Protein 5U3A (pdb70)

Radius of gyration: 22.85 Å; Cα contacts (8 Å, |Δi|>4): 1198; chains: 1; bounding box: 54×66×54 Å

Structure (mmCIF, N/CA/C/O backbone):
data_5U3A
#
_entry.id   5U3A
#
_cell.length_a   52.100
_cell.length_b   67.840
_cell.length_c   130.410
_cell.angle_alpha   90.00
_cell.angle_beta   90.00
_cell.angle_gamma   90.00
#
_symmetry.space_group_name_H-M   'P 21 21 21'
#
loop_
_entity.id
_entity.type
_entity.pdbx_description
1 polymer 'Pancreatic alpha-amylase'
2 non-polymer 2-acetamido-2-deoxy-beta-D-glucopyranose
3 non-polymer 'CHLORIDE ION'
4 non-polymer 'CALCIUM ION'
5 water water
#
loop_
_atom_site.group_PDB
_atom_site.id
_atom_site.type_symbol
_atom_site.label_atom_id
_atom_site.label_alt_id
_atom_site.label_comp_id
_atom_site.label_asym_id
_atom_site.label_entity_id
_atom_site.label_seq_id
_atom_site.pdbx_PDB_ins_code
_atom_site.Cartn_x
_atom_site.Cartn_y
_atom_site.Cartn_z
_atom_site.occupancy
_atom_site.B_iso_or_equiv
_atom_site.auth_seq_id
_atom_site.auth_comp_id
_atom_site.auth_asym_id
_atom_site.auth_atom_id
_atom_site.pdbx_PDB_model_num
ATOM 29 N N . TYR A 1 2 ? 4.500 80.509 131.500 1.00 9.04 2 TYR A N 1
ATOM 30 C CA . TYR A 1 2 ? 3.556 79.657 132.207 1.00 9.28 2 TYR A CA 1
ATOM 31 C C . TYR A 1 2 ? 3.865 78.175 132.079 1.00 9.57 2 TYR A C 1
ATOM 32 O O . TYR A 1 2 ? 3.420 77.364 132.898 1.00 10.81 2 TYR A O 1
ATOM 50 N N . SER A 1 3 ? 4.584 77.817 131.024 1.00 9.96 3 SER A N 1
ATOM 51 C CA A SER A 1 3 ? 4.939 76.435 130.730 0.49 10.52 3 SER A CA 1
ATOM 52 C CA B SER A 1 3 ? 4.931 76.432 130.750 0.51 10.55 3 SER A CA 1
ATOM 53 C C . SER A 1 3 ? 6.206 76.052 131.488 1.00 9.74 3 SER A C 1
ATOM 54 O O . SER A 1 3 ? 7.168 76.804 131.474 1.00 9.06 3 SER A O 1
ATOM 67 N N A PRO A 1 4 ? 6.277 74.853 132.085 0.69 11.20 4 PRO A N 1
ATOM 68 N N B PRO A 1 4 ? 6.302 74.887 132.133 0.31 11.03 4 PRO A N 1
ATOM 69 C CA A PRO A 1 4 ? 7.473 74.510 132.881 0.69 11.68 4 PRO A CA 1
ATOM 70 C CA B PRO A 1 4 ? 7.531 74.582 132.897 0.31 11.44 4 PRO A CA 1
ATOM 71 C C A PRO A 1 4 ? 8.731 74.228 132.073 0.69 11.13 4 PRO A C 1
ATOM 72 C C B PRO A 1 4 ? 8.762 74.255 132.065 0.31 11.08 4 PRO A C 1
ATOM 73 O O A PRO A 1 4 ? 9.828 74.260 132.638 0.69 12.60 4 PRO A O 1
ATOM 74 O O B PRO A 1 4 ? 9.877 74.316 132.596 0.31 11.82 4 PRO A O 1
ATOM 95 N N . ASN A 1 5 ? 8.620 73.897 130.798 1.00 10.44 5 ASN A N 1
ATOM 96 C CA . ASN A 1 5 ? 9.760 73.526 129.964 1.00 10.41 5 ASN A CA 1
ATOM 97 C C . ASN A 1 5 ? 10.364 72.204 130.391 1.00 10.51 5 ASN A C 1
ATOM 98 O O . ASN A 1 5 ? 11.526 71.927 130.078 1.00 11.60 5 ASN A O 1
ATOM 109 N N . THR A 1 6 ? 9.591 71.373 131.089 1.00 11.21 6 THR A N 1
ATOM 110 C CA . THR A 1 6 ? 10.017 70.006 131.308 1.00 11.28 6 THR A CA 1
ATOM 111 C C . THR A 1 6 ? 9.817 69.212 130.030 1.00 12.34 6 THR A C 1
ATOM 112 O O . THR A 1 6 ? 9.110 69.631 129.112 1.00 14.33 6 THR A O 1
ATOM 123 N N . GLN A 1 7 ? 10.419 68.035 129.978 1.00 12.50 7 GLN A N 1
ATOM 124 C CA . GLN A 1 7 ? 10.081 67.129 128.893 1.00 13.42 7 GLN A CA 1
ATOM 125 C C . GLN A 1 7 ? 8.603 66.763 128.950 1.00 13.77 7 GLN A C 1
ATOM 126 O O . GLN A 1 7 ? 8.003 66.622 130.024 1.00 13.64 7 GLN A O 1
ATOM 140 N N . GLN A 1 8 ? 8.032 66.555 127.773 1.00 15.29 8 GLN A N 1
ATOM 141 C CA . GLN A 1 8 ? 6.675 66.056 127.689 1.00 17.46 8 GLN A CA 1
ATOM 142 C C . GLN A 1 8 ? 6.568 64.815 128.558 1.00 16.15 8 GLN A C 1
ATOM 143 O O . GLN A 1 8 ? 7.418 63.924 128.489 1.00 16.75 8 GLN A O 1
ATOM 157 N N . GLY A 1 9 ? 5.509 64.741 129.358 1.00 15.86 9 GLY A N 1
ATOM 158 C CA . GLY A 1 9 ? 5.292 63.569 130.151 1.00 16.31 9 GLY A CA 1
ATOM 159 C C . GLY A 1 9 ? 6.019 63.592 131.464 1.00 15.61 9 GLY A C 1
ATOM 160 O O . GLY A 1 9 ? 5.912 62.610 132.217 1.00 18.29 9 GLY A O 1
ATOM 164 N N . ARG A 1 10 ? 6.765 64.664 131.766 1.00 11.58 10 ARG A N 1
ATOM 165 C CA . ARG A 1 10 ? 7.280 64.870 133.102 1.00 9.53 10 ARG A CA 1
ATOM 166 C C . ARG A 1 10 ? 6.567 66.059 133.735 1.00 9.04 10 ARG A C 1
ATOM 167 O O . ARG A 1 10 ? 6.576 67.169 133.200 1.00 11.23 10 ARG A O 1
ATOM 188 N N . THR A 1 11 ? 5.925 65.816 134.863 1.00 8.20 11 THR A N 1
ATOM 189 C CA . THR A 1 11 ? 4.897 66.718 135.362 1.00 8.36 11 THR A CA 1
ATOM 190 C C . THR A 1 11 ? 5.138 67.297 136.747 1.00 8.08 11 THR A C 1
ATOM 191 O O . THR A 1 11 ? 4.249 67.979 137.264 1.00 8.87 11 THR A O 1
ATOM 202 N N . SER A 1 12 ? 6.292 67.065 137.368 1.00 7.40 12 SER A N 1
ATOM 203 C CA . SER A 1 12 ? 6.563 67.655 138.668 1.00 7.14 12 SER A CA 1
ATOM 204 C C . SER A 1 12 ? 7.984 68.193 138.740 1.00 7.21 12 SER A C 1
ATOM 205 O O . SER A 1 12 ? 8.893 67.751 138.028 1.00 8.04 12 SER A O 1
ATOM 213 N N . ILE A 1 13 ? 8.170 69.117 139.676 1.00 6.99 13 ILE A N 1
ATOM 214 C CA A ILE A 1 13 ? 9.497 69.505 140.104 0.48 7.45 13 ILE A CA 1
ATOM 215 C CA B ILE A 1 13 ? 9.473 69.593 140.130 0.52 7.72 13 ILE A CA 1
ATOM 216 C C . ILE A 1 13 ? 9.662 69.136 141.571 1.00 7.24 13 ILE A C 1
ATOM 217 O O . ILE A 1 13 ? 8.692 68.976 142.313 1.00 8.36 13 ILE A O 1
ATOM 246 N N . VAL A 1 14 ? 10.911 68.940 141.974 1.00 6.68 14 VAL A N 1
ATOM 247 C CA . VAL A 1 14 ? 11.251 68.655 143.361 1.00 6.47 14 VAL A CA 1
ATOM 248 C C . VAL A 1 14 ? 12.139 69.773 143.882 1.00 6.44 14 VAL A C 1
ATOM 249 O O . VAL A 1 14 ? 13.096 70.188 143.213 1.00 7.04 14 VAL A O 1
ATOM 262 N N . HIS A 1 15 ? 11.855 70.248 145.096 1.00 6.54 15 HIS A N 1
ATOM 263 C CA . HIS A 1 15 ? 12.724 71.217 145.754 1.00 6.59 15 HIS A CA 1
ATOM 264 C C . HIS A 1 15 ? 13.799 70.460 146.526 1.00 6.61 15 HIS A C 1
ATOM 265 O O . HIS A 1 15 ? 13.511 69.865 147.567 1.00 7.27 15 HIS A O 1
ATOM 279 N N . LEU A 1 16 ? 15.032 70.463 146.008 1.00 6.79 16 LEU A N 1
ATOM 280 C CA . LEU A 1 16 ? 16.148 69.820 146.709 1.00 7.11 16 LEU A CA 1
ATOM 281 C C . LEU A 1 16 ? 16.771 70.884 147.607 1.00 7.32 16 LEU A C 1
ATOM 282 O O . LEU A 1 16 ? 17.809 71.480 147.328 1.00 7.28 16 LEU A O 1
ATOM 298 N N . PHE A 1 17 ? 16.075 71.118 148.719 1.00 7.28 17 PHE A N 1
ATOM 299 C CA . PHE A 1 17 ? 16.317 72.266 149.589 1.00 7.36 17 PHE A CA 1
ATOM 300 C C . PHE A 1 17 ? 17.683 72.147 150.250 1.00 7.27 17 PHE A C 1
ATOM 301 O O . PHE A 1 17 ? 17.958 71.168 150.951 1.00 7.65 17 PHE A O 1
ATOM 318 N N . GLU A 1 18 ? 18.539 73.131 150.007 1.00 7.16 18 GLU A N 1
ATOM 319 C CA . GLU A 1 18 ? 19.886 73.217 150.577 1.00 7.73 18 GLU A CA 1
ATOM 320 C C . GLU A 1 18 ? 20.849 72.149 150.056 1.00 8.18 18 GLU A C 1
ATOM 321 O O . GLU A 1 18 ? 21.960 72.024 150.581 1.00 9.33 18 GLU A O 1
ATOM 333 N N . TRP A 1 19 ? 20.480 71.388 149.028 1.00 8.02 19 TRP A N 1
ATOM 334 C CA . TRP A 1 19 ? 21.426 70.445 148.461 1.00 8.38 19 TRP A CA 1
ATOM 335 C C . TRP A 1 19 ? 22.563 71.180 147.762 1.00 8.12 19 TRP A C 1
ATOM 336 O O . TRP A 1 19 ? 22.384 72.251 147.160 1.00 8.39 19 TRP A O 1
ATOM 357 N N . ARG A 1 20 ? 23.729 70.547 147.796 1.00 8.84 20 ARG A N 1
ATOM 358 C CA . ARG A 1 20 ? 24.891 70.975 147.040 1.00 9.19 20 ARG A CA 1
ATOM 359 C C . ARG A 1 20 ? 24.735 70.621 145.562 1.00 8.58 20 ARG A C 1
ATOM 360 O O . ARG A 1 20 ? 24.125 69.612 145.192 1.00 8.91 20 ARG A O 1
ATOM 381 N N . TRP A 1 21 ? 25.360 71.448 144.722 1.00 8.54 21 TRP A N 1
ATOM 382 C CA . TRP A 1 21 ? 25.240 71.266 143.280 1.00 8.60 21 TRP A CA 1
ATOM 383 C C . TRP A 1 21 ? 25.717 69.898 142.827 1.00 9.21 21 TRP A C 1
ATOM 384 O O . TRP A 1 21 ? 25.075 69.268 141.978 1.00 9.36 21 TRP A O 1
ATOM 405 N N . VAL A 1 22 ? 26.843 69.419 143.367 1.00 10.01 22 VAL A N 1
ATOM 406 C CA A VAL A 1 22 ? 27.352 68.126 142.916 0.63 11.11 22 VAL A CA 1
ATOM 407 C CA B VAL A 1 22 ? 27.355 68.125 142.920 0.37 11.12 22 VAL A CA 1
ATOM 408 C C . VAL A 1 22 ? 26.374 67.008 143.260 1.00 10.80 22 VAL A C 1
ATOM 409 O O . VAL A 1 22 ? 26.241 66.036 142.512 1.00 11.70 22 VAL A O 1
ATOM 432 N N . ASP A 1 23 ? 25.682 67.115 144.401 1.00 9.89 23 ASP A N 1
ATOM 433 C CA . ASP A 1 23 ? 24.712 66.094 144.780 1.00 10.09 23 ASP A CA 1
ATOM 434 C C . ASP A 1 23 ? 23.482 66.151 143.892 1.00 9.54 23 ASP A C 1
ATOM 435 O O . ASP A 1 23 ? 22.916 65.106 143.553 1.00 10.20 23 ASP A O 1
ATOM 444 N N . ILE A 1 24 ? 23.043 67.357 143.521 1.00 8.69 24 ILE A N 1
ATOM 445 C CA . ILE A 1 24 ? 21.928 67.468 142.585 1.00 8.30 24 ILE A CA 1
ATOM 446 C C . ILE A 1 24 ? 22.303 66.870 141.244 1.00 8.46 24 ILE A C 1
ATOM 447 O O . ILE A 1 24 ? 21.505 66.156 140.637 1.00 8.70 24 ILE A O 1
ATOM 463 N N . ALA A 1 25 ? 23.512 67.164 140.749 1.00 8.65 25 ALA A N 1
ATOM 464 C CA . ALA A 1 25 ? 23.941 66.603 139.470 1.00 9.00 25 ALA A CA 1
ATOM 465 C C . ALA A 1 25 ? 23.852 65.087 139.487 1.00 9.08 25 ALA A C 1
ATOM 466 O O . ALA A 1 25 ? 23.322 64.470 138.560 1.00 9.90 25 ALA A O 1
ATOM 473 N N . LEU A 1 26 ? 24.407 64.469 140.533 1.00 9.46 26 LEU A N 1
ATOM 474 C CA . LEU A 1 26 ? 24.335 63.017 140.678 1.00 10.18 26 LEU A CA 1
ATOM 475 C C . LEU A 1 26 ? 22.898 62.542 140.768 1.00 9.85 26 LEU A C 1
ATOM 476 O O . LEU A 1 26 ? 22.532 61.528 140.168 1.00 10.31 26 LEU A O 1
ATOM 492 N N . GLU A 1 27 ? 22.074 63.259 141.540 1.00 9.37 27 GLU A N 1
ATOM 493 C CA . GLU A 1 27 ? 20.680 62.876 141.710 1.00 9.09 27 GLU A CA 1
ATOM 494 C C . GLU A 1 27 ? 19.925 62.926 140.387 1.00 8.70 27 GLU A C 1
ATOM 495 O O . GLU A 1 27 ? 19.100 62.046 140.106 1.00 9.23 27 GLU A O 1
ATOM 507 N N . CYS A 1 28 ? 20.207 63.936 139.552 1.00 8.56 28 CYS A N 1
ATOM 508 C CA . CYS A 1 28 ? 19.609 63.965 138.228 1.00 8.84 28 CYS A CA 1
ATOM 509 C C . CYS A 1 28 ? 19.870 62.670 137.489 1.00 9.28 28 CYS A C 1
ATOM 510 O O . CYS A 1 28 ? 18.966 62.079 136.886 1.00 9.63 28 CYS A O 1
ATOM 517 N N . GLU A 1 29 ? 21.134 62.251 137.480 1.00 9.38 29 GLU A N 1
ATOM 518 C CA . GLU A 1 29 ? 21.568 61.107 136.683 1.00 10.00 29 GLU A CA 1
ATOM 519 C C . GLU A 1 29 ? 21.062 59.784 137.241 1.00 10.41 29 GLU A C 1
ATOM 520 O O . GLU A 1 29 ? 20.615 58.915 136.478 1.00 11.80 29 GLU A O 1
ATOM 532 N N . ARG A 1 30 ? 21.151 59.604 138.559 1.00 10.24 30 ARG A N 1
ATOM 533 C CA . ARG A 1 30 ? 20.918 58.297 139.155 1.00 10.78 30 ARG A CA 1
ATOM 534 C C . ARG A 1 30 ? 19.470 58.066 139.539 1.00 10.51 30 ARG A C 1
ATOM 535 O O . ARG A 1 30 ? 19.090 56.911 139.764 1.00 11.77 30 ARG A O 1
ATOM 556 N N . TYR A 1 31 ? 18.659 59.126 139.632 1.00 9.57 31 TYR A N 1
ATOM 557 C CA A TYR A 1 31 ? 17.310 58.968 140.182 0.59 9.32 31 TYR A CA 1
ATOM 558 C CA B TYR A 1 31 ? 17.328 58.966 140.172 0.41 9.67 31 TYR A CA 1
ATOM 559 C C . TYR A 1 31 ? 16.278 59.807 139.442 1.00 9.09 31 TYR A C 1
ATOM 560 O O . TYR A 1 31 ? 15.260 59.282 138.995 1.00 9.40 31 TYR A O 1
ATOM 593 N N . LEU A 1 32 ? 16.496 61.117 139.337 1.00 8.75 32 LEU A N 1
ATOM 594 C CA . LEU A 1 32 ? 15.429 61.965 138.815 1.00 8.26 32 LEU A CA 1
ATOM 595 C C . LEU A 1 32 ? 15.116 61.634 137.368 1.00 8.16 32 LEU A C 1
ATOM 596 O O . LEU A 1 32 ? 13.951 61.635 136.958 1.00 8.55 32 LEU A O 1
ATOM 612 N N . ALA A 1 33 ? 16.155 61.374 136.563 1.00 8.72 33 ALA A N 1
ATOM 613 C CA . ALA A 1 33 ? 15.933 61.006 135.169 1.00 9.46 33 ALA A CA 1
ATOM 614 C C . ALA A 1 33 ? 15.184 59.685 135.083 1.00 9.56 33 ALA A C 1
ATOM 615 O O . ALA A 1 33 ? 14.074 59.657 134.529 1.00 10.06 33 ALA A O 1
ATOM 622 N N . PRO A 1 34 ? 15.687 58.575 135.625 1.00 10.17 34 PRO A N 1
ATOM 623 C CA . PRO A 1 34 ? 14.950 57.310 135.452 1.00 11.08 34 PRO A CA 1
ATOM 624 C C . PRO A 1 34 ? 13.578 57.281 136.100 1.00 11.14 34 PRO A C 1
ATOM 625 O O . PRO A 1 34 ? 12.698 56.551 135.627 1.00 12.91 34 PRO A O 1
ATOM 636 N N . LYS A 1 35 ? 13.365 58.040 137.172 1.00 10.19 35 LYS A N 1
ATOM 637 C CA . LYS A 1 35 ? 12.092 58.013 137.885 1.00 10.83 35 LYS A CA 1
ATOM 638 C C . LYS A 1 35 ? 11.119 59.087 137.429 1.00 11.55 35 LYS A C 1
ATOM 639 O O . LYS A 1 35 ? 10.096 59.304 138.104 1.00 12.80 35 LYS A O 1
ATOM 658 N N . GLY A 1 36 ? 11.427 59.793 136.337 1.00 10.31 36 GLY A N 1
ATOM 659 C CA . GLY A 1 36 ? 10.425 60.615 135.690 1.00 10.54 36 GLY A CA 1
ATOM 660 C C . GLY A 1 36 ? 10.197 61.996 136.249 1.00 8.99 36 GLY A C 1
ATOM 661 O O . GLY A 1 36 ? 9.182 62.613 135.916 1.00 8.92 36 GLY A O 1
ATOM 665 N N . PHE A 1 37 ? 11.112 62.512 137.067 1.00 8.49 37 PHE A N 1
ATOM 666 C CA . PHE A 1 37 ? 10.943 63.853 137.609 1.00 8.00 37 PHE A CA 1
ATOM 667 C C . PHE A 1 37 ? 11.233 64.907 136.540 1.00 7.52 37 PHE A C 1
ATOM 668 O O . PHE A 1 37 ? 12.167 64.776 135.746 1.00 8.35 37 PHE A O 1
ATOM 685 N N . GLY A 1 38 ? 10.445 65.980 136.538 1.00 7.19 38 GLY A N 1
ATOM 686 C CA . GLY A 1 38 ? 10.625 67.018 135.546 1.00 7.22 38 GLY A CA 1
ATOM 687 C C . GLY A 1 38 ? 11.797 67.939 135.798 1.00 7.20 38 GLY A C 1
ATOM 688 O O . GLY A 1 38 ? 12.429 68.402 134.850 1.00 7.82 38 GLY A O 1
ATOM 692 N N . GLY A 1 39 ? 12.097 68.232 137.050 1.00 6.90 39 GLY A N 1
ATOM 693 C CA . GLY A 1 39 ? 13.135 69.197 137.329 1.00 6.90 39 GLY A CA 1
ATOM 694 C C . GLY A 1 39 ? 13.273 69.424 138.806 1.00 6.65 39 GLY A C 1
ATOM 695 O O . GLY A 1 39 ? 12.588 68.809 139.619 1.00 7.04 39 GLY A O 1
ATOM 699 N N . VAL A 1 40 ? 14.181 70.346 139.118 1.00 6.67 40 VAL A N 1
ATOM 700 C CA . VAL A 1 40 ? 14.651 70.623 140.467 1.00 6.42 40 VAL A CA 1
ATOM 701 C C . VAL A 1 40 ? 14.589 72.116 140.720 1.00 6.23 40 VAL A C 1
ATOM 702 O O . VAL A 1 40 ? 15.162 72.883 139.947 1.00 6.89 40 VAL A O 1
ATOM 715 N N . GLN A 1 41 ? 13.953 72.518 141.821 1.00 6.38 41 GLN A N 1
ATOM 716 C CA . GLN A 1 41 ? 14.140 73.857 142.353 1.00 6.27 41 GLN A CA 1
ATOM 717 C C . GLN A 1 41 ? 15.361 73.840 143.257 1.00 6.36 41 GLN A C 1
ATOM 718 O O . GLN A 1 41 ? 15.413 73.053 144.214 1.00 6.73 41 GLN A O 1
ATOM 732 N N . VAL A 1 42 ? 16.340 74.676 142.941 1.00 6.40 42 VAL A N 1
ATOM 733 C CA . VAL A 1 42 ? 17.552 74.795 143.743 1.00 6.65 42 VAL A CA 1
ATOM 734 C C . VAL A 1 42 ? 17.421 75.953 144.719 1.00 6.66 42 VAL A C 1
ATOM 735 O O . VAL A 1 42 ? 16.670 76.906 144.494 1.00 7.04 42 VAL A O 1
ATOM 748 N N . SER A 1 43 ? 18.161 75.859 145.810 1.00 6.77 43 SER A N 1
ATOM 749 C CA . SER A 1 43 ? 18.295 76.974 146.727 1.00 7.09 43 SER A CA 1
ATOM 750 C C . SER A 1 43 ? 18.990 78.145 146.021 1.00 6.86 43 SER A C 1
ATOM 751 O O . SER A 1 43 ? 19.650 77.967 144.986 1.00 7.09 43 SER A O 1
ATOM 759 N N . PRO A 1 44 ? 18.841 79.363 146.543 1.00 6.88 44 PRO A N 1
ATOM 760 C CA . PRO A 1 44 ? 19.426 80.527 145.870 1.00 6.80 44 PRO A CA 1
ATOM 761 C C . PRO A 1 44 ? 20.889 80.282 145.541 1.00 7.03 44 PRO A C 1
ATOM 762 O O . PRO A 1 44 ? 21.690 79.969 146.438 1.00 7.55 44 PRO A O 1
ATOM 773 N N . PRO A 1 45 ? 21.297 80.476 144.287 1.00 6.93 45 PRO A N 1
ATOM 774 C CA . PRO A 1 45 ? 22.684 80.151 143.917 1.00 7.26 45 PRO A CA 1
ATOM 775 C C . PRO A 1 45 ? 23.622 81.339 143.992 1.00 7.59 45 PRO A C 1
ATOM 776 O O . PRO A 1 45 ? 24.814 81.190 143.685 1.00 8.15 45 PRO A O 1
ATOM 787 N N . ASN A 1 46 ? 23.121 82.496 144.391 1.00 7.24 46 ASN A N 1
ATOM 788 C CA . ASN A 1 46 ? 23.921 83.698 144.514 1.00 7.83 46 ASN A CA 1
ATOM 789 C C . ASN A 1 46 ? 24.439 83.875 145.942 1.00 7.76 46 ASN A C 1
ATOM 790 O O . ASN A 1 46 ? 23.818 83.461 146.922 1.00 7.95 46 ASN A O 1
ATOM 801 N N . GLU A 1 47 ? 25.573 84.566 146.032 1.00 7.55 47 GLU A N 1
ATOM 802 C CA . GLU A 1 47 ? 26.262 84.803 147.282 1.00 8.03 47 GLU A CA 1
ATOM 803 C C . GLU A 1 47 ? 25.361 85.489 148.298 1.00 7.65 47 GLU A C 1
ATOM 804 O O . GLU A 1 47 ? 24.687 86.483 148.007 1.00 7.72 47 GLU A O 1
ATOM 816 N N . ASN A 1 48 ? 25.433 84.990 149.528 1.00 8.11 48 ASN A N 1
ATOM 817 C CA . ASN A 1 48 ? 24.598 85.462 150.624 1.00 7.99 48 ASN A CA 1
ATOM 818 C C . ASN A 1 48 ? 25.454 85.757 151.849 1.00 8.48 48 ASN A C 1
ATOM 819 O O . ASN A 1 48 ? 26.658 85.442 151.906 1.00 8.71 48 ASN A O 1
ATOM 830 N N . VAL A 1 49 ? 24.821 86.390 152.843 1.00 8.33 49 VAL A N 1
ATOM 831 C CA . VAL A 1 49 ? 25.491 86.649 154.113 1.00 8.81 49 VAL A CA 1
ATOM 832 C C . VAL A 1 49 ? 25.755 85.332 154.821 1.00 8.57 49 VAL A C 1
ATOM 833 O O . VAL A 1 49 ? 24.867 84.483 154.925 1.00 8.98 49 VAL A O 1
ATOM 846 N N . ALA A 1 50 ? 26.970 85.170 155.354 1.00 8.94 50 ALA A N 1
ATOM 847 C CA . ALA A 1 50 ? 27.269 84.063 156.255 1.00 9.83 50 ALA A CA 1
ATOM 848 C C . ALA A 1 50 ? 26.925 84.553 157.659 1.00 10.01 50 ALA A C 1
ATOM 849 O O . ALA A 1 50 ? 27.557 85.479 158.178 1.00 10.87 50 ALA A O 1
ATOM 856 N N . ILE A 1 51 ? 25.883 83.964 158.234 1.00 10.50 51 ILE A N 1
ATOM 857 C CA A ILE A 1 51 ? 25.354 84.346 159.529 0.77 10.67 51 ILE A CA 1
ATOM 858 C CA B ILE A 1 51 ? 25.360 84.345 159.546 0.23 11.18 51 ILE A CA 1
ATOM 859 C C . ILE A 1 51 ? 25.805 83.295 160.534 1.00 11.12 51 ILE A C 1
ATOM 860 O O . ILE A 1 51 ? 25.520 82.105 160.357 1.00 11.03 51 ILE A O 1
ATOM 889 N N . TYR A 1 52 ? 26.479 83.740 161.590 1.00 12.83 52 TYR A N 1
ATOM 890 C CA . TYR A 1 52 ? 27.013 82.848 162.599 1.00 14.16 52 TYR A CA 1
ATOM 891 C C . TYR A 1 52 ? 26.252 82.886 163.911 1.00 14.94 52 TYR A C 1
ATOM 892 O O . TYR A 1 52 ? 26.452 81.993 164.742 1.00 15.98 52 TYR A O 1
ATOM 910 N N . ASN A 1 53 ? 25.409 83.889 164.127 1.00 15.49 53 ASN A N 1
ATOM 911 C CA . ASN A 1 53 ? 24.477 83.890 165.248 1.00 16.39 53 ASN A CA 1
ATOM 912 C C . ASN A 1 53 ? 23.058 84.073 164.699 1.00 15.02 53 ASN A C 1
ATOM 913 O O . ASN A 1 53 ? 22.699 85.175 164.286 1.00 16.39 53 ASN A O 1
ATOM 924 N N . PRO A 1 54 ? 22.255 82.995 164.653 1.00 13.07 54 PRO A N 1
ATOM 925 C CA . PRO A 1 54 ? 22.602 81.617 165.007 1.00 12.19 54 PRO A CA 1
ATOM 926 C C . PRO A 1 54 ? 23.481 80.997 163.919 1.00 11.43 54 PRO A C 1
ATOM 927 O O . PRO A 1 54 ? 23.778 81.651 162.919 1.00 11.58 54 PRO A O 1
ATOM 938 N N . PHE A 1 55 ? 23.889 79.746 164.103 1.00 11.53 55 PHE A N 1
ATOM 939 C CA . PHE A 1 55 ? 24.926 79.166 163.260 1.00 11.36 55 PHE A CA 1
ATOM 940 C C . PHE A 1 55 ? 24.380 78.702 161.910 1.00 10.27 55 PHE A C 1
ATOM 941 O O . PHE A 1 55 ? 23.780 77.624 161.808 1.00 11.16 55 PHE A O 1
ATOM 958 N N . ARG A 1 56 ? 24.689 79.475 160.865 1.00 9.99 56 ARG A N 1
ATOM 959 C CA . ARG A 1 56 ? 24.433 79.120 159.472 1.00 9.71 56 ARG A CA 1
ATOM 960 C C . ARG A 1 56 ? 22.984 78.681 159.238 1.00 9.56 56 ARG A C 1
ATOM 961 O O . ARG A 1 56 ? 22.717 77.577 158.751 1.00 9.78 56 ARG A O 1
ATOM 982 N N . PRO A 1 57 ? 22.029 79.533 159.583 1.00 9.13 57 PRO A N 1
ATOM 983 C CA . PRO A 1 57 ? 20.619 79.170 159.422 1.00 9.10 57 PRO A CA 1
ATOM 984 C C . PRO A 1 57 ? 20.259 79.036 157.952 1.00 8.51 57 PRO A C 1
ATOM 985 O O . PRO A 1 57 ? 20.876 79.637 157.069 1.00 8.73 57 PRO A O 1
ATOM 996 N N . TRP A 1 58 ? 19.197 78.275 157.683 1.00 8.56 58 TRP A N 1
ATOM 997 C CA . TRP A 1 58 ? 18.754 78.157 156.299 1.00 8.49 58 TRP A CA 1
ATOM 998 C C . TRP A 1 58 ? 18.447 79.525 155.720 1.00 7.90 58 TRP A C 1
ATOM 999 O O . TRP A 1 58 ? 18.700 79.777 154.537 1.00 8.36 58 TRP A O 1
ATOM 1020 N N . TRP A 1 59 ? 17.906 80.423 156.538 1.00 7.90 59 TRP A N 1
ATOM 1021 C CA . TRP A 1 59 ? 17.407 81.685 156.028 1.00 7.74 59 TRP A CA 1
ATOM 1022 C C . TRP A 1 59 ? 18.506 82.677 155.691 1.00 8.05 59 TRP A C 1
ATOM 1023 O O . TRP A 1 59 ? 18.203 83.710 155.085 1.00 8.25 59 TRP A O 1
ATOM 1044 N N . GLU A 1 60 ? 19.781 82.362 155.968 1.00 7.84 60 GLU A N 1
ATOM 1045 C CA . GLU A 1 60 ? 20.825 83.267 155.491 1.00 7.95 60 GLU A CA 1
ATOM 1046 C C . GLU A 1 60 ? 20.833 83.343 153.973 1.00 7.76 60 GLU A C 1
ATOM 1047 O O . GLU A 1 60 ? 21.290 84.350 153.421 1.00 7.71 60 GLU A O 1
ATOM 1059 N N . ARG A 1 61 ? 20.337 82.308 153.276 1.00 7.26 61 ARG A N 1
ATOM 1060 C CA . ARG A 1 61 ? 20.379 82.288 151.818 1.00 7.28 61 ARG A CA 1
ATOM 1061 C C . ARG A 1 61 ? 19.366 83.228 151.192 1.00 7.26 61 ARG A C 1
ATOM 1062 O O . ARG A 1 61 ? 19.390 83.417 149.974 1.00 8.01 61 ARG A O 1
ATOM 1083 N N . TYR A 1 62 ? 18.492 83.824 151.999 1.00 6.97 62 TYR A N 1
ATOM 1084 C CA . TYR A 1 62 ? 17.541 84.814 151.520 1.00 6.93 62 TYR A CA 1
ATOM 1085 C C . TYR A 1 62 ? 18.017 86.232 151.811 1.00 7.28 62 TYR A C 1
ATOM 1086 O O . TYR A 1 62 ? 17.243 87.191 151.708 1.00 7.66 62 TYR A O 1
ATOM 1104 N N . GLN A 1 63 ? 19.319 86.380 152.098 1.00 7.40 63 GLN A N 1
ATOM 1105 C CA . GLN A 1 63 ? 19.970 87.666 152.338 1.00 7.68 63 GLN A CA 1
ATOM 1106 C C . GLN A 1 63 ? 21.152 87.811 151.387 1.00 7.40 63 GLN A C 1
ATOM 1107 O O . GLN A 1 63 ? 22.308 87.538 151.751 1.00 7.99 63 GLN A O 1
ATOM 1121 N N . PRO A 1 64 ? 20.902 88.282 150.168 1.00 7.54 64 PRO A N 1
ATOM 1122 C CA . PRO A 1 64 ? 21.974 88.413 149.188 1.00 7.67 64 PRO A CA 1
ATOM 1123 C C . PRO A 1 64 ? 23.042 89.420 149.576 1.00 7.57 64 PRO A C 1
ATOM 1124 O O . PRO A 1 64 ? 22.772 90.474 150.154 1.00 8.36 64 PRO A O 1
ATOM 1135 N N . VAL A 1 65 ? 24.251 89.113 149.104 1.00 7.74 65 VAL A N 1
ATOM 1136 C CA . VAL A 1 65 ? 25.416 89.984 149.133 1.00 8.45 65 VAL A CA 1
ATOM 1137 C C . VAL A 1 65 ? 25.862 90.360 147.727 1.00 8.22 65 VAL A C 1
ATOM 1138 O O . VAL A 1 65 ? 26.386 91.461 147.512 1.00 8.77 65 VAL A O 1
ATOM 1151 N N . SER A 1 66 ? 25.708 89.444 146.773 1.00 8.31 66 SER A N 1
ATOM 1152 C CA . SER A 1 66 ? 26.061 89.724 145.389 1.00 8.00 66 SER A CA 1
ATOM 1153 C C . SER A 1 66 ? 25.325 88.726 144.509 1.00 8.06 66 SER A C 1
ATOM 1154 O O . SER A 1 66 ? 24.552 87.896 144.998 1.00 8.35 66 SER A O 1
ATOM 1162 N N . TYR A 1 67 ? 25.603 88.797 143.213 1.00 8.04 67 TYR A N 1
ATOM 1163 C CA . TYR A 1 67 ? 25.083 87.847 142.245 1.00 8.03 67 TYR A CA 1
ATOM 1164 C C . TYR A 1 67 ? 26.145 86.861 141.777 1.00 8.53 67 TYR A C 1
ATOM 1165 O O . TYR A 1 67 ? 25.924 86.135 140.815 1.00 9.52 67 TYR A O 1
ATOM 1183 N N . LYS A 1 68 ? 27.289 86.799 142.454 1.00 8.44 68 LYS A N 1
ATOM 1184 C CA . LYS A 1 68 ? 28.245 85.731 142.198 1.00 8.86 68 LYS A CA 1
ATOM 1185 C C . LYS A 1 68 ? 27.615 84.390 142.537 1.00 8.31 68 LYS A C 1
ATOM 1186 O O . LYS A 1 68 ? 26.938 84.255 143.555 1.00 8.60 68 LYS A O 1
ATOM 1205 N N . LEU A 1 69 ? 27.888 83.378 141.723 1.00 8.85 69 LEU A N 1
ATOM 1206 C CA . LEU A 1 69 ? 27.290 82.058 141.915 1.00 8.94 69 LEU A CA 1
ATOM 1207 C C . LEU A 1 69 ? 28.168 81.235 142.850 1.00 9.83 69 LEU A C 1
ATOM 1208 O O . LEU A 1 69 ? 28.812 80.273 142.467 1.00 13.02 69 LEU A O 1
ATOM 1224 N N . CYS A 1 70 ? 28.129 81.601 144.127 1.00 9.44 70 CYS A N 1
ATOM 1225 C CA . CYS A 1 70 ? 29.159 81.183 145.073 1.00 10.01 70 CYS A CA 1
ATOM 1226 C C . CYS A 1 70 ? 28.519 81.096 146.458 1.00 9.18 70 CYS A C 1
ATOM 1227 O O . CYS A 1 70 ? 28.321 82.119 147.110 1.00 9.47 70 CYS A O 1
ATOM 1234 N N . THR A 1 71 ? 28.155 79.879 146.851 1.00 8.85 71 THR A N 1
ATOM 1235 C CA . THR A 1 71 ? 27.320 79.611 148.014 1.00 8.65 71 THR A CA 1
ATOM 1236 C C . THR A 1 71 ? 27.821 78.344 148.689 1.00 8.79 71 THR A C 1
ATOM 1237 O O . THR A 1 71 ? 28.720 77.653 148.194 1.00 9.12 71 THR A O 1
ATOM 1248 N N . ARG A 1 72 ? 27.176 77.996 149.804 1.00 8.61 72 ARG A N 1
ATOM 1249 C CA . ARG A 1 72 ? 27.461 76.715 150.435 1.00 8.95 72 ARG A CA 1
ATOM 1250 C C . ARG A 1 72 ? 27.091 75.530 149.561 1.00 9.03 72 ARG A C 1
ATOM 1251 O O . ARG A 1 72 ? 27.575 74.426 149.816 1.00 9.98 72 ARG A O 1
ATOM 1272 N N . SER A 1 73 ? 26.261 75.711 148.540 1.00 8.84 73 SER A N 1
ATOM 1273 C CA . SER A 1 73 ? 25.980 74.624 147.620 1.00 9.03 73 SER A CA 1
ATOM 1274 C C . SER A 1 73 ? 27.089 74.419 146.596 1.00 9.58 73 SER A C 1
ATOM 1275 O O . SER A 1 73 ? 27.140 73.349 145.988 1.00 10.05 73 SER A O 1
ATOM 1283 N N . GLY A 1 74 ? 27.927 75.419 146.368 1.00 9.72 74 GLY A N 1
ATOM 1284 C CA . GLY A 1 74 ? 29.020 75.293 145.425 1.00 10.21 74 GLY A CA 1
ATOM 1285 C C . GLY A 1 74 ? 29.297 76.595 144.698 1.00 10.12 74 GLY A C 1
ATOM 1286 O O . GLY A 1 74 ? 28.641 77.624 144.900 1.00 10.37 74 GLY A O 1
ATOM 1290 N N . ASN A 1 75 ? 30.306 76.519 143.829 1.00 10.29 75 ASN A N 1
ATOM 1291 C CA . ASN A 1 75 ? 30.778 77.659 143.059 1.00 10.82 75 ASN A CA 1
ATOM 1292 C C . ASN A 1 75 ? 30.187 77.634 141.646 1.00 10.55 75 ASN A C 1
ATOM 1293 O O . ASN A 1 75 ? 29.352 76.786 141.306 1.00 10.41 75 ASN A O 1
ATOM 1304 N N . GLU A 1 76 ? 30.614 78.599 140.812 1.00 10.99 76 GLU A N 1
ATOM 1305 C CA . GLU A 1 76 ? 29.989 78.735 139.498 1.00 11.45 76 GLU A CA 1
ATOM 1306 C C . GLU A 1 76 ? 30.267 77.527 138.634 1.00 11.17 76 GLU A C 1
ATOM 1307 O O . GLU A 1 76 ? 29.390 77.058 137.899 1.00 11.26 76 GLU A O 1
ATOM 1319 N N . ASP A 1 77 ? 31.500 77.025 138.665 1.00 11.27 77 ASP A N 1
ATOM 1320 C CA . ASP A 1 77 ? 31.798 75.869 137.836 1.00 12.06 77 ASP A CA 1
ATOM 1321 C C . ASP A 1 77 ? 30.939 74.676 138.260 1.00 11.18 77 ASP A C 1
ATOM 1322 O O . ASP A 1 77 ? 30.445 73.914 137.421 1.00 11.18 77 ASP A O 1
ATOM 1331 N N . GLU A 1 78 ? 30.753 74.500 139.566 1.00 10.98 78 GLU A N 1
ATOM 1332 C CA . GLU A 1 78 ? 29.929 73.402 140.070 1.00 10.84 78 GLU A CA 1
ATOM 1333 C C . GLU A 1 78 ? 28.459 73.586 139.695 1.00 9.89 78 GLU A C 1
ATOM 1334 O O . GLU A 1 78 ? 27.761 72.619 139.375 1.00 10.09 78 GLU A O 1
ATOM 1346 N N . PHE A 1 79 ? 27.989 74.828 139.736 1.00 9.43 79 PHE A N 1
ATOM 1347 C CA . PHE A 1 79 ? 26.618 75.123 139.342 1.00 9.34 79 PHE A CA 1
ATOM 1348 C C . PHE A 1 79 ? 26.406 74.799 137.873 1.00 9.30 79 PHE A C 1
ATOM 1349 O O . PHE A 1 79 ? 25.436 74.128 137.497 1.00 8.98 79 PHE A O 1
ATOM 1366 N N . ARG A 1 80 ? 27.321 75.265 137.019 1.00 9.61 80 ARG A N 1
ATOM 1367 C CA . ARG A 1 80 ? 27.225 74.972 135.589 1.00 10.31 80 ARG A CA 1
ATOM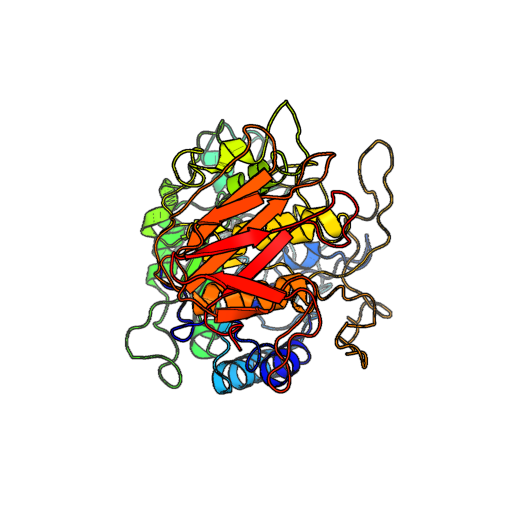 1368 C C . ARG A 1 80 ? 27.290 73.481 135.322 1.00 9.93 80 ARG A C 1
ATOM 1369 O O . ARG A 1 80 ? 26.559 72.958 134.487 1.00 10.58 80 ARG A O 1
ATOM 1389 N N . ASN A 1 81 ? 28.184 72.783 136.009 1.00 10.11 81 ASN A N 1
ATOM 1390 C CA . ASN A 1 81 ? 28.309 71.344 135.839 1.00 10.63 81 ASN A CA 1
ATOM 1391 C C . ASN A 1 81 ? 26.989 70.649 136.150 1.00 9.95 81 ASN A C 1
ATOM 1392 O O . ASN A 1 81 ? 26.566 69.745 135.425 1.00 10.02 81 ASN A O 1
ATOM 1403 N N . MET A 1 82 ? 26.317 71.086 137.215 1.00 8.86 82 MET A N 1
ATOM 1404 C CA . MET A 1 82 ? 25.018 70.526 137.573 1.00 8.68 82 MET A CA 1
ATOM 1405 C C . MET A 1 82 ? 23.971 70.821 136.504 1.00 8.17 82 MET A C 1
ATOM 1406 O O . MET A 1 82 ? 23.210 69.931 136.110 1.00 8.41 82 MET A O 1
ATOM 1420 N N . VAL A 1 83 ? 23.880 72.073 136.056 1.00 7.97 83 VAL A N 1
ATOM 1421 C CA . VAL A 1 83 ? 22.874 72.397 135.052 1.00 7.58 83 VAL A CA 1
ATOM 1422 C C . VAL A 1 83 ? 23.099 71.589 133.779 1.00 8.00 83 VAL A C 1
ATOM 1423 O O . VAL A 1 83 ? 22.154 71.047 133.191 1.00 8.15 83 VAL A O 1
ATOM 1436 N N . THR A 1 84 ? 24.351 71.510 133.328 1.00 8.25 84 THR A N 1
ATOM 1437 C CA . THR A 1 84 ? 24.666 70.729 132.138 1.00 9.10 84 THR A CA 1
ATOM 1438 C C . THR A 1 84 ? 24.279 69.273 132.312 1.00 8.85 84 THR A C 1
ATOM 1439 O O . THR A 1 84 ? 23.650 68.684 131.433 1.00 9.23 84 THR A O 1
ATOM 1450 N N . ARG A 1 85 ? 24.701 68.665 133.421 1.00 8.84 85 ARG A N 1
ATOM 1451 C CA . ARG A 1 85 ? 24.464 67.240 133.619 1.00 9.09 85 ARG A CA 1
ATOM 1452 C C . ARG A 1 85 ? 22.984 66.937 133.740 1.00 8.65 85 ARG A C 1
ATOM 1453 O O . ARG A 1 85 ? 22.513 65.912 133.224 1.00 8.98 85 ARG A O 1
ATOM 1474 N N . CYS A 1 86 ? 22.245 67.806 134.435 1.00 8.17 86 CYS A N 1
ATOM 1475 C CA . CYS A 1 86 ? 20.807 67.606 134.571 1.00 8.00 86 CYS A CA 1
ATOM 1476 C C . CYS A 1 86 ? 20.117 67.777 133.221 1.00 7.80 86 CYS A C 1
ATOM 1477 O O . CYS A 1 86 ? 19.330 66.919 132.804 1.00 7.95 86 CYS A O 1
ATOM 1484 N N . ASN A 1 87 ? 20.422 68.861 132.503 1.00 7.85 87 ASN A N 1
ATOM 1485 C CA . ASN A 1 87 ? 19.814 69.034 131.188 1.00 7.85 87 ASN A CA 1
ATOM 1486 C C . ASN A 1 87 ? 20.152 67.875 130.259 1.00 8.69 87 ASN A C 1
ATOM 1487 O O . ASN A 1 87 ? 19.319 67.476 129.438 1.00 9.15 87 ASN A O 1
ATOM 1498 N N . ASN A 1 88 ? 21.368 67.329 130.357 1.00 8.40 88 ASN A N 1
ATOM 1499 C CA . ASN A 1 88 ? 21.755 66.243 129.466 1.00 9.51 88 ASN A CA 1
ATOM 1500 C C . ASN A 1 88 ? 20.993 64.958 129.718 1.00 10.06 88 ASN A C 1
ATOM 1501 O O . ASN A 1 88 ? 20.980 64.087 128.840 1.00 11.45 88 ASN A O 1
ATOM 1512 N N . VAL A 1 89 ? 20.359 64.813 130.875 1.00 9.34 89 VAL A N 1
ATOM 1513 C CA . VAL A 1 89 ? 19.461 63.698 131.140 1.00 9.17 89 VAL A CA 1
ATOM 1514 C C . VAL A 1 89 ? 18.004 64.162 131.179 1.00 9.31 89 VAL A C 1
ATOM 1515 O O . VAL A 1 89 ? 17.126 63.404 131.605 1.00 9.63 89 VAL A O 1
ATOM 1528 N N . GLY A 1 90 ? 17.726 65.365 130.679 1.00 9.17 90 GLY A N 1
ATOM 1529 C CA . GLY A 1 90 ? 16.351 65.806 130.526 1.00 9.55 90 GLY A CA 1
ATOM 1530 C C . GLY A 1 90 ? 15.648 66.174 131.812 1.00 9.07 90 GLY A C 1
ATOM 1531 O O . GLY A 1 90 ? 14.425 66.054 131.879 1.00 9.84 90 GLY A O 1
ATOM 1535 N N . VAL A 1 91 ? 16.389 66.634 132.819 1.00 7.93 91 VAL A N 1
ATOM 1536 C CA . VAL A 1 91 ? 15.864 67.085 134.106 1.00 8.02 91 VAL A CA 1
ATOM 1537 C C . VAL A 1 91 ? 16.245 68.556 134.251 1.00 7.81 91 VAL A C 1
ATOM 1538 O O . VAL A 1 91 ? 17.424 68.913 134.180 1.00 8.76 91 VAL A O 1
ATOM 1551 N N . ARG A 1 92 ? 15.250 69.424 134.420 1.00 7.41 92 ARG A N 1
ATOM 1552 C CA . ARG A 1 92 ? 15.486 70.857 134.379 1.00 7.52 92 ARG A CA 1
ATOM 1553 C C . ARG A 1 92 ? 15.867 71.422 135.738 1.00 7.10 92 ARG A C 1
ATOM 1554 O O . ARG A 1 92 ? 15.611 70.830 136.784 1.00 7.96 92 ARG A O 1
ATOM 1575 N N . ILE A 1 93 ? 16.447 72.624 135.699 1.00 7.11 93 ILE A N 1
ATOM 1576 C CA . ILE A 1 93 ? 16.834 73.372 136.885 1.00 6.70 93 ILE A CA 1
ATOM 1577 C C . ILE A 1 93 ? 16.064 74.684 136.927 1.00 6.48 93 ILE A C 1
ATOM 1578 O O . ILE A 1 93 ? 16.046 75.435 135.948 1.00 7.05 93 ILE A O 1
ATOM 1594 N N . TYR A 1 94 ? 15.466 74.966 138.088 1.00 6.14 94 TYR A N 1
ATOM 1595 C CA . TYR A 1 94 ? 14.738 76.195 138.347 1.00 6.37 94 TYR A CA 1
ATOM 1596 C C . TYR A 1 94 ? 15.396 76.902 139.518 1.00 6.19 94 TYR A C 1
ATOM 1597 O O . TYR A 1 94 ? 15.591 76.297 140.576 1.00 7.08 94 TYR A O 1
ATOM 1615 N N . VAL A 1 95 ? 15.753 78.153 139.329 1.00 5.92 95 VAL A N 1
ATOM 1616 C CA . VAL A 1 95 ? 16.481 78.913 140.337 1.00 6.33 95 VAL A CA 1
ATOM 1617 C C . VAL A 1 95 ? 15.538 79.712 141.223 1.00 5.95 95 VAL A C 1
ATOM 1618 O O . VAL A 1 95 ? 14.656 80.423 140.744 1.00 6.23 95 VAL A O 1
ATOM 1631 N N . ASP A 1 96 ? 15.807 79.657 142.525 1.00 6.20 96 ASP A N 1
ATOM 1632 C CA . ASP A 1 96 ? 15.183 80.529 143.517 1.00 6.13 96 ASP A CA 1
ATOM 1633 C C . ASP A 1 96 ? 15.878 81.882 143.449 1.00 6.02 96 ASP A C 1
ATOM 1634 O O . ASP A 1 96 ? 17.017 82.027 143.918 1.00 6.57 96 ASP A O 1
ATOM 1643 N N . ALA A 1 97 ? 15.208 82.836 142.797 1.00 6.13 97 ALA A N 1
ATOM 1644 C CA . ALA A 1 97 ? 15.733 84.159 142.506 1.00 6.20 97 ALA A CA 1
ATOM 1645 C C . ALA A 1 97 ? 15.316 85.132 143.604 1.00 6.13 97 ALA A C 1
ATOM 1646 O O . ALA A 1 97 ? 14.136 85.484 143.736 1.00 6.53 97 ALA A O 1
ATOM 1653 N N . VAL A 1 98 ? 16.306 85.564 144.375 1.00 6.01 98 VAL A N 1
ATOM 1654 C CA . VAL A 1 98 ? 16.109 86.463 145.511 1.00 6.35 98 VAL A CA 1
ATOM 1655 C C . VAL A 1 98 ? 16.480 87.854 145.020 1.00 6.49 98 VAL A C 1
ATOM 1656 O O . VAL A 1 98 ? 17.655 88.236 144.996 1.00 7.46 98 VAL A O 1
ATOM 1669 N N . ILE A 1 99 ? 15.465 88.571 144.540 1.00 6.55 99 ILE A N 1
ATOM 1670 C CA . ILE A 1 99 ? 15.613 89.799 143.774 1.00 6.73 99 ILE A CA 1
ATOM 1671 C C . ILE A 1 99 ? 14.855 90.984 144.350 1.00 6.73 99 ILE A C 1
ATOM 1672 O O . ILE A 1 99 ? 15.001 92.095 143.848 1.00 7.54 99 ILE A O 1
ATOM 1688 N N . ASN A 1 100 ? 14.057 90.790 145.409 1.00 6.32 100 ASN A N 1
ATOM 1689 C CA . ASN A 1 100 ? 13.374 91.918 146.018 1.00 6.37 100 ASN A CA 1
ATOM 1690 C C . ASN A 1 100 ? 14.308 92.751 146.883 1.00 6.63 100 ASN A C 1
ATOM 1691 O O . ASN A 1 100 ? 14.062 93.945 147.108 1.00 6.93 100 ASN A O 1
ATOM 1702 N N . HIS A 1 101 ? 15.340 92.120 147.433 1.00 6.80 101 HIS A N 1
ATOM 1703 C CA . HIS A 1 101 ? 16.087 92.697 148.532 1.00 7.07 101 HIS A CA 1
ATOM 1704 C C . HIS A 1 101 ? 17.520 92.194 148.520 1.00 7.19 101 HIS A C 1
ATOM 1705 O O . HIS A 1 101 ? 17.864 91.205 147.873 1.00 7.45 101 HIS A O 1
ATOM 1719 N N . MET A 1 102 ? 18.345 92.923 149.267 1.00 7.63 102 MET A N 1
ATOM 1720 C CA . MET A 1 102 ? 19.652 92.436 149.696 1.00 7.82 102 MET A CA 1
ATOM 1721 C C . MET A 1 102 ? 19.513 91.970 151.135 1.00 8.73 102 MET A C 1
ATOM 1722 O O . MET A 1 102 ? 18.445 91.529 151.516 1.00 12.47 102 MET A O 1
ATOM 1736 N N . CYS A 1 103 ? 20.529 92.096 151.961 1.00 8.86 103 CYS A N 1
ATOM 1737 C CA . CYS A 1 103 ? 20.475 91.525 153.293 1.00 8.58 103 CYS A CA 1
ATOM 1738 C C . CYS A 1 103 ? 19.821 92.464 154.307 1.00 8.66 103 CYS A C 1
ATOM 1739 O O . CYS A 1 103 ? 19.418 93.586 154.004 1.00 9.01 103 CYS A O 1
ATOM 1747 N N . GLY A 1 104 ? 19.741 91.981 155.543 1.00 9.15 104 GLY A N 1
ATOM 1748 C CA . GLY A 1 104 ? 19.171 92.790 156.609 1.00 9.71 104 GLY A CA 1
ATOM 1749 C C . GLY A 1 104 ? 19.954 94.076 156.813 1.00 10.09 104 GLY A C 1
ATOM 1750 O O . GLY A 1 104 ? 21.187 94.099 156.755 1.00 10.58 104 GLY A O 1
ATOM 1754 N N . ASN A 1 105 ? 19.223 95.155 157.088 1.00 10.84 105 ASN A N 1
ATOM 1755 C CA . ASN A 1 105 ? 19.835 96.471 157.184 1.00 12.58 105 ASN A CA 1
ATOM 1756 C C . ASN A 1 105 ? 20.770 96.594 158.378 1.00 13.02 105 ASN A C 1
ATOM 1757 O O . ASN A 1 105 ? 21.627 97.482 158.375 1.00 14.22 105 ASN A O 1
ATOM 1768 N N . ALA A 1 106 ? 20.626 95.733 159.389 1.00 12.92 106 ALA A N 1
ATOM 1769 C CA . ALA A 1 106 ? 21.440 95.777 160.598 1.00 14.40 106 ALA A CA 1
ATOM 1770 C C . ALA A 1 106 ? 22.549 94.735 160.609 1.00 14.22 106 ALA A C 1
ATOM 1771 O O . ALA A 1 106 ? 23.283 94.645 161.584 1.00 15.40 106 ALA A O 1
ATOM 1778 N N . VAL A 1 107 ? 22.720 93.966 159.538 1.00 12.90 107 VAL A N 1
ATOM 1779 C CA . VAL A 1 107 ? 23.842 93.041 159.454 1.00 12.33 107 VAL A CA 1
ATOM 1780 C C . VAL A 1 107 ? 25.135 93.838 159.449 1.00 12.45 107 VAL A C 1
ATOM 1781 O O . VAL A 1 107 ? 25.248 94.867 158.775 1.00 12.64 107 VAL A O 1
ATOM 1794 N N . SER A 1 108 ? 26.126 93.361 160.196 1.00 12.93 108 SER A N 1
ATOM 1795 C CA . SER A 1 108 ? 27.400 94.063 160.276 1.00 13.71 108 SER A CA 1
ATOM 1796 C C . SER A 1 108 ? 28.154 94.032 158.951 1.00 13.16 108 SER A C 1
ATOM 1797 O O . SER A 1 108 ? 28.198 93.013 158.257 1.00 13.76 108 SER A O 1
ATOM 1805 N N . ALA A 1 109 ? 28.778 95.159 158.628 1.00 12.93 109 ALA A N 1
ATOM 1806 C CA . ALA A 1 109 ? 29.599 95.279 157.436 1.00 13.18 109 ALA A CA 1
ATOM 1807 C C . ALA A 1 109 ? 30.852 94.420 157.554 1.00 13.27 109 ALA A C 1
ATOM 1808 O O . ALA A 1 109 ? 31.365 94.177 158.650 1.00 14.70 109 ALA A O 1
ATOM 1815 N N . GLY A 1 110 ? 31.358 93.984 156.414 1.00 12.56 110 GLY A N 1
ATOM 1816 C CA . GLY A 1 110 ? 32.567 93.185 156.365 1.00 12.36 110 GLY A CA 1
ATOM 1817 C C . GLY A 1 110 ? 32.500 92.193 155.215 1.00 12.00 110 GLY A C 1
ATOM 1818 O O . GLY A 1 110 ? 31.871 92.456 154.191 1.00 12.02 110 GLY A O 1
ATOM 1822 N N . THR A 1 111 ? 33.179 91.061 155.409 1.00 12.01 111 THR A N 1
ATOM 1823 C CA . THR A 1 111 ? 33.286 90.012 154.402 1.00 12.19 111 THR A CA 1
ATOM 1824 C C . THR A 1 111 ? 32.708 88.694 154.900 1.00 11.75 111 THR A C 1
ATOM 1825 O O . THR A 1 111 ? 33.114 87.621 154.448 1.00 12.24 111 THR A O 1
ATOM 1836 N N . SER A 1 112 ? 31.704 88.759 155.777 1.00 11.46 112 SER A N 1
ATOM 1837 C CA . SER A 1 112 ? 31.044 87.550 156.274 1.00 11.38 112 SER A CA 1
ATOM 1838 C C . SER A 1 112 ? 29.974 87.159 155.269 1.00 10.74 112 SER A C 1
ATOM 1839 O O . SER A 1 112 ? 28.774 87.352 155.473 1.00 10.35 112 SER A O 1
ATOM 1847 N N . SER A 1 113 ? 30.451 86.600 154.163 1.00 10.56 113 SER A N 1
ATOM 1848 C CA . SER A 1 113 ? 29.649 86.299 152.990 1.00 10.37 113 SER A CA 1
ATOM 1849 C C . SER A 1 113 ? 30.184 85.020 152.367 1.00 10.29 113 SER A C 1
ATOM 1850 O O . SER A 1 113 ? 31.347 84.660 152.555 1.00 10.98 113 SER A O 1
ATOM 1858 N N . THR A 1 114 ? 29.349 84.341 151.580 1.00 9.89 114 THR A N 1
ATOM 1859 C CA . THR A 1 114 ? 29.725 82.999 151.144 1.00 9.90 114 THR A CA 1
ATOM 1860 C C . THR A 1 114 ? 30.811 82.978 150.084 1.00 10.81 114 THR A C 1
ATOM 1861 O O . THR A 1 114 ? 31.392 81.911 149.857 1.00 12.35 114 THR A O 1
ATOM 1872 N N . CYS A 1 115 ? 31.116 84.114 149.453 1.00 10.56 115 CYS A N 1
ATOM 1873 C CA . CYS A 1 115 ? 32.254 84.215 148.548 1.00 11.50 115 CYS A CA 1
ATOM 1874 C C . CYS A 1 115 ? 33.280 85.220 149.045 1.00 11.86 115 CYS A C 1
ATOM 1875 O O . CYS A 1 115 ? 34.213 85.546 148.315 1.00 12.85 115 CYS A O 1
ATOM 1882 N N . GLY A 1 116 ? 33.118 85.728 150.258 1.00 11.87 116 GLY A N 1
ATOM 1883 C CA . GLY A 1 116 ? 34.043 86.692 150.803 1.00 12.02 116 GLY A CA 1
ATOM 1884 C C . GLY A 1 116 ? 33.917 88.087 150.242 1.00 11.76 116 GLY A C 1
ATOM 1885 O O . GLY A 1 116 ? 34.783 88.919 150.516 1.00 12.40 116 GLY A O 1
ATOM 1889 N N . SER A 1 117 ? 32.879 88.392 149.469 1.00 11.13 117 SER A N 1
ATOM 1890 C CA . SER A 1 117 ? 32.706 89.771 149.023 1.00 11.03 117 SER A CA 1
ATOM 1891 C C . SER A 1 117 ? 32.453 90.703 150.194 1.00 10.96 117 SER A C 1
ATOM 1892 O O . SER A 1 117 ? 31.757 90.359 151.148 1.00 11.23 117 SER A O 1
ATOM 1900 N N . TYR A 1 118 ? 32.960 91.919 150.073 1.00 11.40 118 TYR A N 1
ATOM 1901 C CA . TYR A 1 118 ? 32.664 92.970 151.033 1.00 11.79 118 TYR A CA 1
ATOM 1902 C C . TYR A 1 118 ? 31.260 93.521 150.809 1.00 11.37 118 TYR A C 1
ATOM 1903 O O . TYR A 1 118 ? 30.776 93.627 149.680 1.00 11.71 118 TYR A O 1
ATOM 1921 N N . PHE A 1 119 ? 30.622 93.906 151.904 1.00 10.66 119 PHE A N 1
ATOM 1922 C CA . PHE A 1 119 ? 29.345 94.588 151.839 1.00 10.75 119 PHE A CA 1
ATOM 1923 C C . PHE A 1 119 ? 29.162 95.375 153.130 1.00 10.98 119 PHE A C 1
ATOM 1924 O O . PHE A 1 119 ? 29.715 95.028 154.178 1.00 11.29 119 PHE A O 1
ATOM 1941 N N . ASN A 1 120 ? 28.376 96.440 153.042 1.00 11.36 120 ASN A N 1
ATOM 1942 C CA . ASN A 1 120 ? 28.160 97.335 154.174 1.00 11.34 120 ASN A CA 1
ATOM 1943 C C . ASN A 1 120 ? 26.691 97.730 154.179 1.00 10.95 120 ASN A C 1
ATOM 1944 O O . ASN A 1 120 ? 26.287 98.696 153.521 1.00 11.60 120 ASN A O 1
ATOM 1955 N N . PRO A 1 121 ? 25.857 96.973 154.891 1.00 10.56 121 PRO A N 1
ATOM 1956 C CA . PRO A 1 121 ? 24.417 97.248 154.848 1.00 10.84 121 PRO A CA 1
ATOM 1957 C C . PRO A 1 121 ? 24.074 98.650 155.318 1.00 11.57 121 PRO A C 1
ATOM 1958 O O . PRO A 1 121 ? 23.210 99.317 154.730 1.00 12.01 121 PRO A O 1
ATOM 1969 N N . GLY A 1 122 ? 24.746 99.115 156.369 1.00 12.03 122 GLY A N 1
ATOM 1970 C CA . GLY A 1 122 ? 24.431 100.418 156.927 1.00 13.21 122 GLY A CA 1
ATOM 1971 C C . GLY A 1 122 ? 24.674 101.554 155.958 1.00 13.72 122 GLY A C 1
ATOM 1972 O O . GLY A 1 122 ? 23.959 102.560 155.982 1.00 15.88 122 GLY A O 1
ATOM 1976 N N A SER A 1 123 ? 25.673 101.416 155.090 0.64 13.28 123 SER A N 1
ATOM 1977 N N B SER A 1 123 ? 25.676 101.413 155.089 0.36 13.45 123 SER A N 1
ATOM 1978 C CA A SER A 1 123 ? 25.934 102.426 154.078 0.64 14.01 123 SER A CA 1
ATOM 1979 C CA B SER A 1 123 ? 25.965 102.402 154.061 0.36 13.83 123 SER A CA 1
ATOM 1980 C C A SER A 1 123 ? 25.313 102.079 152.736 0.64 13.47 123 SER A C 1
ATOM 1981 C C B SER A 1 123 ? 25.347 102.052 152.719 0.36 13.31 123 SER A C 1
ATOM 1982 O O A SER A 1 123 ? 25.494 102.833 151.777 0.64 14.79 123 SER A O 1
ATOM 1983 O O B SER A 1 123 ? 25.592 102.757 151.736 0.36 14.10 123 SER A O 1
ATOM 1998 N N . ARG A 1 124 ? 24.582 100.965 152.655 1.00 12.33 124 ARG A N 1
ATOM 1999 C CA . ARG A 1 124 ? 23.895 100.548 151.440 1.00 12.16 124 ARG A CA 1
ATOM 2000 C C . ARG A 1 124 ? 24.872 100.180 150.333 1.00 11.74 124 ARG A C 1
ATOM 2001 O O . ARG A 1 124 ? 24.553 100.304 149.156 1.00 12.20 124 ARG A O 1
ATOM 2022 N N A ASP A 1 125 ? 26.051 99.683 150.703 0.54 11.66 125 ASP A N 1
ATOM 2023 N N B ASP A 1 125 ? 26.078 99.745 150.694 0.46 11.81 125 ASP A N 1
ATOM 2024 C CA A ASP A 1 125 ? 27.173 99.495 149.786 0.54 11.81 125 ASP A CA 1
ATOM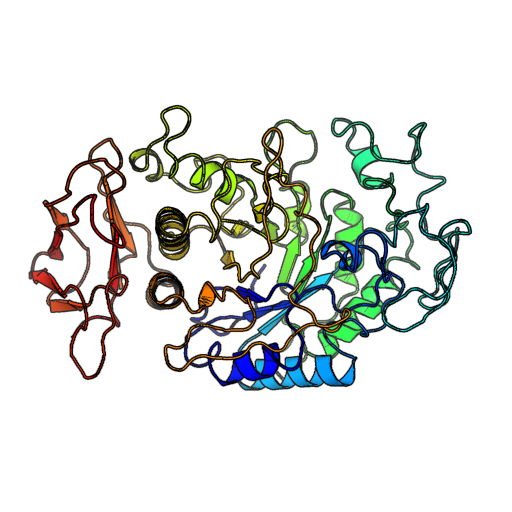 2025 C CA B ASP A 1 125 ? 27.129 99.489 149.716 0.46 12.12 125 ASP A CA 1
ATOM 2026 C C A ASP A 1 125 ? 27.370 98.003 149.526 0.54 10.88 125 ASP A C 1
ATOM 2027 C C B ASP A 1 125 ? 27.314 97.997 149.517 0.46 11.17 125 ASP A C 1
ATOM 2028 O O A ASP A 1 125 ? 27.802 97.265 150.421 0.54 11.48 125 ASP A O 1
ATOM 2029 O O B ASP A 1 125 ? 27.693 97.273 150.446 0.46 11.71 125 ASP A O 1
ATOM 2046 N N . PHE A 1 126 ? 27.050 97.555 148.298 1.00 10.24 126 PHE A N 1
ATOM 2047 C CA . PHE A 1 126 ? 27.246 96.169 147.880 1.00 9.81 126 PHE A CA 1
ATOM 2048 C C . PHE A 1 126 ? 28.123 96.218 146.646 1.00 9.86 126 PHE A C 1
ATOM 2049 O O . PHE A 1 126 ? 27.633 96.095 145.517 1.00 9.96 126 PHE A O 1
ATOM 2066 N N . PRO A 1 127 ? 29.429 96.427 146.822 1.00 10.82 127 PRO A N 1
ATOM 2067 C CA . PRO A 1 127 ? 30.283 96.726 145.665 1.00 11.39 127 PRO A CA 1
ATOM 2068 C C . PRO A 1 127 ? 30.465 95.567 144.721 1.00 10.79 127 PRO A C 1
ATOM 2069 O O . PRO A 1 127 ? 30.898 95.794 143.589 1.00 11.66 127 PRO A O 1
ATOM 2080 N N . ALA A 1 128 ? 30.152 94.341 145.125 1.00 10.60 128 ALA A N 1
ATOM 2081 C CA . ALA A 1 128 ? 30.307 93.221 144.213 1.00 10.87 128 ALA A CA 1
ATOM 2082 C C . ALA A 1 128 ? 29.183 93.135 143.196 1.00 10.97 128 ALA A C 1
ATOM 2083 O O . ALA A 1 128 ? 29.283 92.308 142.288 1.00 12.04 128 ALA A O 1
ATOM 2090 N N . VAL A 1 129 ? 28.136 93.949 143.315 1.00 10.03 129 VAL A N 1
ATOM 2091 C CA . VAL A 1 129 ? 27.070 93.983 142.317 1.00 9.83 129 VAL A CA 1
ATOM 2092 C C . VAL A 1 129 ? 27.415 94.880 141.110 1.00 9.93 129 VAL A C 1
ATOM 2093 O O . VAL A 1 129 ? 27.533 94.371 140.014 1.00 10.47 129 VAL A O 1
ATOM 2106 N N . PRO A 1 130 ? 27.601 96.203 141.277 1.00 10.15 130 PRO A N 1
ATOM 2107 C CA . PRO A 1 130 ? 27.507 96.998 142.503 1.00 10.08 130 PRO A CA 1
ATOM 2108 C C . PRO A 1 130 ? 26.132 97.641 142.701 1.00 9.72 130 PRO A C 1
ATOM 2109 O O . PRO A 1 130 ? 25.449 98.024 141.749 1.00 10.27 130 PRO A O 1
ATOM 2120 N N . TYR A 1 131 ? 25.749 97.768 143.968 1.00 9.52 131 TYR A N 1
ATOM 2121 C CA . TYR A 1 131 ? 24.639 98.612 144.386 1.00 9.47 131 TYR A CA 1
ATOM 2122 C C . TYR A 1 131 ? 25.156 99.619 145.403 1.00 9.80 131 TYR A C 1
ATOM 2123 O O . TYR A 1 131 ? 26.099 99.347 146.150 1.00 10.52 131 TYR A O 1
ATOM 2141 N N . SER A 1 132 ? 24.515 100.777 145.420 1.00 9.83 132 SER A N 1
ATOM 2142 C CA . SER A 1 132 ? 24.770 101.822 146.404 1.00 10.71 132 SER A CA 1
ATOM 2143 C C . SER A 1 132 ? 23.443 102.300 146.979 1.00 10.83 132 SER A C 1
ATOM 2144 O O . SER A 1 132 ? 22.378 101.789 146.643 1.00 10.56 132 SER A O 1
ATOM 2152 N N . GLY A 1 133 ? 23.505 103.326 147.838 1.00 11.26 133 GLY A N 1
ATOM 2153 C CA . GLY A 1 133 ? 22.294 103.851 148.436 1.00 12.02 133 GLY A CA 1
ATOM 2154 C C . GLY A 1 133 ? 21.248 104.289 147.435 1.00 12.19 133 GLY A C 1
ATOM 2155 O O . GLY A 1 133 ? 20.051 104.268 147.741 1.00 13.27 133 GLY A O 1
ATOM 2159 N N . TRP A 1 134 ? 21.673 104.695 146.233 1.00 12.92 134 TRP A N 1
ATOM 2160 C CA . TRP A 1 134 ? 20.745 105.110 145.189 1.00 14.03 134 TRP A CA 1
ATOM 2161 C C . TRP A 1 134 ? 19.841 103.980 144.727 1.00 11.69 134 TRP A C 1
ATOM 2162 O O . TRP A 1 134 ? 18.851 104.237 144.026 1.00 12.32 134 TRP A O 1
ATOM 2183 N N . ASP A 1 135 ? 20.183 102.742 145.058 1.00 9.92 135 ASP A N 1
ATOM 2184 C CA . ASP A 1 135 ? 19.527 101.570 144.511 1.00 9.14 135 ASP A CA 1
ATOM 2185 C C . ASP A 1 135 ? 18.529 100.939 145.468 1.00 8.73 135 ASP A C 1
ATOM 2186 O O . ASP A 1 135 ? 18.015 99.864 145.162 1.00 9.25 135 ASP A O 1
ATOM 2195 N N . PHE A 1 136 ? 18.255 101.589 146.600 1.00 8.73 136 PHE A N 1
ATOM 2196 C CA . PHE A 1 136 ? 17.325 101.076 147.591 1.00 8.78 136 PHE A CA 1
ATOM 2197 C C . PHE A 1 136 ? 16.160 102.035 147.779 1.00 9.14 136 PHE A C 1
ATOM 2198 O O . PHE A 1 136 ? 16.213 103.201 147.400 1.00 10.45 136 PHE A O 1
ATOM 2215 N N . ASN A 1 137 ? 15.104 101.532 148.419 1.00 9.61 137 ASN A N 1
ATOM 2216 C CA . ASN A 1 137 ? 13.840 102.236 148.555 1.00 9.68 137 ASN A CA 1
ATOM 2217 C C . ASN A 1 137 ? 13.740 103.083 149.838 1.00 10.34 137 ASN A C 1
ATOM 2218 O O . ASN A 1 137 ? 12.638 103.470 150.225 1.00 10.89 137 ASN A O 1
ATOM 2229 N N . ASP A 1 138 ? 14.863 103.413 150.479 1.00 10.59 138 ASP A N 1
ATOM 2230 C CA . ASP A 1 138 ? 14.837 104.215 151.705 1.00 12.26 138 ASP A CA 1
ATOM 2231 C C . ASP A 1 138 ? 13.970 105.454 151.572 1.00 12.49 138 ASP A C 1
ATOM 2232 O O . ASP A 1 138 ? 13.206 105.800 152.483 1.00 13.50 138 ASP A O 1
ATOM 2241 N N . GLY A 1 139 ? 14.153 106.193 150.486 1.00 12.51 139 GLY A N 1
ATOM 2242 C CA . GLY A 1 139 ? 13.430 107.436 150.313 1.00 13.82 139 GLY A CA 1
ATOM 2243 C C . GLY A 1 139 ? 11.983 107.244 149.927 1.00 13.98 139 GLY A C 1
ATOM 2244 O O . GLY A 1 139 ? 11.151 108.108 150.224 1.00 17.15 139 GLY A O 1
ATOM 2248 N N A LYS A 1 140 ? 11.657 106.113 149.309 0.52 12.54 140 LYS A N 1
ATOM 2249 N N B LYS A 1 140 ? 11.659 106.112 149.313 0.48 12.69 140 LYS A N 1
ATOM 2250 C CA A LYS A 1 140 ? 10.325 105.860 148.780 0.52 12.25 140 LYS A CA 1
ATOM 2251 C CA B LYS A 1 140 ? 10.328 105.856 148.783 0.48 12.40 140 LYS A CA 1
ATOM 2252 C C A LYS A 1 140 ? 9.382 105.333 149.859 0.52 10.89 140 LYS A C 1
ATOM 2253 C C B LYS A 1 140 ? 9.384 105.332 149.860 0.48 11.02 140 LYS A C 1
ATOM 2254 O O A LYS A 1 140 ? 8.192 105.663 149.872 0.52 11.05 140 LYS A O 1
ATOM 2255 O O B LYS A 1 140 ? 8.195 105.667 149.871 0.48 11.17 140 LYS A O 1
ATOM 2292 N N . CYS A 1 141 ? 9.893 104.496 150.761 1.00 10.32 141 CYS A N 1
ATOM 2293 C CA . CYS A 1 141 ? 9.084 103.939 151.839 1.00 9.87 141 CYS A CA 1
ATOM 2294 C C . CYS A 1 141 ? 8.593 105.040 152.763 1.00 10.30 141 CYS A C 1
ATOM 2295 O O . CYS A 1 141 ? 9.363 105.904 153.183 1.00 11.75 141 CYS A O 1
ATOM 2302 N N . LYS A 1 142 ? 7.315 104.983 153.126 1.00 10.18 142 LYS A N 1
ATOM 2303 C CA . LYS A 1 142 ? 6.702 106.023 153.946 1.00 11.79 142 LYS A CA 1
ATOM 2304 C C . LYS A 1 142 ? 6.462 105.609 155.393 1.00 11.39 142 LYS A C 1
ATOM 2305 O O . LYS A 1 142 ? 5.901 106.397 156.149 1.00 13.55 142 LYS A O 1
ATOM 2324 N N . THR A 1 143 ? 6.869 104.416 155.814 1.00 9.83 143 THR A N 1
ATOM 2325 C CA . THR A 1 143 ? 6.582 104.018 157.183 1.00 9.84 143 THR A CA 1
ATOM 2326 C C . THR A 1 143 ? 7.580 104.641 158.154 1.00 10.19 143 THR A C 1
ATOM 2327 O O . THR A 1 143 ? 8.721 104.965 157.826 1.00 10.82 143 THR A O 1
ATOM 2338 N N . GLY A 1 144 ? 7.143 104.766 159.405 1.00 10.06 144 GLY A N 1
ATOM 2339 C CA . GLY A 1 144 ? 8.000 105.353 160.417 1.00 10.49 144 GLY A CA 1
ATOM 2340 C C . GLY A 1 144 ? 9.216 104.518 160.756 1.00 10.57 144 GLY A C 1
ATOM 2341 O O . GLY A 1 144 ? 10.247 105.061 161.160 1.00 12.04 144 GLY A O 1
ATOM 2345 N N . SER A 1 145 ? 9.117 103.195 160.618 1.00 10.02 145 SER A N 1
ATOM 2346 C CA . SER A 1 145 ? 10.247 102.313 160.900 1.00 10.31 145 SER A CA 1
ATOM 2347 C C . SER A 1 145 ? 11.124 102.047 159.692 1.00 10.86 145 SER A C 1
ATOM 2348 O O . SER A 1 145 ? 12.250 101.572 159.852 1.00 12.90 145 SER A O 1
ATOM 2356 N N . GLY A 1 146 ? 10.615 102.284 158.492 1.00 9.54 146 GLY A N 1
ATOM 2357 C CA . GLY A 1 146 ? 11.276 101.844 157.275 1.00 9.24 146 GLY A CA 1
ATOM 2358 C C . GLY A 1 146 ? 10.988 100.411 156.887 1.00 8.61 146 GLY A C 1
ATOM 2359 O O . GLY A 1 146 ? 11.418 99.976 155.807 1.00 8.64 146 GLY A O 1
ATOM 2363 N N . ASP A 1 147 ? 10.307 99.666 157.743 1.00 8.73 147 ASP A N 1
ATOM 2364 C CA . ASP A 1 147 ? 9.944 98.289 157.511 1.00 8.49 147 ASP A CA 1
ATOM 2365 C C . ASP A 1 147 ? 8.469 98.208 157.159 1.00 8.95 147 ASP A C 1
ATOM 2366 O O . ASP A 1 147 ? 7.700 99.142 157.370 1.00 9.40 147 ASP A O 1
ATOM 2375 N N . ILE A 1 148 ? 8.066 97.047 156.650 1.00 8.83 148 ILE A N 1
ATOM 2376 C CA . ILE A 1 148 ? 6.652 96.777 156.445 1.00 9.37 148 ILE A CA 1
ATOM 2377 C C . ILE A 1 148 ? 6.003 96.628 157.812 1.00 10.27 148 ILE A C 1
ATOM 2378 O O . ILE A 1 148 ? 6.451 95.830 158.646 1.00 11.26 148 ILE A O 1
ATOM 2394 N N . GLU A 1 149 ? 4.943 97.400 158.042 1.00 10.61 149 GLU A N 1
ATOM 2395 C CA . GLU A 1 149 ? 4.213 97.415 159.306 1.00 11.46 149 GLU A CA 1
ATOM 2396 C C . GLU A 1 149 ? 2.786 96.925 159.176 1.00 12.75 149 GLU A C 1
ATOM 2397 O O . GLU A 1 149 ? 2.242 96.388 160.140 1.00 14.33 149 GLU A O 1
ATOM 2409 N N . ASN A 1 150 ? 2.173 97.089 158.013 1.00 12.91 150 ASN A N 1
ATOM 2410 C CA . ASN A 1 150 ? 0.738 96.909 157.874 1.00 13.50 150 ASN A CA 1
ATOM 2411 C C . ASN A 1 150 ? 0.445 96.402 156.475 1.00 12.54 150 ASN A C 1
ATOM 2412 O O . ASN A 1 150 ? 0.578 97.147 155.494 1.00 12.57 150 ASN A O 1
ATOM 2423 N N . TYR A 1 151 ? 0.018 95.153 156.401 1.00 12.52 151 TYR A N 1
ATOM 2424 C CA . TYR A 1 151 ? -0.265 94.525 155.123 1.00 12.22 151 TYR A CA 1
ATOM 2425 C C . TYR A 1 151 ? -1.569 95.005 154.513 1.00 12.33 151 TYR A C 1
ATOM 2426 O O . TYR A 1 151 ? -1.871 94.645 153.372 1.00 13.25 151 TYR A O 1
ATOM 2444 N N . ASN A 1 152 ? -2.323 95.843 155.215 1.00 12.57 152 ASN A N 1
ATOM 2445 C CA . ASN A 1 152 ? -3.480 96.475 154.601 1.00 13.24 152 ASN A CA 1
ATOM 2446 C C . ASN A 1 152 ? -3.111 97.642 153.703 1.00 12.75 152 ASN A C 1
ATOM 2447 O O . ASN A 1 152 ? -3.992 98.178 153.029 1.00 13.99 152 ASN A O 1
ATOM 2458 N N . ASP A 1 153 ? -1.848 98.041 153.673 1.00 11.55 153 ASP A N 1
ATOM 2459 C CA . ASP A 1 153 ? -1.362 99.115 152.807 1.00 11.53 153 ASP A CA 1
ATOM 2460 C C . ASP A 1 153 ? -0.478 98.461 151.750 1.00 10.70 153 ASP A C 1
ATOM 2461 O O . ASP A 1 153 ? 0.692 98.159 151.998 1.00 10.59 153 ASP A O 1
ATOM 2470 N N . ALA A 1 154 ? -1.046 98.240 150.568 1.00 10.56 154 ALA A N 1
ATOM 2471 C CA . ALA A 1 154 ? -0.330 97.528 149.523 1.00 10.36 154 ALA A CA 1
ATOM 2472 C C . ALA A 1 154 ? 0.915 98.269 149.064 1.00 10.06 154 ALA A C 1
ATOM 2473 O O . ALA A 1 154 ? 1.826 97.636 148.539 1.00 11.16 154 ALA A O 1
ATOM 2480 N N . THR A 1 155 ? 0.978 99.589 149.235 1.00 9.58 155 THR A N 1
ATOM 2481 C CA . THR A 1 155 ? 2.159 100.330 148.816 1.00 9.92 155 THR A CA 1
ATOM 2482 C C . THR A 1 155 ? 3.350 100.028 149.717 1.00 9.25 155 THR A C 1
ATOM 2483 O O . THR A 1 155 ? 4.435 99.714 149.220 1.00 8.89 155 THR A O 1
ATOM 2494 N N . GLN A 1 156 ? 3.177 100.087 151.045 1.00 9.21 156 GLN A N 1
ATOM 2495 C CA . GLN A 1 156 ? 4.317 99.818 151.912 1.00 8.95 156 GLN A CA 1
ATOM 2496 C C . GLN A 1 156 ? 4.774 98.370 151.804 1.00 8.16 156 GLN A C 1
ATOM 2497 O O . GLN A 1 156 ? 5.962 98.094 152.009 1.00 8.28 156 GLN A O 1
ATOM 2511 N N . VAL A 1 157 ? 3.875 97.439 151.477 1.00 7.82 157 VAL A N 1
ATOM 2512 C CA . VAL A 1 157 ? 4.297 96.051 151.331 1.00 7.75 157 VAL A CA 1
ATOM 2513 C C . VAL A 1 157 ? 5.342 95.925 150.237 1.00 7.05 157 VAL A C 1
ATOM 2514 O O . VAL A 1 157 ? 6.220 95.054 150.301 1.00 7.21 157 VAL A O 1
ATOM 2527 N N . ARG A 1 158 ? 5.256 96.770 149.210 1.00 7.16 158 ARG A N 1
ATOM 2528 C CA . ARG A 1 158 ? 6.186 96.758 148.090 1.00 7.29 158 ARG A CA 1
ATOM 2529 C C . ARG A 1 158 ? 7.388 97.667 148.282 1.00 7.03 158 ARG A C 1
ATOM 2530 O O . ARG A 1 158 ? 8.457 97.365 147.747 1.00 7.42 158 ARG A O 1
ATOM 2551 N N . ASP A 1 159 ? 7.238 98.793 148.976 1.00 7.39 159 ASP A N 1
ATOM 2552 C CA . ASP A 1 159 ? 8.279 99.811 148.981 1.00 7.64 159 ASP A CA 1
ATOM 2553 C C . ASP A 1 159 ? 9.126 99.823 150.242 1.00 7.52 159 ASP A C 1
ATOM 2554 O O . ASP A 1 159 ? 10.139 100.534 150.279 1.00 8.16 159 ASP A O 1
ATOM 2563 N N . CYS A 1 160 ? 8.733 99.068 151.259 1.00 7.64 160 CYS A N 1
ATOM 2564 C CA . CYS A 1 160 ? 9.392 99.068 152.547 1.00 7.44 160 CYS A CA 1
ATOM 2565 C C . CYS A 1 160 ? 10.071 97.730 152.800 1.00 7.54 160 CYS A C 1
ATOM 2566 O O . CYS A 1 160 ? 9.903 96.765 152.061 1.00 8.24 160 CYS A O 1
ATOM 2573 N N . ARG A 1 161 ? 10.867 97.681 153.864 1.00 7.54 161 ARG A N 1
ATOM 2574 C CA . ARG A 1 161 ? 11.724 96.530 154.091 1.00 7.64 161 ARG A CA 1
ATOM 2575 C C . ARG A 1 161 ? 10.947 95.390 154.731 1.00 8.09 161 ARG A C 1
ATOM 2576 O O . ARG A 1 161 ? 10.409 95.537 155.829 1.00 9.22 161 ARG A O 1
ATOM 2597 N N . LEU A 1 162 ? 10.957 94.235 154.083 1.00 7.83 162 LEU A N 1
ATOM 2598 C CA . LEU A 1 162 ? 10.394 93.028 154.669 1.00 8.53 162 LEU A CA 1
ATOM 2599 C C . LEU A 1 162 ? 11.279 92.604 155.833 1.00 8.71 162 LEU A C 1
ATOM 2600 O O . LEU A 1 162 ? 12.415 92.164 155.633 1.00 8.84 162 LEU A O 1
ATOM 2616 N N A THR A 1 163 ? 10.758 92.746 157.051 0.62 9.31 163 THR A N 1
ATOM 2617 N N B THR A 1 163 ? 10.801 92.746 157.057 0.38 9.54 163 THR A N 1
ATOM 2618 C CA A THR A 1 163 ? 11.496 92.465 158.286 0.62 10.15 163 THR A CA 1
ATOM 2619 C CA B THR A 1 163 ? 11.573 92.250 158.187 0.38 10.63 163 THR A CA 1
ATOM 2620 C C A THR A 1 163 ? 12.940 92.930 158.197 0.62 9.91 163 THR A C 1
ATOM 2621 C C B THR A 1 163 ? 12.955 92.920 158.255 0.38 10.12 163 THR A C 1
ATOM 2622 O O A THR A 1 163 ? 13.887 92.210 158.522 0.62 10.28 163 THR A O 1
ATOM 2623 O O B THR A 1 163 ? 13.906 92.330 158.774 0.38 10.22 163 THR A O 1
ATOM 2644 N N . GLY A 1 164 ? 13.093 94.155 157.740 1.00 9.66 164 GLY A N 1
ATOM 2645 C CA . GLY A 1 164 ? 14.366 94.832 157.742 1.00 9.85 164 GLY A CA 1
ATOM 2646 C C . GLY A 1 164 ? 15.293 94.522 156.579 1.00 9.04 164 GLY A C 1
ATOM 2647 O O . GLY A 1 164 ? 16.379 95.108 156.519 1.00 9.55 164 GLY A O 1
ATOM 2651 N N . LEU A 1 165 ? 14.891 93.664 155.644 1.00 8.29 165 LEU A N 1
ATOM 2652 C CA . LEU A 1 165 ? 15.705 93.359 154.473 1.00 7.89 165 LEU A CA 1
ATOM 2653 C C . LEU A 1 165 ? 15.757 94.569 153.550 1.00 7.98 165 LEU A C 1
ATOM 2654 O O . LEU A 1 165 ? 14.718 95.102 153.155 1.00 8.08 165 LEU A O 1
ATOM 2670 N N . LEU A 1 166 ? 16.963 95.001 153.192 1.00 7.93 166 LEU A N 1
ATOM 2671 C CA . LEU A 1 166 ? 17.132 96.190 152.365 1.00 7.77 166 LEU A CA 1
ATOM 2672 C C . LEU A 1 166 ? 16.406 96.014 151.042 1.00 7.36 166 LEU A C 1
ATOM 2673 O O . LEU A 1 166 ? 16.633 95.040 150.326 1.00 8.03 166 LEU A O 1
ATOM 2689 N N . ASP A 1 167 ? 15.528 96.958 150.722 1.00 7.28 167 ASP A N 1
ATOM 2690 C CA . ASP A 1 167 ? 14.543 96.775 149.666 1.00 7.07 167 ASP A CA 1
ATOM 2691 C C . ASP A 1 167 ? 15.016 97.465 148.392 1.00 7.26 167 ASP A C 1
ATOM 2692 O O . ASP A 1 167 ? 15.197 98.682 148.358 1.00 7.65 167 ASP A O 1
ATOM 2701 N N . LEU A 1 168 ? 15.256 96.682 147.348 1.00 7.12 168 LEU A N 1
ATOM 2702 C CA . LEU A 1 168 ? 15.817 97.236 146.122 1.00 7.38 168 LEU A CA 1
ATOM 2703 C C . LEU A 1 168 ? 14.809 98.119 145.400 1.00 7.50 168 LEU A C 1
ATOM 2704 O O . LEU A 1 168 ? 13.600 97.855 145.375 1.00 7.55 168 LEU A O 1
ATOM 2720 N N . ALA A 1 169 ? 15.336 99.167 144.754 1.00 7.89 169 ALA A N 1
ATOM 2721 C CA . ALA A 1 169 ? 14.517 100.133 144.012 1.00 8.18 169 ALA A CA 1
ATOM 2722 C C . ALA A 1 169 ? 14.235 99.596 142.613 1.00 7.71 169 ALA A C 1
ATOM 2723 O O . ALA A 1 169 ? 14.853 99.983 141.618 1.00 8.08 169 ALA A O 1
ATOM 2730 N N . LEU A 1 170 ? 13.274 98.667 142.549 1.00 7.67 170 LEU A N 1
ATOM 2731 C CA . LEU A 1 170 ? 12.995 97.909 141.335 1.00 7.61 170 LEU A CA 1
ATOM 2732 C C . LEU A 1 170 ? 12.349 98.728 140.247 1.00 8.07 170 LEU A C 1
ATOM 2733 O O . LEU A 1 170 ? 12.192 98.210 139.139 1.00 8.73 170 LEU A O 1
ATOM 2749 N N . GLU A 1 171 ? 11.997 99.990 140.493 1.00 8.27 171 GLU A N 1
ATOM 2750 C CA A GLU A 1 171 ? 11.553 100.848 139.402 0.54 9.04 171 GLU A CA 1
ATOM 2751 C CA B GLU A 1 171 ? 11.551 100.839 139.397 0.46 9.42 171 GLU A CA 1
ATOM 2752 C C . GLU A 1 171 ? 12.714 101.326 138.542 1.00 9.03 171 GLU A C 1
ATOM 2753 O O . GLU A 1 171 ? 12.484 101.808 137.430 1.00 10.26 171 GLU A O 1
ATOM 2774 N N . LYS A 1 172 ? 13.937 101.255 139.054 1.00 8.49 172 LYS A N 1
ATOM 2775 C CA . LYS A 1 172 ? 15.074 101.851 138.367 1.00 9.04 172 LYS A CA 1
ATOM 2776 C C . LYS A 1 172 ? 15.599 100.917 137.290 1.00 8.84 172 LYS A C 1
ATOM 2777 O O . LYS A 1 172 ? 15.846 99.738 137.543 1.00 8.58 172 LYS A O 1
ATOM 2796 N N . ASP A 1 173 ? 15.830 101.461 136.099 1.00 9.17 173 ASP A N 1
ATOM 2797 C CA . ASP A 1 173 ? 16.387 100.634 135.046 1.00 9.63 173 ASP A CA 1
ATOM 2798 C C . ASP A 1 173 ? 17.726 100.033 135.445 1.00 9.00 173 ASP A C 1
ATOM 2799 O O . ASP A 1 173 ? 18.009 98.893 135.081 1.00 9.15 173 ASP A O 1
ATOM 2808 N N . TYR A 1 174 ? 18.561 100.766 136.186 1.00 9.24 174 TYR A N 1
ATOM 2809 C CA . TYR A 1 174 ? 19.848 100.198 136.565 1.00 9.28 174 TYR A CA 1
ATOM 2810 C C . TYR A 1 174 ? 19.654 98.934 137.390 1.00 8.59 174 TYR A C 1
ATOM 2811 O O . TYR A 1 174 ? 20.306 97.913 137.157 1.00 8.87 174 TYR A O 1
ATOM 2829 N N . VAL A 1 175 ? 18.767 99.003 138.381 1.00 8.19 175 VAL A N 1
ATOM 2830 C CA . VAL A 1 175 ? 18.538 97.863 139.262 1.00 7.73 175 VAL A CA 1
ATOM 2831 C C . VAL A 1 175 ? 17.912 96.707 138.493 1.00 7.33 175 VAL A C 1
ATOM 2832 O O . VAL A 1 175 ? 18.349 95.557 138.602 1.00 7.88 175 VAL A O 1
ATOM 2845 N N . ARG A 1 176 ? 16.883 97.002 137.694 1.00 7.80 176 ARG A N 1
ATOM 2846 C CA . ARG A 1 176 ? 16.282 95.971 136.852 1.00 7.87 176 ARG A CA 1
ATOM 2847 C C . ARG A 1 176 ? 17.336 95.310 135.981 1.00 8.14 176 ARG A C 1
ATOM 2848 O O . ARG A 1 176 ? 17.292 94.096 135.756 1.00 8.19 176 ARG A O 1
ATOM 2869 N N A SER A 1 177 ? 18.271 96.103 135.454 0.77 8.20 177 SER A N 1
ATOM 2870 N N B SER A 1 177 ? 18.291 96.109 135.486 0.23 8.71 177 SER A N 1
ATOM 2871 C CA A SER A 1 177 ? 19.303 95.584 134.573 0.77 8.45 177 SER A CA 1
ATOM 2872 C CA B SER A 1 177 ? 19.327 95.622 134.582 0.23 9.27 177 SER A CA 1
ATOM 2873 C C A SER A 1 177 ? 20.312 94.715 135.311 0.77 8.09 177 SER A C 1
ATOM 2874 C C B SER A 1 177 ? 20.331 94.735 135.304 0.23 8.62 177 SER A C 1
ATOM 2875 O O A SER A 1 177 ? 20.783 93.719 134.753 0.77 8.41 177 SER A O 1
ATOM 2876 O O B SER A 1 177 ? 20.833 93.765 134.726 0.23 8.82 177 SER A O 1
ATOM 2891 N N . LYS A 1 178 ? 20.665 95.065 136.553 1.00 7.94 178 LYS A N 1
ATOM 2892 C CA . LYS A 1 178 ? 21.561 94.200 137.317 1.00 7.96 178 LYS A CA 1
ATOM 2893 C C . LYS A 1 178 ? 20.898 92.872 137.644 1.00 7.40 178 LYS A C 1
ATOM 2894 O O . LYS A 1 178 ? 21.543 91.816 137.601 1.00 7.83 178 LYS A O 1
ATOM 2913 N N . ILE A 1 179 ? 19.609 92.905 137.974 1.00 7.58 179 ILE A N 1
ATOM 2914 C CA . ILE A 1 179 ? 18.877 91.668 138.215 1.00 7.24 179 ILE A CA 1
ATOM 2915 C C . ILE A 1 179 ? 18.792 90.836 136.938 1.00 7.15 179 ILE A C 1
ATOM 2916 O O . ILE A 1 179 ? 19.021 89.626 136.959 1.00 7.41 179 ILE A O 1
ATOM 2932 N N . ALA A 1 180 ? 18.470 91.485 135.816 1.00 7.55 180 ALA A N 1
ATOM 2933 C CA . ALA A 1 180 ? 18.396 90.755 134.563 1.00 7.76 180 ALA A CA 1
ATOM 2934 C C . ALA A 1 180 ? 19.752 90.207 134.153 1.00 7.82 180 ALA A C 1
ATOM 2935 O O . ALA A 1 180 ? 19.826 89.130 133.557 1.00 7.73 180 ALA A O 1
ATOM 2942 N N . GLU A 1 181 ? 20.836 90.923 134.456 1.00 7.66 181 GLU A N 1
ATOM 2943 C CA . GLU A 1 181 ? 22.169 90.415 134.156 1.00 8.13 181 GLU A CA 1
ATOM 2944 C C . GLU A 1 181 ? 22.408 89.097 134.887 1.00 7.56 181 GLU A C 1
ATOM 2945 O O . GLU A 1 181 ? 22.896 88.117 134.303 1.00 7.81 181 GLU A O 1
ATOM 2957 N N . TYR A 1 182 ? 22.058 89.059 136.173 1.00 7.25 182 TYR A N 1
ATOM 2958 C CA . TYR A 1 182 ? 22.141 87.832 136.965 1.00 7.41 182 TYR A CA 1
ATOM 2959 C C . TYR A 1 182 ? 21.268 86.727 136.370 1.00 7.00 182 TYR A C 1
ATOM 2960 O O . TYR A 1 182 ? 21.717 85.594 136.159 1.00 7.10 182 TYR A O 1
ATOM 2978 N N . MET A 1 183 ? 20.005 87.040 136.115 1.00 6.97 183 MET A N 1
ATOM 2979 C CA . MET A 1 183 ? 19.083 86.020 135.624 1.00 6.99 183 MET A CA 1
ATOM 2980 C C . MET A 1 183 ? 19.468 85.526 134.237 1.00 6.63 183 MET A C 1
ATOM 2981 O O . MET A 1 183 ? 19.315 84.337 133.947 1.00 6.93 183 MET A O 1
ATOM 2995 N N . ASN A 1 184 ? 19.975 86.414 133.377 1.00 6.74 184 ASN A N 1
ATOM 2996 C CA . ASN A 1 184 ? 20.408 85.996 132.051 1.00 6.93 184 ASN A CA 1
ATOM 2997 C C . ASN A 1 184 ? 21.688 85.182 132.099 1.00 6.93 184 ASN A C 1
ATOM 2998 O O . ASN A 1 184 ? 21.891 84.310 131.252 1.00 7.29 184 ASN A O 1
ATOM 3009 N N . HIS A 1 185 ? 22.567 85.454 133.060 1.00 7.38 185 HIS A N 1
ATOM 3010 C CA . HIS A 1 185 ? 23.709 84.583 133.290 1.00 7.52 185 HIS A CA 1
ATOM 3011 C C . HIS A 1 185 ? 23.216 83.160 133.518 1.00 7.25 185 HIS A C 1
ATOM 3012 O O . HIS A 1 185 ? 23.691 82.195 132.910 1.00 7.99 185 HIS A O 1
ATOM 3026 N N . LEU A 1 186 ? 22.209 83.032 134.382 1.00 6.89 186 LEU A N 1
ATOM 3027 C CA . LEU A 1 186 ? 21.636 81.738 134.712 1.00 7.07 186 LEU A CA 1
ATOM 3028 C C . LEU A 1 186 ? 20.910 81.101 133.523 1.00 6.81 186 LEU A C 1
ATOM 3029 O O . LEU A 1 186 ? 21.074 79.901 133.269 1.00 6.94 186 LEU A O 1
ATOM 3045 N N . ILE A 1 187 ? 20.093 81.872 132.806 1.00 6.52 187 ILE A N 1
ATOM 3046 C CA . ILE A 1 187 ? 19.431 81.326 131.628 1.00 6.57 187 ILE A CA 1
ATOM 3047 C C . ILE A 1 187 ? 20.474 80.819 130.640 1.00 6.39 187 ILE A C 1
ATOM 3048 O O . ILE A 1 187 ? 20.355 79.721 130.081 1.00 6.70 187 ILE A O 1
ATOM 3064 N N . ASP A 1 188 ? 21.508 81.613 130.390 1.00 6.66 188 ASP A N 1
ATOM 3065 C CA . ASP A 1 188 ? 22.476 81.218 129.383 1.00 7.09 188 ASP A CA 1
ATOM 3066 C C . ASP A 1 188 ? 23.305 80.007 129.826 1.00 7.38 188 ASP A C 1
ATOM 3067 O O . ASP A 1 188 ? 23.788 79.268 128.974 1.00 8.38 188 ASP A O 1
ATOM 3076 N N . ILE A 1 189 ? 23.436 79.764 131.135 1.00 7.32 189 ILE A N 1
ATOM 3077 C CA . ILE A 1 189 ? 24.011 78.532 131.672 1.00 7.87 189 ILE A CA 1
ATOM 3078 C C . ILE A 1 189 ? 23.125 77.333 131.364 1.00 7.34 189 ILE A C 1
ATOM 3079 O O . ILE A 1 189 ? 23.623 76.218 131.235 1.00 8.31 189 ILE A O 1
ATOM 3095 N N . GLY A 1 190 ? 21.806 77.533 131.301 1.00 7.35 190 GLY A N 1
ATOM 3096 C CA . GLY A 1 190 ? 20.887 76.470 130.975 1.00 7.24 190 GLY A CA 1
ATOM 3097 C C . GLY A 1 190 ? 19.707 76.307 131.914 1.00 6.90 190 GLY A C 1
ATOM 3098 O O . GLY A 1 190 ? 18.981 75.318 131.778 1.00 7.13 190 GLY A O 1
ATOM 3102 N N . VAL A 1 191 ? 19.497 77.230 132.848 1.00 6.77 191 VAL A N 1
ATOM 3103 C CA A VAL A 1 191 ? 18.337 77.090 133.732 0.51 7.34 191 VAL A CA 1
ATOM 3104 C CA B VAL A 1 191 ? 18.355 77.132 133.743 0.49 7.07 191 VAL A CA 1
ATOM 3105 C C . VAL A 1 191 ? 17.057 77.273 132.935 1.00 7.22 191 VAL A C 1
ATOM 3106 O O . VAL A 1 191 ? 16.996 78.011 131.946 1.00 8.12 191 VAL A O 1
ATOM 3128 N N . ALA A 1 192 ? 16.001 76.575 133.382 1.00 6.60 192 ALA A N 1
ATOM 3129 C CA . ALA A 1 192 ? 14.728 76.534 132.680 1.00 6.60 192 ALA A CA 1
ATOM 3130 C C . ALA A 1 192 ? 13.701 77.525 133.212 1.00 6.35 192 ALA A C 1
ATOM 3131 O O . ALA A 1 192 ? 12.654 77.714 132.579 1.00 7.14 192 ALA A O 1
ATOM 3138 N N . GLY A 1 193 ? 13.959 78.142 134.351 1.00 6.27 193 GLY A N 1
ATOM 3139 C CA . GLY A 1 193 ? 13.000 79.052 134.927 1.00 6.70 193 GLY A CA 1
ATOM 3140 C C . GLY A 1 193 ? 13.393 79.407 136.343 1.00 6.08 193 GLY A C 1
ATOM 3141 O O . GLY A 1 193 ? 14.484 79.077 136.814 1.00 6.27 193 GLY A O 1
ATOM 3145 N N . PHE A 1 194 ? 12.457 80.096 137.000 1.00 6.06 194 PHE A N 1
ATOM 3146 C CA . PHE A 1 194 ? 12.724 80.741 138.274 1.00 5.83 194 PHE A CA 1
ATOM 3147 C C . PHE A 1 194 ? 11.509 80.727 139.175 1.00 5.93 194 PHE A C 1
ATOM 3148 O O . PHE A 1 194 ? 10.388 80.979 138.727 1.00 6.70 194 PHE A O 1
ATOM 3165 N N . ARG A 1 195 ? 11.788 80.516 140.455 1.00 5.90 195 ARG A N 1
ATOM 3166 C CA . ARG A 1 195 ? 10.930 80.934 141.550 1.00 6.12 195 ARG A CA 1
ATOM 3167 C C . ARG A 1 195 ? 11.305 82.377 141.860 1.00 6.48 195 ARG A C 1
ATOM 3168 O O . ARG A 1 195 ? 12.474 82.663 142.153 1.00 7.53 195 ARG A O 1
ATOM 3189 N N . LEU A 1 196 ? 10.356 83.302 141.797 1.00 6.09 196 LEU A N 1
ATOM 3190 C CA . LEU A 1 196 ? 10.644 84.689 142.160 1.00 6.37 196 LEU A CA 1
ATOM 3191 C C . LEU A 1 196 ? 10.278 84.860 143.629 1.00 5.90 196 LEU A C 1
ATOM 3192 O O . LEU A 1 196 ? 9.102 84.962 144.000 1.00 6.41 196 LEU A O 1
ATOM 3208 N N . ASP A 1 197 ? 11.305 84.854 144.476 1.00 6.11 197 ASP A N 1
ATOM 3209 C CA . ASP A 1 197 ? 11.125 84.987 145.912 1.00 6.03 197 ASP A CA 1
ATOM 3210 C C . ASP A 1 197 ? 10.472 86.322 146.241 1.00 6.19 197 ASP A C 1
ATOM 3211 O O . ASP A 1 197 ? 10.767 87.345 145.634 1.00 6.38 197 ASP A O 1
ATOM 3220 N N . ALA A 1 198 ? 9.608 86.314 147.252 1.00 6.15 198 ALA A N 1
ATOM 3221 C CA . ALA A 1 198 ? 9.087 87.559 147.824 1.00 6.66 198 ALA A CA 1
ATOM 3222 C C . ALA A 1 198 ? 8.371 88.400 146.765 1.00 6.39 198 ALA A C 1
ATOM 3223 O O . ALA A 1 198 ? 8.408 89.624 146.787 1.00 6.72 198 ALA A O 1
ATOM 3230 N N . SER A 1 199 ? 7.631 87.746 145.872 1.00 6.74 199 SER A N 1
ATOM 3231 C CA . SER A 1 199 ? 6.974 88.487 144.799 1.00 6.71 199 SER A CA 1
ATOM 3232 C C . SER A 1 199 ? 5.869 89.409 145.306 1.00 6.47 199 SER A C 1
ATOM 3233 O O . SER A 1 199 ? 5.618 90.432 144.670 1.00 6.40 199 SER A O 1
ATOM 3241 N N . LYS A 1 200 ? 5.199 89.084 146.422 1.00 6.60 200 LYS A N 1
ATOM 3242 C CA A LYS A 1 200 ? 4.218 90.011 146.970 0.46 7.21 200 LYS A CA 1
ATOM 3243 C CA B LYS A 1 200 ? 4.208 90.022 146.952 0.54 7.12 200 LYS A CA 1
ATOM 3244 C C . LYS A 1 200 ? 4.841 91.360 147.279 1.00 6.69 200 LYS A C 1
ATOM 3245 O O . LYS A 1 200 ? 4.141 92.372 147.323 1.00 7.53 200 LYS A O 1
ATOM 3280 N N . HIS A 1 201 ? 6.149 91.377 147.545 1.00 6.42 201 HIS A N 1
ATOM 3281 C CA . HIS A 1 201 ? 6.892 92.558 147.932 1.00 6.34 201 HIS A CA 1
ATOM 3282 C C . HIS A 1 201 ? 7.434 93.330 146.752 1.00 6.12 201 HIS A C 1
ATOM 3283 O O . HIS A 1 201 ? 8.126 94.331 146.949 1.00 6.45 201 HIS A O 1
ATOM 3297 N N . MET A 1 202 ? 7.081 92.926 145.548 1.00 6.18 202 MET A N 1
ATOM 3298 C CA . MET A 1 202 ? 7.453 93.607 144.322 1.00 6.51 202 MET A CA 1
ATOM 3299 C C . MET A 1 202 ? 6.179 93.993 143.566 1.00 6.49 202 MET A C 1
ATOM 3300 O O . MET A 1 202 ? 5.179 93.278 143.591 1.00 7.11 202 MET A O 1
ATOM 3314 N N . TRP A 1 203 ? 6.237 95.123 142.898 1.00 6.60 203 TRP A N 1
ATOM 3315 C CA . TRP A 1 203 ? 5.130 95.530 142.061 1.00 6.95 203 TRP A CA 1
ATOM 3316 C C . TRP A 1 203 ? 5.046 94.619 140.843 1.00 6.64 203 TRP A C 1
ATOM 3317 O O . TRP A 1 203 ? 6.073 94.365 140.197 1.00 6.88 203 TRP A O 1
ATOM 3338 N N . PRO A 1 204 ? 3.843 94.183 140.461 1.00 6.74 204 PRO A N 1
ATOM 3339 C CA . PRO A 1 204 ? 3.706 93.388 139.232 1.00 7.03 204 PRO A CA 1
ATOM 3340 C C . PRO A 1 204 ? 4.415 93.994 138.037 1.00 6.86 204 PRO A C 1
ATOM 3341 O O . PRO A 1 204 ? 5.027 93.263 137.248 1.00 7.09 204 PRO A O 1
ATOM 3352 N N . GLY A 1 205 ? 4.319 95.315 137.875 1.00 7.24 205 GLY A N 1
ATOM 3353 C CA . GLY A 1 205 ? 4.926 95.971 136.725 1.00 7.75 205 GLY A CA 1
ATOM 3354 C C . GLY A 1 205 ? 6.440 96.028 136.769 1.00 7.71 205 GLY A C 1
ATOM 3355 O O . GLY A 1 205 ? 7.084 96.057 135.716 1.00 8.40 205 GLY A O 1
ATOM 3359 N N . ASP A 1 206 ? 7.030 96.064 137.965 1.00 7.35 206 ASP A N 1
ATOM 3360 C CA . ASP A 1 206 ? 8.483 96.000 138.051 1.00 7.37 206 ASP A CA 1
ATOM 3361 C C . ASP A 1 206 ? 8.970 94.601 137.713 1.00 6.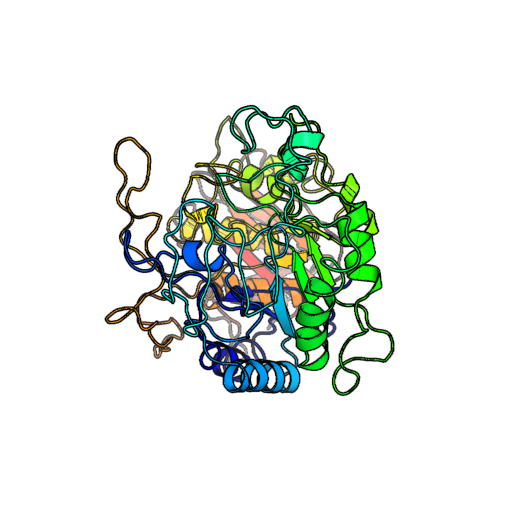94 206 ASP A C 1
ATOM 3362 O O . ASP A 1 206 ? 9.961 94.437 137.001 1.00 7.33 206 ASP A O 1
ATOM 3371 N N . ILE A 1 207 ? 8.276 93.570 138.202 1.00 6.90 207 ILE A N 1
ATOM 3372 C CA . ILE A 1 207 ? 8.591 92.211 137.778 1.00 6.53 207 ILE A CA 1
ATOM 3373 C C . ILE A 1 207 ? 8.505 92.109 136.267 1.00 6.91 207 ILE A C 1
ATOM 3374 O O . ILE A 1 207 ? 9.405 91.579 135.619 1.00 7.39 207 ILE A O 1
ATOM 3390 N N . LYS A 1 208 ? 7.422 92.619 135.675 1.00 7.34 208 LYS A N 1
ATOM 3391 C CA . LYS A 1 208 ? 7.261 92.520 134.225 1.00 7.93 208 LYS A CA 1
ATOM 3392 C C . LYS A 1 208 ? 8.439 93.175 133.508 1.00 7.88 208 LYS A C 1
ATOM 3393 O O . LYS A 1 208 ? 8.948 92.646 132.518 1.00 8.21 208 LYS A O 1
ATOM 3412 N N . ALA A 1 209 ? 8.870 94.344 133.980 1.00 7.96 209 ALA A N 1
ATOM 3413 C CA . ALA A 1 209 ? 9.967 95.047 133.335 1.00 8.66 209 ALA A CA 1
ATOM 3414 C C . ALA A 1 209 ? 11.267 94.255 133.403 1.00 8.54 209 ALA A C 1
ATOM 3415 O O . ALA A 1 209 ? 12.084 94.307 132.476 1.00 9.70 209 ALA A O 1
ATOM 3422 N N . ILE A 1 210 ? 11.486 93.534 134.498 1.00 7.83 210 ILE A N 1
ATOM 3423 C CA . ILE A 1 210 ? 12.651 92.653 134.606 1.00 7.76 210 ILE A CA 1
ATOM 3424 C C . ILE A 1 210 ? 12.508 91.485 133.643 1.00 7.85 210 ILE A C 1
ATOM 3425 O O . ILE A 1 210 ? 13.437 91.145 132.905 1.00 8.05 210 ILE A O 1
ATOM 3441 N N . LEU A 1 211 ? 11.330 90.856 133.636 1.00 7.57 211 LEU A N 1
ATOM 3442 C CA . LEU A 1 211 ? 11.107 89.707 132.760 1.00 8.10 211 LEU A CA 1
ATOM 3443 C C . LEU A 1 211 ? 11.266 90.079 131.298 1.00 8.74 211 LEU A C 1
ATOM 3444 O O . LEU A 1 211 ? 11.731 89.259 130.501 1.00 9.42 211 LEU A O 1
ATOM 3460 N N . ASP A 1 212 ? 10.920 91.315 130.937 1.00 8.90 212 ASP A N 1
ATOM 3461 C CA . ASP A 1 212 ? 11.079 91.783 129.568 1.00 10.69 212 ASP A CA 1
ATOM 3462 C C . ASP A 1 212 ? 12.535 91.841 129.135 1.00 9.76 212 ASP A C 1
ATOM 3463 O O . ASP A 1 212 ? 12.796 91.904 127.934 1.00 11.79 212 ASP A O 1
ATOM 3472 N N . LYS A 1 213 ? 13.473 91.849 130.077 1.00 8.37 213 LYS A N 1
ATOM 3473 C CA . LYS A 1 213 ? 14.897 91.857 129.788 1.00 8.70 213 LYS A CA 1
ATOM 3474 C C . LYS A 1 213 ? 15.471 90.455 129.677 1.00 8.68 213 LYS A C 1
ATOM 3475 O O . LYS A 1 213 ? 16.662 90.318 129.363 1.00 9.86 213 LYS A O 1
ATOM 3494 N N . LEU A 1 214 ? 14.691 89.406 129.935 1.00 8.28 214 LEU A N 1
ATOM 3495 C CA . LEU A 1 214 ? 15.250 88.064 129.978 1.00 7.98 214 LEU A CA 1
ATOM 3496 C C . LEU A 1 214 ? 15.323 87.422 128.606 1.00 8.14 214 LEU A C 1
ATOM 3497 O O . LEU A 1 214 ? 14.471 87.611 127.736 1.00 9.71 214 LEU A O 1
ATOM 3513 N N . HIS A 1 215 ? 16.359 86.617 128.452 1.00 7.54 215 HIS A N 1
ATOM 3514 C CA . HIS A 1 215 ? 16.560 85.797 127.273 1.00 7.20 215 HIS A CA 1
ATOM 3515 C C . HIS A 1 215 ? 15.553 84.664 127.192 1.00 7.65 215 HIS A C 1
ATOM 3516 O O . HIS A 1 215 ? 14.939 84.260 128.178 1.00 9.13 215 HIS A O 1
ATOM 3530 N N . ASN A 1 216 ? 15.426 84.127 125.981 1.00 7.61 216 ASN A N 1
ATOM 3531 C CA . ASN A 1 216 ? 14.864 82.808 125.821 1.00 8.10 216 ASN A CA 1
ATOM 3532 C C . ASN A 1 216 ? 15.875 81.759 126.284 1.00 7.38 216 ASN A C 1
ATOM 3533 O O . ASN A 1 216 ? 17.067 82.038 126.460 1.00 7.43 216 ASN A O 1
ATOM 3544 N N . LEU A 1 217 ? 15.380 80.548 126.515 1.00 7.20 217 LEU A N 1
ATOM 3545 C CA . LEU A 1 217 ? 16.205 79.500 127.084 1.00 7.23 217 LEU A CA 1
ATOM 3546 C C . LEU A 1 217 ? 17.323 79.076 126.144 1.00 7.02 217 LEU A C 1
ATOM 3547 O O . LEU A 1 217 ? 17.254 79.260 124.926 1.00 7.31 217 LEU A O 1
ATOM 3563 N N . ASN A 1 218 ? 18.360 78.484 126.729 1.00 6.91 218 ASN A N 1
ATOM 3564 C CA . ASN A 1 218 ? 19.565 78.155 125.980 1.00 7.16 218 ASN A CA 1
ATOM 3565 C C . ASN A 1 218 ? 19.249 77.183 124.848 1.00 6.79 218 ASN A C 1
ATOM 3566 O O . ASN A 1 218 ? 18.751 76.070 125.076 1.00 7.52 218 ASN A O 1
ATOM 3577 N N . SER A 1 219 ? 19.533 77.617 123.628 1.00 6.77 219 SER A N 1
ATOM 3578 C CA . SER A 1 219 ? 19.089 76.907 122.443 1.00 6.93 219 SER A CA 1
ATOM 3579 C C . SER A 1 219 ? 19.883 75.650 122.138 1.00 7.44 219 SER A C 1
ATOM 3580 O O . SER A 1 219 ? 19.539 74.939 121.201 1.00 8.58 219 SER A O 1
ATOM 3588 N N . ASN A 1 220 ? 20.905 75.329 122.933 1.00 7.42 220 ASN A N 1
ATOM 3589 C CA . ASN A 1 220 ? 21.531 74.018 122.839 1.00 8.15 220 ASN A CA 1
ATOM 3590 C C . ASN A 1 220 ? 20.649 72.925 123.409 1.00 8.73 220 ASN A C 1
ATOM 3591 O O . ASN A 1 220 ? 20.798 71.770 123.029 1.00 10.66 220 ASN A O 1
ATOM 3602 N N . TRP A 1 221 ? 19.772 73.257 124.348 1.00 8.49 221 TRP A N 1
ATOM 3603 C CA . TRP A 1 221 ? 18.896 72.279 124.984 1.00 9.53 221 TRP A CA 1
ATOM 3604 C C . TRP A 1 221 ? 17.418 72.509 124.736 1.00 10.12 221 TRP A C 1
ATOM 3605 O O . TRP A 1 221 ? 16.650 71.557 124.866 1.00 12.53 221 TRP A O 1
ATOM 3626 N N . PHE A 1 222 ? 16.994 73.725 124.441 1.00 9.03 222 PHE A N 1
ATOM 3627 C CA . PHE A 1 222 ? 15.593 74.055 124.377 1.00 9.53 222 PHE A CA 1
ATOM 3628 C C . PHE A 1 222 ? 15.234 74.563 122.9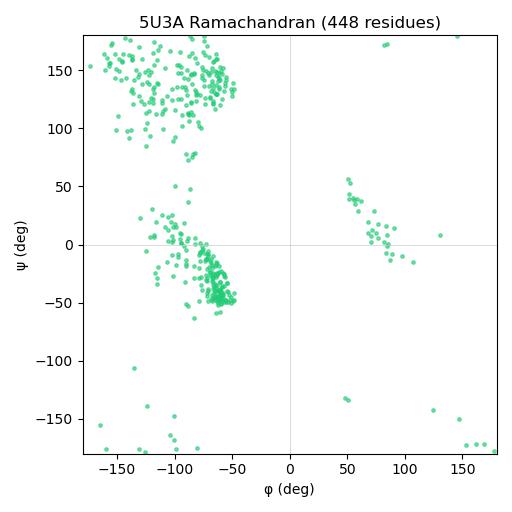88 1.00 10.39 222 PHE A C 1
ATOM 3629 O O . PHE A 1 222 ? 16.050 75.209 122.328 1.00 10.56 222 PHE A O 1
ATOM 3646 N N . PRO A 1 223 ? 14.011 74.314 122.532 1.00 11.55 223 PRO A N 1
ATOM 3647 C CA . PRO A 1 223 ? 13.589 74.852 121.233 1.00 12.33 223 PRO A CA 1
ATOM 3648 C C . PRO A 1 223 ? 13.698 76.369 121.203 1.00 11.51 223 PRO A C 1
ATOM 3649 O O . PRO A 1 223 ? 13.551 77.051 122.220 1.00 11.05 223 PRO A O 1
ATOM 3660 N N . ALA A 1 224 ? 13.915 76.904 120.008 1.00 11.88 224 ALA A N 1
ATOM 3661 C CA . ALA A 1 224 ? 14.036 78.341 119.853 1.00 12.47 224 ALA A CA 1
ATOM 3662 C C . ALA A 1 224 ? 12.809 79.030 120.419 1.00 12.38 224 ALA A C 1
ATOM 3663 O O . ALA A 1 224 ? 11.681 78.569 120.238 1.00 13.14 224 ALA A O 1
ATOM 3670 N N . GLY A 1 225 ? 13.029 80.167 121.065 1.00 12.46 225 GLY A N 1
ATOM 3671 C CA . GLY A 1 225 ? 11.933 80.990 121.530 1.00 13.13 225 GLY A CA 1
ATOM 3672 C C . GLY A 1 225 ? 11.239 80.495 122.783 1.00 12.35 225 GLY A C 1
ATOM 3673 O O . GLY A 1 225 ? 10.127 80.929 123.087 1.00 13.72 225 GLY A O 1
ATOM 3677 N N . SER A 1 226 ? 11.866 79.609 123.550 1.00 11.29 226 SER A N 1
ATOM 3678 C CA . SER A 1 226 ? 11.294 79.103 124.792 1.00 10.74 226 SER A CA 1
ATOM 3679 C C . SER A 1 226 ? 11.476 80.144 125.881 1.00 10.08 226 SER A C 1
ATOM 3680 O O . SER A 1 226 ? 12.578 80.615 126.119 1.00 11.39 226 SER A O 1
ATOM 3688 N N . LYS A 1 227 ? 10.423 80.477 126.565 1.00 11.11 227 LYS A N 1
ATOM 3689 C CA . LYS A 1 227 ? 10.500 81.461 127.639 1.00 10.58 227 LYS A CA 1
ATOM 3690 C C . LYS A 1 227 ? 10.766 80.761 128.964 1.00 8.88 227 LYS A C 1
ATOM 3691 O O . LYS A 1 227 ? 10.226 79.686 129.219 1.00 9.08 227 LYS A O 1
ATOM 3710 N N . PRO A 1 228 ? 11.558 81.360 129.844 1.00 8.15 228 PRO A N 1
ATOM 3711 C CA . PRO A 1 228 ? 11.723 80.790 131.182 1.00 7.80 228 PRO A CA 1
ATOM 3712 C C . PRO A 1 228 ? 10.382 80.630 131.883 1.00 7.35 228 PRO A C 1
ATOM 3713 O O . PRO A 1 228 ? 9.526 81.514 131.844 1.00 7.82 228 PRO A O 1
ATOM 3724 N N . PHE A 1 229 ? 10.242 79.500 132.575 1.00 6.73 229 PHE A N 1
ATOM 3725 C CA . PHE A 1 229 ? 9.105 79.289 133.461 1.00 6.66 229 PHE A CA 1
ATOM 3726 C C . PHE A 1 229 ? 9.240 80.234 134.642 1.00 6.84 229 PHE A C 1
ATOM 3727 O O . PHE A 1 229 ? 10.318 80.327 135.236 1.00 7.93 229 PHE A O 1
ATOM 3744 N N . ILE A 1 230 ? 8.171 80.941 134.976 1.00 6.59 230 ILE A N 1
ATOM 3745 C CA . ILE A 1 230 ? 8.177 81.884 136.085 1.00 6.68 230 ILE A CA 1
ATOM 3746 C C . ILE A 1 230 ? 7.092 81.467 137.054 1.00 6.68 230 ILE A C 1
ATOM 3747 O O . ILE A 1 230 ? 5.915 81.404 136.675 1.00 7.41 230 ILE A O 1
ATOM 3763 N N . TYR A 1 231 ? 7.464 81.221 138.309 1.00 6.27 231 TYR A N 1
ATOM 3764 C CA . TYR A 1 231 ? 6.479 81.061 139.357 1.00 6.45 231 TYR A CA 1
ATOM 3765 C C . TYR A 1 231 ? 6.827 82.021 140.472 1.00 6.16 231 TYR A C 1
ATOM 3766 O O . TYR A 1 231 ? 7.929 81.999 141.019 1.00 7.19 231 TYR A O 1
ATOM 3784 N N . GLN A 1 232 ? 5.883 82.894 140.770 1.00 6.67 232 GLN A N 1
ATOM 3785 C CA . GLN A 1 232 ? 6.054 83.997 141.704 1.00 6.59 232 GLN A CA 1
ATOM 3786 C C . GLN A 1 232 ? 5.579 83.581 143.083 1.00 6.84 232 GLN A C 1
ATOM 3787 O O . GLN A 1 232 ? 4.436 83.140 143.234 1.00 7.18 232 GLN A O 1
ATOM 3801 N N . GLU A 1 233 ? 6.447 83.713 144.083 1.00 6.91 233 GLU A N 1
ATOM 3802 C CA . GLU A 1 233 ? 6.032 83.427 145.454 1.00 7.29 233 GLU A CA 1
ATOM 3803 C C . GLU A 1 233 ? 5.219 84.600 145.964 1.00 7.20 233 GLU A C 1
ATOM 3804 O O . GLU A 1 233 ? 5.758 85.623 146.375 1.00 8.31 233 GLU A O 1
ATOM 3816 N N . VAL A 1 234 ? 3.905 84.446 145.936 1.00 8.12 234 VAL A N 1
ATOM 3817 C CA . VAL A 1 234 ? 2.950 85.407 146.462 1.00 8.45 234 VAL A CA 1
ATOM 3818 C C . VAL A 1 234 ? 2.134 84.646 147.487 1.00 9.01 234 VAL A C 1
ATOM 3819 O O . VAL A 1 234 ? 1.423 83.695 147.132 1.00 9.44 234 VAL A O 1
ATOM 3832 N N . ILE A 1 235 ? 2.249 85.047 148.744 1.00 10.09 235 ILE A N 1
ATOM 3833 C CA . ILE A 1 235 ? 1.438 84.476 149.804 1.00 12.08 235 ILE A CA 1
ATOM 3834 C C . ILE A 1 235 ? 0.149 85.288 149.836 1.00 11.58 235 ILE A C 1
ATOM 3835 O O . ILE A 1 235 ? 0.156 86.481 150.168 1.00 13.34 235 ILE A O 1
ATOM 3851 N N . ASP A 1 236 ? -0.955 84.660 149.443 1.00 10.45 236 ASP A N 1
ATOM 3852 C CA . ASP A 1 236 ? -2.262 85.311 149.376 1.00 10.25 236 ASP A CA 1
ATOM 3853 C C . ASP A 1 236 ? -3.262 84.309 149.937 1.00 10.73 236 ASP A C 1
ATOM 3854 O O . ASP A 1 236 ? -3.682 83.377 149.249 1.00 11.51 236 ASP A O 1
ATOM 3863 N N . LEU A 1 237 ? -3.603 84.480 151.204 1.00 11.63 237 LEU A N 1
ATOM 3864 C CA . LEU A 1 237 ? -4.582 83.635 151.865 1.00 13.22 237 LEU A CA 1
ATOM 3865 C C . LEU A 1 237 ? -5.933 84.321 151.965 1.00 14.19 237 LEU A C 1
ATOM 3866 O O . LEU A 1 237 ? -6.804 83.855 152.698 1.00 15.96 237 LEU A O 1
ATOM 3882 N N . GLY A 1 238 ? -6.137 85.395 151.209 1.00 14.41 238 GLY A N 1
ATOM 3883 C CA . GLY A 1 238 ? -7.320 86.215 151.332 1.00 17.06 238 GLY A CA 1
ATOM 3884 C C . GLY A 1 238 ? -7.160 87.240 152.450 1.00 19.21 238 GLY A C 1
ATOM 3885 O O . GLY A 1 238 ? -6.176 87.263 153.189 1.00 20.84 238 GLY A O 1
ATOM 3889 N N . GLY A 1 239 ? -8.126 88.135 152.549 1.00 20.71 239 GLY A N 1
ATOM 3890 C CA . GLY A 1 239 ? -8.117 89.033 153.676 1.00 21.00 239 GLY A CA 1
ATOM 3891 C C . GLY A 1 239 ? -7.037 90.091 153.685 1.00 20.09 239 GLY A C 1
ATOM 3892 O O . GLY A 1 239 ? -6.903 90.798 154.686 1.00 21.02 239 GLY A O 1
ATOM 3896 N N . GLU A 1 240 ? -6.272 90.240 152.615 1.00 18.17 240 GLU A N 1
ATOM 3897 C CA . GLU A 1 240 ? -5.365 91.362 152.448 1.00 16.94 240 GLU A CA 1
ATOM 3898 C C . GLU A 1 240 ? -5.644 91.989 151.091 1.00 14.26 240 GLU A C 1
ATOM 3899 O O . GLU A 1 240 ? -6.174 91.332 150.185 1.00 14.52 240 GLU A O 1
ATOM 3911 N N . PRO A 1 241 ? -5.251 93.247 150.894 1.00 13.25 241 PRO A N 1
ATOM 3912 C CA . PRO A 1 241 ? -5.519 93.865 149.588 1.00 12.65 241 PRO A CA 1
ATOM 3913 C C . PRO A 1 241 ? -4.780 93.228 148.435 1.00 11.81 241 PRO A C 1
ATOM 3914 O O . PRO A 1 241 ? -5.315 93.184 147.326 1.00 12.11 241 PRO A O 1
ATOM 3925 N N . ILE A 1 242 ? -3.552 92.767 148.636 1.00 10.61 242 ILE A N 1
ATOM 3926 C CA . ILE A 1 242 ? -2.783 92.222 147.524 1.00 10.01 242 ILE A CA 1
ATOM 3927 C C . ILE A 1 242 ? -3.346 90.864 147.146 1.00 9.73 242 ILE A C 1
ATOM 3928 O O . ILE A 1 242 ? -3.485 89.973 147.989 1.00 11.19 242 ILE A O 1
ATOM 3944 N N . LYS A 1 243 ? -3.673 90.711 145.869 1.00 8.77 243 LYS A N 1
ATOM 3945 C CA . LYS A 1 243 ? -4.191 89.477 145.313 1.00 8.66 243 LYS A CA 1
ATOM 3946 C C . LYS A 1 243 ? -3.187 88.920 144.324 1.00 8.47 243 LYS A C 1
ATOM 3947 O O . LYS A 1 243 ? -2.625 89.644 143.497 1.00 9.21 243 LYS A O 1
ATOM 3966 N N . SER A 1 244 ? -2.986 87.611 144.370 1.00 8.39 244 SER A N 1
ATOM 3967 C CA A SER A 1 244 ? -1.998 87.034 143.477 0.70 8.36 244 SER A CA 1
ATOM 3968 C CA B SER A 1 244 ? -2.032 86.971 143.471 0.30 9.02 244 SER A CA 1
ATOM 3969 C C . SER A 1 244 ? -2.388 87.181 142.018 1.00 7.69 244 SER A C 1
ATOM 3970 O O . SER A 1 244 ? -1.497 87.153 141.167 1.00 7.56 244 SER A O 1
ATOM 3983 N N . SER A 1 245 ? -3.678 87.370 141.712 1.00 7.37 245 SER A N 1
ATOM 3984 C CA . SER A 1 245 ? -4.083 87.578 140.336 1.00 7.19 245 SER A CA 1
ATOM 3985 C C . SER A 1 245 ? -3.431 88.799 139.706 1.00 6.61 245 SER A C 1
ATOM 3986 O O . SER A 1 245 ? -3.306 88.852 138.483 1.00 6.75 245 SER A O 1
ATOM 3994 N N . ASP A 1 246 ? -2.981 89.765 140.504 1.00 6.91 246 ASP A N 1
ATOM 3995 C CA . ASP A 1 246 ? -2.291 90.915 139.932 1.00 7.24 246 ASP A CA 1
ATOM 3996 C C . ASP A 1 246 ? -1.005 90.499 139.233 1.00 7.02 246 ASP A C 1
ATOM 3997 O O . ASP A 1 246 ? -0.446 91.301 138.472 1.00 7.61 246 ASP A O 1
ATOM 4005 N N . TYR A 1 247 ? -0.516 89.289 139.495 1.00 6.48 247 TYR A N 1
ATOM 4006 C CA . TYR A 1 247 ? 0.756 88.816 138.972 1.00 6.69 247 TYR A CA 1
ATOM 4007 C C . TYR A 1 247 ? 0.595 87.870 137.786 1.00 6.71 247 TYR A C 1
ATOM 4008 O O . TYR A 1 247 ? 1.598 87.379 137.259 1.00 6.81 247 TYR A O 1
ATOM 4026 N N . PHE A 1 248 ? -0.638 87.611 137.326 1.00 6.71 248 PHE A N 1
ATOM 4027 C CA . PHE A 1 248 ? -0.834 86.593 136.299 1.00 6.91 248 PHE A CA 1
ATOM 4028 C C . PHE A 1 248 ? -0.220 86.962 134.960 1.00 7.42 248 PHE A C 1
ATOM 4029 O O . PHE A 1 248 ? 0.057 86.050 134.179 1.00 8.38 248 PHE A O 1
ATOM 4046 N N . GLY A 1 249 ? -0.031 88.245 134.656 1.00 7.80 249 GLY A N 1
ATOM 4047 C CA . GLY A 1 249 ? 0.603 88.616 133.409 1.00 8.50 249 GLY A CA 1
ATOM 4048 C C . GLY A 1 249 ? 2.085 88.325 133.350 1.00 8.55 249 GLY A C 1
ATOM 4049 O O . GLY A 1 249 ? 2.690 88.468 132.285 1.00 10.09 249 GLY A O 1
ATOM 4053 N N . ASN A 1 250 ? 2.676 87.931 134.472 1.00 7.44 250 ASN A N 1
ATOM 4054 C CA . ASN A 1 250 ? 4.099 87.642 134.542 1.00 7.38 250 ASN A CA 1
ATOM 4055 C C . ASN A 1 250 ? 4.433 86.164 134.523 1.00 7.29 250 ASN A C 1
ATOM 4056 O O . ASN A 1 250 ? 5.549 85.802 134.147 1.00 8.47 250 ASN A O 1
ATOM 4067 N N . GLY A 1 251 ? 3.531 85.315 134.984 1.00 7.20 251 GLY A N 1
ATOM 4068 C CA . GLY A 1 251 ? 3.868 83.932 135.211 1.00 7.42 251 GLY A CA 1
ATOM 4069 C C . GLY A 1 251 ? 2.840 83.293 136.129 1.00 6.50 251 GLY A C 1
ATOM 4070 O O . GLY A 1 251 ? 1.799 83.865 136.434 1.00 6.94 251 GLY A O 1
ATOM 4074 N N . ARG A 1 252 ? 3.155 82.062 136.532 1.00 6.53 252 ARG A N 1
ATOM 4075 C CA . ARG A 1 252 ? 2.373 81.398 137.551 1.00 6.40 252 ARG A CA 1
ATOM 4076 C C . ARG A 1 252 ? 2.629 82.036 138.920 1.00 6.08 252 ARG A C 1
ATOM 4077 O O . ARG A 1 252 ? 3.560 82.836 139.100 1.00 6.31 252 ARG A O 1
ATOM 4098 N N . VAL A 1 253 ? 1.813 81.630 139.885 1.00 5.85 253 VAL A N 1
ATOM 4099 C CA . VAL A 1 253 ? 1.944 82.039 141.269 1.00 5.98 253 VAL A CA 1
ATOM 4100 C C . VAL A 1 253 ? 1.884 80.797 142.142 1.00 6.13 253 VAL A C 1
ATOM 4101 O O . VAL A 1 253 ? 1.188 79.825 141.847 1.00 7.22 253 VAL A O 1
ATOM 4114 N N . THR A 1 254 ? 2.615 80.843 143.245 1.00 6.23 254 THR A N 1
ATOM 4115 C CA . THR A 1 254 ? 2.441 79.848 144.293 1.00 6.54 254 THR A CA 1
ATOM 4116 C C . THR A 1 254 ? 1.045 79.966 144.880 1.00 6.79 254 THR A C 1
ATOM 4117 O O . THR A 1 254 ? 0.649 81.055 145.313 1.00 8.48 254 THR A O 1
ATOM 4128 N N . GLU A 1 255 ? 0.330 78.855 144.976 1.00 6.57 255 GLU A N 1
ATOM 4129 C CA . GLU A 1 255 ? -1.000 78.864 145.590 1.00 6.81 255 GLU A CA 1
ATOM 4130 C C . GLU A 1 255 ? -0.859 78.312 147.005 1.00 6.76 255 GLU A C 1
ATOM 4131 O O . GLU A 1 255 ? -0.978 77.114 147.235 1.00 7.53 255 GLU A O 1
ATOM 4143 N N . PHE A 1 256 ? -0.586 79.198 147.964 1.00 6.82 256 PHE A N 1
ATOM 4144 C CA . PHE A 1 256 ? -0.440 78.770 149.353 1.00 7.01 256 PHE A CA 1
ATOM 4145 C C . PHE A 1 256 ? -1.754 78.328 149.978 1.00 7.16 256 PHE A C 1
ATOM 4146 O O . PHE A 1 256 ? -1.740 77.637 150.995 1.00 7.74 256 PHE A O 1
ATOM 4163 N N . LYS A 1 257 ? -2.900 78.712 149.415 1.00 7.03 257 LYS A N 1
ATOM 4164 C CA . LYS A 1 257 ? -4.152 78.189 149.954 1.00 7.46 257 LYS A CA 1
ATOM 4165 C C . LYS A 1 257 ? -4.233 76.687 149.787 1.00 7.23 257 LYS A C 1
ATOM 4166 O O . LYS A 1 257 ? -4.956 76.013 150.533 1.00 8.05 257 LYS A O 1
ATOM 4185 N N . TYR A 1 258 ? -3.531 76.146 148.784 1.00 7.22 258 TYR A N 1
ATOM 4186 C CA . TYR A 1 258 ? -3.625 74.727 148.451 1.00 7.17 258 TYR A CA 1
ATOM 4187 C C . TYR A 1 258 ? -3.200 73.860 149.631 1.00 6.98 258 TYR A C 1
ATOM 4188 O O . TYR A 1 258 ? -3.968 73.033 150.132 1.00 7.45 258 TYR A O 1
ATOM 4206 N N . GLY A 1 259 ? -1.969 74.051 150.102 1.00 7.23 259 GLY A N 1
ATOM 4207 C CA . GLY A 1 259 ? -1.491 73.234 151.194 1.00 7.83 259 GLY A CA 1
ATOM 4208 C C . GLY A 1 259 ? -2.126 73.584 152.516 1.00 7.73 259 GLY A C 1
ATOM 4209 O O . GLY A 1 259 ? -2.297 72.721 153.369 1.00 8.18 259 GLY A O 1
ATOM 4213 N N . ALA A 1 260 ? -2.500 74.842 152.701 1.00 7.91 260 ALA A N 1
ATOM 4214 C CA . ALA A 1 260 ? -3.188 75.236 153.926 1.00 8.67 260 ALA A CA 1
ATOM 4215 C C . ALA A 1 260 ? -4.516 74.506 154.046 1.00 8.49 260 ALA A C 1
ATOM 4216 O O . ALA A 1 260 ? -4.829 73.912 155.086 1.00 9.04 260 ALA A O 1
ATOM 4223 N N . LYS A 1 261 ? -5.311 74.541 152.986 1.00 8.32 261 LYS A N 1
ATOM 4224 C CA . LYS A 1 261 ? -6.601 73.871 153.015 1.00 8.77 261 LYS A CA 1
ATOM 4225 C C . LYS A 1 261 ? -6.455 72.365 152.987 1.00 8.55 261 LYS A C 1
ATOM 4226 O O . LYS A 1 261 ? -7.222 71.662 153.656 1.00 9.37 261 LYS A O 1
ATOM 4245 N N . LEU A 1 262 ? -5.520 71.833 152.199 1.00 8.50 262 LEU A N 1
ATOM 4246 C CA . LEU A 1 262 ? -5.380 70.392 152.175 1.00 8.61 262 LEU A CA 1
ATOM 4247 C C . LEU A 1 262 ? -4.955 69.876 153.543 1.00 8.43 262 LEU A C 1
ATOM 4248 O O . LEU A 1 262 ? -5.417 68.824 153.991 1.00 9.08 262 LEU A O 1
ATOM 4264 N N . GLY A 1 263 ? -4.098 70.627 154.225 1.00 8.32 263 GLY A N 1
ATOM 4265 C CA . GLY A 1 263 ? -3.716 70.261 155.572 1.00 8.92 263 GLY A CA 1
ATOM 4266 C C . GLY A 1 263 ? -4.895 70.261 156.527 1.00 8.31 263 GLY A C 1
ATOM 4267 O O . GLY A 1 263 ? -5.066 69.338 157.317 1.00 8.74 263 GLY A O 1
ATOM 4271 N N A THR A 1 264 ? -5.720 71.305 156.470 0.80 8.17 264 THR A N 1
ATOM 4272 N N B THR A 1 264 ? -5.733 71.296 156.485 0.20 8.95 264 THR A N 1
ATOM 4273 C CA A THR A 1 264 ? -6.885 71.329 157.340 0.80 8.45 264 THR A CA 1
ATOM 4274 C CA B THR A 1 264 ? -6.852 71.272 157.431 0.20 9.54 264 THR A CA 1
ATOM 4275 C C A THR A 1 264 ? -7.821 70.171 157.046 0.80 8.20 264 THR A C 1
ATOM 4276 C C B THR A 1 264 ? -7.931 70.258 157.043 0.20 8.88 264 THR A C 1
ATOM 4277 O O A THR A 1 264 ? -8.354 69.545 157.968 0.80 8.63 264 THR A O 1
ATOM 4278 O O B THR A 1 264 ? -8.687 69.820 157.917 0.20 8.57 264 THR A O 1
ATOM 4299 N N . VAL A 1 265 ? -7.999 69.843 155.774 1.00 8.38 265 VAL A N 1
ATOM 4300 C CA . VAL A 1 265 ? -8.888 68.753 155.407 1.00 8.65 265 VAL A CA 1
ATOM 4301 C C . VAL A 1 265 ? -8.346 67.426 155.919 1.00 8.67 265 VAL A C 1
ATOM 4302 O O . VAL A 1 265 ? -9.077 66.641 156.537 1.00 9.20 265 VAL A O 1
ATOM 4315 N N . ILE A 1 266 ? -7.082 67.121 155.616 1.00 8.93 266 ILE A N 1
ATOM 4316 C CA . ILE A 1 266 ? -6.515 65.831 155.989 1.00 9.50 266 ILE A CA 1
ATOM 4317 C C . ILE A 1 266 ? -6.373 65.691 157.502 1.00 9.10 266 ILE A C 1
ATOM 4318 O O . ILE A 1 266 ? -6.504 64.587 158.033 1.00 9.97 266 ILE A O 1
ATOM 4334 N N . ARG A 1 267 ? -6.140 66.788 158.218 1.00 8.99 267 ARG A N 1
ATOM 4335 C CA . ARG A 1 267 ? -6.131 66.765 159.675 1.00 9.28 267 ARG A CA 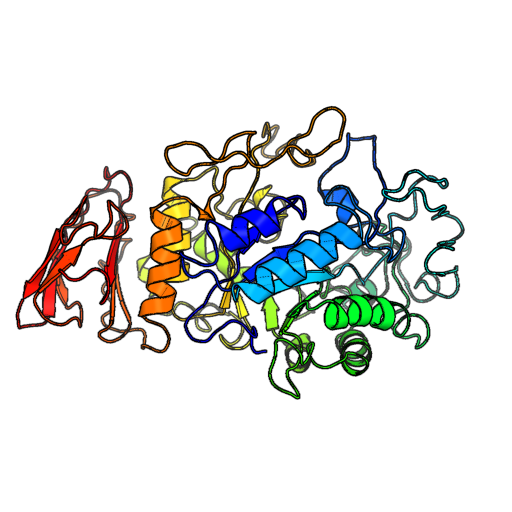1
ATOM 4336 C C . ARG A 1 267 ? -7.534 66.772 160.271 1.00 9.63 267 ARG A C 1
ATOM 4337 O O . ARG A 1 267 ? -7.683 66.605 161.486 1.00 10.76 267 ARG A O 1
ATOM 4358 N N . LYS A 1 268 ? -8.556 66.985 159.450 1.00 9.55 268 LYS A N 1
ATOM 4359 C CA . LYS A 1 268 ? -9.950 67.026 159.878 1.00 10.24 268 LYS A CA 1
ATOM 4360 C C . LYS A 1 268 ? -10.199 68.154 160.877 1.00 10.59 268 LYS A C 1
ATOM 4361 O O . LYS A 1 268 ? -10.985 68.032 161.813 1.00 12.01 268 LYS A O 1
ATOM 4380 N N . TRP A 1 269 ? -9.535 69.278 160.655 1.00 10.73 269 TRP A N 1
ATOM 4381 C CA . TRP A 1 269 ? -9.750 70.443 161.482 1.00 11.81 269 TRP A CA 1
ATOM 4382 C C . TRP A 1 269 ? -11.057 71.113 161.109 1.00 14.11 269 TRP A C 1
ATOM 4383 O O . TRP A 1 269 ? -11.459 71.141 159.935 1.00 14.29 269 TRP A O 1
ATOM 4404 N N . ASN A 1 270 ? -11.730 71.623 162.139 1.00 16.20 270 ASN A N 1
ATOM 4405 C CA . ASN A 1 270 ? -12.916 72.449 161.972 1.00 18.47 270 ASN A CA 1
ATOM 4406 C C . ASN A 1 270 ? -13.983 71.738 161.154 1.00 17.83 270 ASN A C 1
ATOM 4407 O O . ASN A 1 270 ? -14.722 72.355 160.386 1.00 19.59 270 ASN A O 1
ATOM 4418 N N . GLY A 1 271 ? -14.119 70.447 161.369 1.00 17.38 271 GLY A N 1
ATOM 4419 C CA . GLY A 1 271 ? -15.158 69.739 160.684 1.00 17.07 271 GLY A CA 1
ATOM 4420 C C . GLY A 1 271 ? -14.899 69.482 159.213 1.00 15.95 271 GLY A C 1
ATOM 4421 O O . GLY A 1 271 ? -15.789 68.975 158.541 1.00 17.27 271 GLY A O 1
ATOM 4425 N N A GLU A 1 272 ? -13.703 69.760 158.701 0.64 13.92 272 GLU A N 1
ATOM 4426 N N B GLU A 1 272 ? -13.730 69.851 158.674 0.36 15.37 272 GLU A N 1
ATOM 4427 C CA A GLU A 1 272 ? -13.439 69.482 157.303 0.64 12.78 272 GLU A CA 1
ATOM 4428 C CA B GLU A 1 272 ? -13.398 69.517 157.291 0.36 14.89 272 GLU A CA 1
ATOM 4429 C C A GLU A 1 272 ? -13.182 68.003 157.105 0.64 12.08 272 GLU A C 1
ATOM 4430 C C B GLU A 1 272 ? -13.300 68.003 157.125 0.36 14.08 272 GLU A C 1
ATOM 4431 O O A GLU A 1 272 ? -12.762 67.288 158.022 0.64 11.41 272 GLU A O 1
ATOM 4432 O O B GLU A 1 272 ? -13.105 67.254 158.087 0.36 14.30 272 GLU A O 1
ATOM 4455 N N . LYS A 1 273 ? -13.420 67.557 155.876 1.00 13.37 273 LYS A N 1
ATOM 4456 C CA . LYS A 1 273 ? -13.547 66.145 155.562 1.00 14.25 273 LYS A CA 1
ATOM 4457 C C . LYS A 1 273 ? -13.112 65.949 154.118 1.00 11.13 273 LYS A C 1
ATOM 4458 O O . LYS A 1 273 ? -13.359 66.816 153.281 1.00 10.31 273 LYS A O 1
ATOM 4477 N N . MET A 1 274 ? -12.525 64.785 153.804 1.00 10.28 274 MET A N 1
ATOM 4478 C CA . MET A 1 274 ? -12.078 64.554 152.436 1.00 9.89 274 MET A CA 1
ATOM 4479 C C . MET A 1 274 ? -13.231 64.506 151.456 1.00 9.46 274 MET A C 1
ATOM 4480 O O . MET A 1 274 ? -13.021 64.787 150.278 1.00 9.58 274 MET A O 1
ATOM 4494 N N . SER A 1 275 ? -14.443 64.161 151.900 1.00 9.18 275 SER A N 1
ATOM 4495 C CA . SER A 1 275 ? -15.578 64.197 150.981 1.00 10.27 275 SER A CA 1
ATOM 4496 C C . SER A 1 275 ? -15.784 65.588 150.380 1.00 10.18 275 SER A C 1
ATOM 4497 O O . SER A 1 275 ? -16.313 65.710 149.268 1.00 12.15 275 SER A O 1
ATOM 4505 N N . TYR A 1 276 ? -15.323 66.637 151.052 1.00 9.44 276 TYR A N 1
ATOM 4506 C CA . TYR A 1 276 ? -15.479 67.987 150.542 1.00 10.02 276 TYR A CA 1
ATOM 4507 C C . TYR A 1 276 ? -14.562 68.271 149.358 1.00 10.40 276 TYR A C 1
ATOM 4508 O O . TYR A 1 276 ? -14.738 69.298 148.695 1.00 11.63 276 TYR A O 1
ATOM 4526 N N . LEU A 1 277 ? -13.587 67.402 149.085 1.00 10.47 277 LEU A N 1
ATOM 4527 C CA . LEU A 1 277 ? -12.615 67.642 148.029 1.00 9.81 277 LEU A CA 1
ATOM 4528 C C . LEU A 1 277 ? -13.151 67.367 146.632 1.00 10.26 277 LEU A C 1
ATOM 4529 O O . LEU A 1 277 ? -12.408 67.552 145.660 1.00 10.18 277 LEU A O 1
ATOM 4545 N N . LYS A 1 278 ? -14.411 66.980 146.476 1.00 11.04 278 LYS A N 1
ATOM 4546 C CA . LYS A 1 278 ? -14.907 66.694 145.138 1.00 12.04 278 LYS A CA 1
ATOM 4547 C C . LYS A 1 278 ? -14.683 67.870 144.190 1.00 11.89 278 LYS A C 1
ATOM 4548 O O . LYS A 1 278 ? -14.342 67.680 143.014 1.00 13.20 278 LYS A O 1
ATOM 4567 N N . ASN A 1 279 ? -14.889 69.094 144.674 1.00 10.77 279 ASN A N 1
ATOM 4568 C CA . ASN A 1 279 ? -14.751 70.301 143.865 1.00 10.39 279 ASN A CA 1
ATOM 4569 C C . ASN A 1 279 ? -13.443 71.045 144.136 1.00 9.85 279 ASN A C 1
ATOM 4570 O O . ASN A 1 279 ? -13.348 72.250 143.897 1.00 10.58 279 ASN A O 1
ATOM 4581 N N . TRP A 1 280 ? -12.423 70.329 144.595 1.00 9.57 280 TRP A N 1
ATOM 4582 C CA . TRP A 1 280 ? -11.085 70.882 144.776 1.00 9.21 280 TRP A CA 1
ATOM 4583 C C . TRP A 1 280 ? -10.632 71.627 143.529 1.00 9.44 280 TRP A C 1
ATOM 4584 O O . TRP A 1 280 ? -10.835 71.165 142.404 1.00 10.74 280 TRP A O 1
ATOM 4605 N N . GLY A 1 281 ? -9.988 72.777 143.740 1.00 10.01 281 GLY A N 1
ATOM 4606 C CA . GLY A 1 281 ? -9.554 73.640 142.661 1.00 10.76 281 GLY A CA 1
ATOM 4607 C C . GLY A 1 281 ? -10.118 75.036 142.840 1.00 10.06 281 GLY A C 1
ATOM 4608 O O . GLY A 1 281 ? -10.238 75.531 143.963 1.00 9.66 281 GLY A O 1
ATOM 4612 N N . GLU A 1 282 ? -10.496 75.671 141.727 1.00 10.79 282 GLU A N 1
ATOM 4613 C CA . GLU A 1 282 ? -11.042 77.029 141.810 1.00 11.57 282 GLU A CA 1
ATOM 4614 C C . GLU A 1 282 ? -12.269 77.121 142.717 1.00 11.78 282 GLU A C 1
ATOM 4615 O O . GLU A 1 282 ? -12.519 78.186 143.307 1.00 13.22 282 GLU A O 1
ATOM 4627 N N . GLY A 1 283 ? -13.024 76.026 142.865 1.00 12.38 283 GLY A N 1
ATOM 4628 C CA . GLY A 1 283 ? -14.163 76.014 143.769 1.00 13.15 283 GLY A CA 1
ATOM 4629 C C . GLY A 1 283 ? -13.815 76.261 145.217 1.00 13.26 283 GLY A C 1
ATOM 4630 O O . GLY A 1 283 ? -14.697 76.601 146.009 1.00 14.93 283 GLY A O 1
ATOM 4634 N N . TRP A 1 284 ? -12.559 76.087 145.588 1.00 11.35 284 TRP A N 1
ATOM 4635 C CA . TRP A 1 284 ? -12.091 76.378 146.922 1.00 10.92 284 TRP A CA 1
ATOM 4636 C C . TRP A 1 284 ? -11.483 77.769 147.033 1.00 11.21 284 TRP A C 1
ATOM 4637 O O . TRP A 1 284 ? -10.874 78.087 148.062 1.00 13.21 284 TRP A O 1
ATOM 4658 N N . GLY A 1 285 ? -11.633 78.594 145.995 1.00 11.24 285 GLY A N 1
ATOM 4659 C CA . GLY A 1 285 ? -11.108 79.939 146.015 1.00 11.55 285 GLY A CA 1
ATOM 4660 C C . GLY A 1 285 ? -9.711 80.060 145.477 1.00 10.40 285 GLY A C 1
ATOM 4661 O O . GLY A 1 285 ? -9.070 81.098 145.669 1.00 11.70 285 GLY A O 1
ATOM 4665 N N . PHE A 1 286 ? -9.224 79.039 144.798 1.00 8.84 286 PHE A N 1
ATOM 4666 C CA . PHE A 1 286 ? -7.854 79.039 144.322 1.00 8.01 286 PHE A CA 1
ATOM 4667 C C . PHE A 1 286 ? -7.741 79.750 142.976 1.00 7.56 286 PHE A C 1
ATOM 4668 O O . PHE A 1 286 ? -8.718 79.984 142.264 1.00 8.46 286 PHE A O 1
ATOM 4685 N N . VAL A 1 287 ? -6.509 80.085 142.618 1.00 7.08 287 VAL A N 1
ATOM 4686 C CA . VAL A 1 287 ? -6.215 80.685 141.327 1.00 6.74 287 VAL A CA 1
ATOM 4687 C C . VAL A 1 287 ? -6.554 79.707 140.208 1.00 6.74 287 VAL A C 1
ATOM 4688 O O . VAL A 1 287 ? -6.681 78.500 140.435 1.00 7.26 287 VAL A O 1
ATOM 4701 N N . PRO A 1 288 ? -6.659 80.159 138.972 1.00 7.45 288 PRO A N 1
ATOM 4702 C CA . PRO A 1 288 ? -6.832 79.205 137.871 1.00 7.65 288 PRO A CA 1
ATOM 4703 C C . PRO A 1 288 ? -5.712 78.182 137.875 1.00 7.14 288 PRO A C 1
ATOM 4704 O O . PRO A 1 288 ? -4.554 78.509 138.114 1.00 7.26 288 PRO A O 1
ATOM 4715 N N . SER A 1 289 ? -6.060 76.946 137.523 1.00 7.46 289 SER A N 1
ATOM 4716 C CA . SER A 1 289 ? -5.092 75.859 137.512 1.00 7.40 289 SER A CA 1
ATOM 4717 C C . SER A 1 289 ? -3.864 76.184 136.676 1.00 7.17 289 SER A C 1
ATOM 4718 O O . SER A 1 289 ? -2.730 75.857 137.064 1.00 7.78 289 SER A O 1
ATOM 4726 N N . ASP A 1 290 ? -4.067 76.818 135.517 1.00 7.00 290 ASP A N 1
ATOM 4727 C CA . ASP A 1 290 ? -2.971 77.156 134.617 1.00 7.38 290 ASP A CA 1
ATOM 4728 C C . ASP A 1 290 ? -2.090 78.289 135.109 1.00 6.62 290 ASP A C 1
ATOM 4729 O O . ASP A 1 290 ? -1.106 78.620 134.428 1.00 6.98 290 ASP A O 1
ATOM 4738 N N . ARG A 1 291 ? -2.384 78.838 136.281 1.00 6.20 291 ARG A N 1
ATOM 4739 C CA . ARG A 1 291 ? -1.523 79.814 136.921 1.00 6.22 291 ARG A CA 1
ATOM 4740 C C . ARG A 1 291 ? -0.998 79.334 138.257 1.00 6.02 291 ARG A C 1
ATOM 4741 O O . ARG A 1 291 ? -0.350 80.112 138.954 1.00 6.92 291 ARG A O 1
ATOM 4762 N N . ALA A 1 292 ? -1.250 78.090 138.636 1.00 6.33 292 ALA A N 1
ATOM 4763 C CA . ALA A 1 292 ? -0.921 77.604 139.963 1.00 6.41 292 ALA A CA 1
ATOM 4764 C C . ALA A 1 292 ? 0.342 76.754 139.969 1.00 6.09 292 ALA A C 1
ATOM 4765 O O . ALA A 1 292 ? 0.487 75.829 139.160 1.00 6.73 292 ALA A O 1
ATOM 4772 N N . LEU A 1 293 ? 1.200 77.032 140.931 1.00 6.10 293 LEU A N 1
ATOM 4773 C CA . LEU A 1 293 ? 2.266 76.150 141.382 1.00 6.35 293 LEU A CA 1
ATOM 4774 C C . LEU A 1 293 ? 1.817 75.674 142.754 1.00 6.06 293 LEU A C 1
ATOM 4775 O O . LEU A 1 293 ? 1.610 76.494 143.657 1.00 6.63 293 LEU A O 1
ATOM 4791 N N . VAL A 1 294 ? 1.592 74.365 142.881 1.00 6.07 294 VAL A N 1
ATOM 4792 C CA . VAL A 1 294 ? 1.002 73.786 144.072 1.00 6.45 294 VAL A CA 1
ATOM 4793 C C . VAL A 1 294 ? 1.997 72.875 144.772 1.00 6.11 294 VAL A C 1
ATOM 4794 O O . VAL A 1 294 ? 2.969 72.392 144.182 1.00 6.69 294 VAL A O 1
ATOM 4807 N N . PHE A 1 295 ? 1.739 72.644 146.053 1.00 6.14 295 PHE A N 1
ATOM 4808 C CA . PHE A 1 295 ? 2.630 71.938 146.946 1.00 6.18 295 PHE A CA 1
ATOM 4809 C C . PHE A 1 295 ? 1.886 71.744 148.255 1.00 6.30 295 PHE A C 1
ATOM 4810 O O . PHE A 1 295 ? 1.011 72.543 148.605 1.00 6.75 295 PHE A O 1
ATOM 4827 N N . VAL A 1 296 ? 2.260 70.702 148.986 1.00 6.60 296 VAL A N 1
ATOM 4828 C CA . VAL A 1 296 ? 1.704 70.450 150.308 1.00 6.64 296 VAL A CA 1
ATOM 4829 C C . VAL A 1 296 ? 2.373 71.350 151.343 1.00 6.84 296 VAL A C 1
ATOM 4830 O O . VAL A 1 296 ? 1.711 72.035 152.134 1.00 7.83 296 VAL A O 1
ATOM 4843 N N . ASP A 1 297 ? 3.706 71.380 151.317 1.00 7.34 297 ASP A N 1
ATOM 4844 C CA . ASP A 1 297 ? 4.530 72.213 152.172 1.00 7.11 297 ASP A CA 1
ATOM 4845 C C . ASP A 1 297 ? 5.635 72.799 151.325 1.00 6.87 297 ASP A C 1
ATOM 4846 O O . ASP A 1 297 ? 5.958 72.289 150.252 1.00 7.34 297 ASP A O 1
ATOM 4855 N N . ASN A 1 298 ? 6.211 73.887 151.825 1.00 7.32 298 ASN A N 1
ATOM 4856 C CA . ASN A 1 298 ? 7.434 74.432 151.276 1.00 7.44 298 ASN A CA 1
ATOM 4857 C C . ASN A 1 298 ? 8.469 74.572 152.381 1.00 7.50 298 ASN A C 1
ATOM 4858 O O . ASN A 1 298 ? 8.250 74.225 153.543 1.00 7.74 298 ASN A O 1
ATOM 4869 N N . HIS A 1 299 ? 9.626 75.096 151.995 1.00 7.56 299 HIS A N 1
ATOM 4870 C CA . HIS A 1 299 ? 10.751 75.102 152.911 1.00 8.24 299 HIS A CA 1
ATOM 4871 C C . HIS A 1 299 ? 10.497 76.015 154.107 1.00 8.66 299 HIS A C 1
ATOM 4872 O O . HIS A 1 299 ? 11.003 75.751 155.189 1.00 10.16 299 HIS A O 1
ATOM 4886 N N A ASP A 1 300 ? 9.696 77.055 153.947 0.52 8.22 300 ASP A N 1
ATOM 4887 N N B ASP A 1 300 ? 9.759 77.122 153.906 0.48 8.55 300 ASP A N 1
ATOM 4888 C CA A ASP A 1 300 ? 9.457 77.939 155.069 0.52 9.36 300 ASP A CA 1
ATOM 4889 C CA B ASP A 1 300 ? 9.380 78.038 154.986 0.48 9.35 300 ASP A CA 1
ATOM 4890 C C A ASP A 1 300 ? 8.286 77.467 155.918 0.52 8.18 300 ASP A C 1
ATOM 4891 C C B ASP A 1 300 ? 8.330 77.397 155.875 0.48 8.19 300 ASP A C 1
ATOM 4892 O O A ASP A 1 300 ? 8.364 77.466 157.149 0.52 8.58 300 ASP A O 1
ATOM 4893 O O B ASP A 1 300 ? 8.530 77.197 157.080 0.48 8.39 300 ASP A O 1
ATOM 4910 N N . ASN A 1 301 ? 7.183 77.086 155.283 1.00 7.84 301 ASN A N 1
ATOM 4911 C CA . ASN A 1 301 ? 6.013 76.747 156.065 1.00 7.65 301 ASN A CA 1
ATOM 4912 C C . ASN A 1 301 ? 6.065 75.347 156.653 1.00 7.85 301 ASN A C 1
ATOM 4913 O O . ASN A 1 301 ? 5.291 75.050 157.567 1.00 8.41 301 ASN A O 1
ATOM 4924 N N . GLN A 1 302 ? 7.028 74.513 156.260 1.00 7.68 302 GLN A N 1
ATOM 4925 C CA . GLN A 1 302 ? 7.183 73.235 156.946 1.00 7.99 302 GLN A CA 1
ATOM 4926 C C . GLN A 1 302 ? 7.734 73.429 158.350 1.00 8.10 302 GLN A C 1
ATOM 4927 O O . GLN A 1 302 ? 7.732 72.474 159.131 1.00 9.10 302 GLN A O 1
ATOM 4941 N N . ARG A 1 303 ? 8.178 74.634 158.683 1.00 8.49 303 ARG A N 1
ATOM 4942 C CA . ARG A 1 303 ? 8.644 74.967 160.017 1.00 9.36 303 ARG A CA 1
ATOM 4943 C C . ARG A 1 303 ? 7.539 75.520 160.914 1.00 10.31 303 ARG A C 1
ATOM 4944 O O . ARG A 1 303 ? 7.791 75.779 162.089 1.00 11.60 303 ARG A O 1
ATOM 4965 N N . GLY A 1 304 ? 6.315 75.672 160.403 1.00 11.02 304 GLY A N 1
ATOM 4966 C CA . GLY A 1 304 ? 5.145 75.895 161.228 1.00 13.33 304 GLY A CA 1
ATOM 4967 C C . GLY A 1 304 ? 4.707 77.335 161.377 1.00 15.41 304 GLY A C 1
ATOM 4968 O O . GLY A 1 304 ? 3.618 77.580 161.925 1.00 16.15 304 GLY A O 1
ATOM 4972 N N . HIS A 1 305 ? 5.529 78.282 160.924 1.00 18.25 305 HIS A N 1
ATOM 4973 C CA . HIS A 1 305 ? 5.284 79.712 161.078 1.00 23.04 305 HIS A CA 1
ATOM 4974 C C . HIS A 1 305 ? 5.094 80.397 159.740 1.00 22.79 305 HIS A C 1
ATOM 4975 O O . HIS A 1 305 ? 5.271 81.615 159.636 1.00 24.05 305 HIS A O 1
ATOM 4989 N N . GLY A 1 306 ? 4.774 79.641 158.704 1.00 20.68 306 GLY A N 1
ATOM 4990 C CA . GLY A 1 306 ? 4.619 80.190 157.390 1.00 19.16 306 GLY A CA 1
ATOM 4991 C C . GLY A 1 306 ? 3.164 80.314 157.027 1.00 17.14 306 GLY A C 1
ATOM 4992 O O . GLY A 1 306 ? 2.268 80.270 157.882 1.00 16.10 306 GLY A O 1
ATOM 4996 N N . ALA A 1 307 ? 2.922 80.487 155.736 1.00 16.78 307 ALA A N 1
ATOM 4997 C CA . ALA A 1 307 ? 1.557 80.562 155.246 1.00 16.41 307 ALA A CA 1
ATOM 4998 C C . ALA A 1 307 ? 0.871 79.226 155.470 1.00 15.24 307 ALA A C 1
ATOM 4999 O O . ALA A 1 307 ? 1.299 78.214 154.900 1.00 15.27 307 ALA A O 1
ATOM 5006 N N . GLY A 1 308 ? -0.182 79.235 156.311 1.00 14.59 308 GLY A N 1
ATOM 5007 C CA . GLY A 1 308 ? -0.888 78.036 156.747 1.00 14.08 308 GLY A CA 1
ATOM 5008 C C . GLY A 1 308 ? -0.622 77.647 158.188 1.00 13.84 308 GLY A C 1
ATOM 5009 O O . GLY A 1 308 ? -1.370 76.828 158.759 1.00 14.80 308 GLY A O 1
ATOM 5013 N N . GLY A 1 309 ? 0.415 78.199 158.798 1.00 13.66 309 GLY A N 1
ATOM 5014 C CA . GLY A 1 309 ? 0.704 77.905 160.185 1.00 13.12 309 GLY A CA 1
ATOM 5015 C C . GLY A 1 309 ? 0.742 76.422 160.450 1.00 13.02 309 GLY A C 1
ATOM 5016 O O . GLY A 1 309 ? 1.360 75.644 159.718 1.00 12.13 309 GLY A O 1
ATOM 5020 N N . ALA A 1 310 ? 0.072 76.034 161.527 1.00 13.94 310 ALA A N 1
ATOM 5021 C CA . ALA A 1 310 ? 0.121 74.676 162.014 1.00 14.32 310 ALA A CA 1
ATOM 5022 C C . ALA A 1 310 ? -0.638 73.684 161.140 1.00 12.83 310 ALA A C 1
ATOM 5023 O O . ALA A 1 310 ? -0.433 72.489 161.322 1.00 13.62 310 ALA A O 1
ATOM 5030 N N . SER A 1 311 ? -1.480 74.117 160.187 1.00 11.53 311 SER A N 1
ATOM 5031 C CA . SER A 1 311 ? -2.191 73.126 159.383 1.00 10.85 311 SER A CA 1
ATOM 5032 C C . SER A 1 311 ? -1.281 72.418 158.399 1.00 9.42 311 SER A C 1
ATOM 5033 O O . SER A 1 311 ? -1.625 71.326 157.940 1.00 9.32 311 SER A O 1
ATOM 5041 N N . ILE A 1 312 ? -0.136 73.010 158.064 1.00 8.90 312 ILE A N 1
ATOM 5042 C CA . ILE A 1 312 ? 0.708 72.450 157.023 1.00 8.45 312 ILE A CA 1
ATOM 5043 C C . ILE A 1 312 ? 1.216 71.076 157.436 1.00 8.53 312 ILE A C 1
ATOM 5044 O O . ILE A 1 312 ? 1.751 70.887 158.532 1.00 9.33 312 ILE A O 1
ATOM 5060 N N . LEU A 1 313 ? 1.054 70.108 156.547 1.00 7.78 313 LEU A N 1
ATOM 5061 C CA . LEU A 1 313 ? 1.584 68.769 156.723 1.00 7.98 313 LEU A CA 1
ATOM 5062 C C . LEU A 1 313 ? 3.002 68.691 156.184 1.00 8.06 313 LEU A C 1
ATOM 5063 O O . LEU A 1 313 ? 3.318 69.276 155.149 1.00 8.04 313 LEU A O 1
ATOM 5079 N N . THR A 1 314 ? 3.841 67.930 156.880 1.00 8.10 314 THR A N 1
ATOM 5080 C CA . THR A 1 314 ? 5.252 67.799 156.555 1.00 8.20 314 THR A CA 1
ATOM 5081 C C . THR A 1 314 ? 5.683 66.347 156.709 1.00 8.20 314 THR A C 1
ATOM 5082 O O . THR A 1 314 ? 4.942 65.507 157.222 1.00 8.42 314 THR A O 1
ATOM 5093 N N . PHE A 1 315 ? 6.945 66.090 156.361 1.00 8.51 315 PHE A N 1
ATOM 5094 C CA . PHE A 1 315 ? 7.501 64.758 156.530 1.00 9.10 315 PHE A CA 1
ATOM 5095 C C . PHE A 1 315 ? 7.420 64.280 157.973 1.00 9.25 315 PHE A C 1
ATOM 5096 O O . PHE A 1 315 ? 7.445 63.073 158.214 1.00 10.21 315 PHE A O 1
ATOM 5113 N N . TRP A 1 316 ? 7.376 65.197 158.945 1.00 8.99 316 TRP A N 1
ATOM 5114 C CA . TRP A 1 316 ? 7.252 64.784 160.336 1.00 9.61 316 TRP A CA 1
ATOM 5115 C C . TRP A 1 316 ? 5.935 64.075 160.592 1.00 10.35 316 TRP A C 1
ATOM 5116 O O . TRP A 1 316 ? 5.825 63.269 161.526 1.00 12.24 316 TRP A O 1
ATOM 5137 N N . ASP A 1 317 ? 4.930 64.390 159.786 1.00 9.89 317 ASP A N 1
ATOM 5138 C CA . ASP A 1 317 ? 3.595 63.800 159.804 1.00 10.51 317 ASP A CA 1
ATOM 5139 C C . ASP A 1 317 ? 3.488 62.744 158.719 1.00 10.01 317 ASP A C 1
ATOM 5140 O O . ASP A 1 317 ? 2.564 62.796 157.927 1.00 10.32 317 ASP A O 1
ATOM 5149 N N . ALA A 1 318 ? 4.435 61.808 158.649 1.00 10.35 318 ALA A N 1
ATOM 5150 C CA . ALA A 1 318 ? 4.665 61.037 157.428 1.00 10.53 318 ALA A CA 1
ATOM 5151 C C . ALA A 1 318 ? 3.407 60.387 156.867 1.00 10.22 318 ALA A C 1
ATOM 5152 O O . ALA A 1 318 ? 3.188 60.427 155.654 1.00 10.14 318 ALA A O 1
ATOM 5159 N N . ARG A 1 319 ? 2.621 59.710 157.701 1.00 10.51 319 ARG A N 1
ATOM 5160 C CA . ARG A 1 319 ? 1.473 58.966 157.190 1.00 11.08 319 ARG A CA 1
ATOM 5161 C C . ARG A 1 319 ? 0.463 59.896 156.517 1.00 10.43 319 ARG A C 1
ATOM 5162 O O . ARG A 1 319 ? 0.048 59.666 155.375 1.00 11.23 319 ARG A O 1
ATOM 5183 N N . LEU A 1 320 ? 0.049 60.958 157.218 1.00 10.29 320 LEU A N 1
ATOM 5184 C CA . LEU A 1 320 ? -0.881 61.911 156.623 1.00 10.41 320 LEU A CA 1
ATOM 5185 C C . LEU A 1 320 ? -0.240 62.661 155.468 1.00 9.30 320 LEU A C 1
ATOM 5186 O O . LEU A 1 320 ? -0.918 63.003 154.496 1.00 9.60 320 LEU A O 1
ATOM 5202 N N . TYR A 1 321 ? 1.058 62.937 155.571 1.00 9.07 321 TYR A N 1
ATOM 5203 C CA . TYR A 1 321 ? 1.761 63.665 154.523 1.00 8.78 321 TYR A CA 1
ATOM 5204 C C . TYR A 1 321 ? 1.735 62.893 153.217 1.00 8.77 321 TYR A C 1
ATOM 5205 O O . TYR A 1 321 ? 1.483 63.462 152.156 1.00 8.60 321 TYR A O 1
ATOM 5223 N N . LYS A 1 322 ? 2.008 61.594 153.266 1.00 9.19 322 LYS A N 1
ATOM 5224 C CA . LYS A 1 322 ? 1.976 60.800 152.049 1.00 9.58 322 LYS A CA 1
ATOM 5225 C C . LYS A 1 322 ? 0.601 60.830 151.412 1.00 9.82 322 LYS A C 1
ATOM 5226 O O . LYS A 1 322 ? 0.490 60.869 150.184 1.00 10.08 322 LYS A O 1
ATOM 5245 N N . MET A 1 323 ? -0.452 60.784 152.226 1.00 10.72 323 MET A N 1
ATOM 5246 C CA . MET A 1 323 ? -1.811 60.882 151.706 1.00 11.75 323 MET A CA 1
ATOM 5247 C C . MET A 1 323 ? -2.053 62.218 151.024 1.00 9.65 323 MET A C 1
ATOM 5248 O O . MET A 1 323 ? -2.650 62.276 149.946 1.00 9.85 323 MET A O 1
ATOM 5262 N N . ALA A 1 324 ? -1.639 63.312 151.662 1.00 9.05 324 ALA A N 1
ATOM 5263 C CA . ALA A 1 324 ? -1.826 64.636 151.084 1.00 8.24 324 ALA A CA 1
ATOM 5264 C C . ALA A 1 324 ? -1.071 64.769 149.774 1.00 7.51 324 ALA A C 1
ATOM 5265 O O . ALA A 1 324 ? -1.600 65.284 148.781 1.00 7.69 324 ALA A O 1
ATOM 5272 N N . VAL A 1 325 ? 0.197 64.365 149.771 1.00 7.65 325 VAL A N 1
ATOM 5273 C CA . VAL A 1 325 ? 1.003 64.424 148.565 1.00 7.57 325 VAL A CA 1
ATOM 5274 C C . VAL A 1 325 ? 0.387 63.558 147.480 1.00 7.54 325 VAL A C 1
ATOM 5275 O O . VAL A 1 325 ? 0.369 63.934 146.306 1.00 7.62 325 VAL A O 1
ATOM 5288 N N . GLY A 1 326 ? -0.131 62.390 147.853 1.00 7.60 326 GLY A N 1
ATOM 5289 C CA . GLY A 1 326 ? -0.761 61.521 146.882 1.00 8.05 326 GLY A CA 1
ATOM 5290 C C . GLY A 1 326 ? -2.004 62.134 146.271 1.00 7.64 326 GLY A C 1
ATOM 5291 O O . GLY A 1 326 ? -2.219 62.035 145.062 1.00 7.67 326 GLY A O 1
ATOM 5295 N N . PHE A 1 327 ? -2.850 62.746 147.100 1.00 7.49 327 PHE A N 1
ATOM 5296 C CA . PHE A 1 327 ? -4.014 63.442 146.577 1.00 7.41 327 PHE A CA 1
ATOM 5297 C C . PHE A 1 327 ? -3.588 64.533 145.601 1.00 6.91 327 PHE A C 1
ATOM 5298 O O . PHE A 1 327 ? -4.119 64.637 144.491 1.00 7.42 327 PHE A O 1
ATOM 5315 N N . MET A 1 328 ? -2.605 65.337 145.999 1.00 6.95 328 MET A N 1
ATOM 5316 C CA . MET A 1 328 ? -2.125 66.408 145.136 1.00 6.86 328 MET A CA 1
ATOM 5317 C C . MET A 1 328 ? -1.649 65.860 143.796 1.00 6.58 328 MET A C 1
ATOM 5318 O O . MET A 1 328 ? -1.979 66.396 142.736 1.00 7.03 328 MET A O 1
ATOM 5332 N N . LEU A 1 329 ? -0.802 64.828 143.831 1.00 6.60 329 LEU A N 1
ATOM 5333 C CA . LEU A 1 329 ? -0.208 64.296 142.613 1.00 6.67 329 LEU A CA 1
ATOM 5334 C C . LEU A 1 329 ? -1.213 63.583 141.730 1.00 6.69 329 LEU A C 1
ATOM 5335 O O . LEU A 1 329 ? -1.005 63.509 140.518 1.00 7.51 329 LEU A O 1
ATOM 5351 N N . ALA A 1 330 ? -2.311 63.094 142.297 1.00 6.96 330 ALA A N 1
ATOM 5352 C CA . ALA A 1 330 ? -3.345 62.483 141.480 1.00 7.23 330 ALA A CA 1
ATOM 5353 C C . ALA A 1 330 ? -4.295 63.503 140.871 1.00 7.30 330 ALA A C 1
ATOM 5354 O O . ALA A 1 330 ? -4.889 63.233 139.825 1.00 7.73 330 ALA A O 1
ATOM 5361 N N . HIS A 1 331 ? -4.496 64.635 141.535 1.00 7.50 331 HIS A N 1
ATOM 5362 C CA . HIS A 1 331 ? -5.538 65.569 141.130 1.00 7.29 331 HIS A CA 1
ATOM 5363 C C . HIS A 1 331 ? -5.015 66.493 140.035 1.00 7.37 331 HIS A C 1
ATOM 5364 O O . HIS A 1 331 ? -3.884 66.968 140.113 1.00 7.79 331 HIS A O 1
ATOM 5378 N N . PRO A 1 332 ? -5.800 66.788 138.996 1.00 7.53 332 PRO A N 1
ATOM 5379 C CA . PRO A 1 332 ? -5.251 67.562 137.872 1.00 8.01 332 PRO A CA 1
ATOM 5380 C C . PRO A 1 332 ? -4.937 69.020 138.164 1.00 8.10 332 PRO A C 1
ATOM 5381 O O . PRO A 1 332 ? -4.249 69.636 137.351 1.00 9.22 332 PRO A O 1
ATOM 5392 N N . TYR A 1 333 ? -5.408 69.605 139.255 1.00 7.28 333 TYR A N 1
ATOM 5393 C CA . TYR A 1 333 ? -5.192 71.028 139.472 1.00 7.26 333 TYR A CA 1
ATOM 5394 C C . TYR A 1 333 ? -3.709 71.347 139.671 1.00 7.27 333 TYR A C 1
ATOM 5395 O O . TYR A 1 333 ? -3.033 70.747 140.515 1.00 7.95 333 TYR A O 1
ATOM 5413 N N . GLY A 1 334 ? -3.233 72.352 138.938 1.00 6.88 334 GLY A N 1
ATOM 5414 C CA . GLY A 1 334 ? -1.948 72.960 139.196 1.00 6.96 334 GLY A CA 1
ATOM 5415 C C . GLY A 1 334 ? -0.767 72.201 138.620 1.00 6.96 334 GLY A C 1
ATOM 5416 O O . GLY A 1 334 ? -0.867 71.076 138.136 1.00 8.08 334 GLY A O 1
ATOM 5420 N N . PHE A 1 335 ? 0.393 72.853 138.705 1.00 6.64 335 PHE A N 1
ATOM 5421 C CA . PHE A 1 335 ? 1.683 72.227 138.419 1.00 6.59 335 PHE A CA 1
ATOM 5422 C C . PHE A 1 335 ? 2.338 71.922 139.754 1.00 6.24 335 PHE A C 1
ATOM 5423 O O . PHE A 1 335 ? 2.463 72.810 140.598 1.00 6.57 335 PHE A O 1
ATOM 5440 N N . THR A 1 336 ? 2.702 70.662 139.959 1.00 6.32 336 THR A N 1
ATOM 5441 C CA . THR A 1 336 ? 3.078 70.148 141.263 1.00 6.30 336 THR A CA 1
ATOM 5442 C C . THR A 1 336 ? 4.578 70.237 141.571 1.00 6.17 336 THR A C 1
ATOM 5443 O O . THR A 1 336 ? 5.439 69.856 140.769 1.00 7.13 336 THR A O 1
ATOM 5454 N N . ARG A 1 337 ? 4.854 70.688 142.791 1.00 6.27 337 ARG A N 1
ATOM 5455 C CA . ARG A 1 337 ? 6.182 70.691 143.370 1.00 6.17 337 ARG A CA 1
ATOM 5456 C C . ARG A 1 337 ? 6.191 69.821 144.614 1.00 6.37 337 ARG A C 1
ATOM 5457 O O . ARG A 1 337 ? 5.393 70.028 145.531 1.00 8.14 337 ARG A O 1
ATOM 5478 N N . VAL A 1 338 ? 7.094 68.854 144.633 1.00 6.91 338 VAL A N 1
ATOM 5479 C CA A VAL A 1 338 ? 7.332 67.970 145.762 0.71 7.33 338 VAL A CA 1
ATOM 5480 C CA B VAL A 1 338 ? 7.309 67.993 145.783 0.29 7.57 338 VAL A CA 1
ATOM 5481 C C . VAL A 1 338 ? 8.485 68.539 146.582 1.00 7.04 338 VAL A C 1
ATOM 5482 O O . VAL A 1 338 ? 9.500 68.973 146.028 1.00 8.13 338 VAL A O 1
ATOM 5504 N N . MET A 1 339 ? 8.340 68.518 147.893 1.00 7.76 339 MET A N 1
ATOM 5505 C CA . MET A 1 339 ? 9.362 68.995 148.802 1.00 8.33 339 MET A CA 1
ATOM 5506 C C . MET A 1 339 ? 10.357 67.874 149.083 1.00 8.05 339 MET A C 1
ATOM 5507 O O . MET A 1 339 ? 9.988 66.704 149.169 1.00 9.51 339 MET A O 1
ATOM 5521 N N . SER A 1 340 ? 11.623 68.234 149.270 1.00 7.44 340 SER A N 1
ATOM 5522 C CA . SER A 1 340 ? 12.620 67.285 149.746 1.00 8.00 340 SER A CA 1
ATOM 5523 C C . SER A 1 340 ? 13.447 67.998 150.797 1.00 7.56 340 SER A C 1
ATOM 5524 O O . SER A 1 340 ? 14.040 69.047 150.521 1.00 8.17 340 SER A O 1
ATOM 5532 N N . SER A 1 341 ? 13.458 67.448 152.003 1.00 7.64 341 SER A N 1
ATOM 5533 C CA . SER A 1 341 ? 13.844 68.180 153.194 1.00 7.57 341 SER A CA 1
ATOM 5534 C C . SER A 1 341 ? 15.071 67.583 153.862 1.00 8.02 341 SER A C 1
ATOM 5535 O O . SER A 1 341 ? 15.512 66.484 153.540 1.00 8.61 341 SER A O 1
ATOM 5543 N N . TYR A 1 342 ? 15.545 68.280 154.893 1.00 8.41 342 TYR A N 1
ATOM 5544 C CA . TYR A 1 342 ? 16.480 67.709 155.849 1.00 8.70 342 TYR A CA 1
ATOM 5545 C C . TYR A 1 342 ? 15.839 67.692 157.233 1.00 9.19 342 TYR A C 1
ATOM 5546 O O . TYR A 1 342 ? 14.943 68.475 157.550 1.00 9.22 342 TYR A O 1
ATOM 5564 N N . ARG A 1 343 ? 16.319 66.767 158.047 1.00 9.77 343 ARG A N 1
ATOM 5565 C CA . ARG A 1 343 ? 15.895 66.672 159.425 1.00 11.30 343 ARG A CA 1
ATOM 5566 C C . ARG A 1 343 ? 16.689 67.662 160.265 1.00 11.03 343 ARG A C 1
ATOM 5567 O O . ARG A 1 343 ? 17.854 67.971 159.984 1.00 12.67 343 ARG A O 1
ATOM 5588 N N . TRP A 1 344 ? 16.048 68.173 161.294 1.00 11.64 344 TRP A N 1
ATOM 5589 C CA . TRP A 1 344 ? 16.682 69.055 162.256 1.00 12.17 344 TRP A CA 1
ATOM 5590 C C . TRP A 1 344 ? 16.059 68.729 163.597 1.00 12.59 344 TRP A C 1
ATOM 5591 O O . TRP A 1 344 ? 15.009 68.079 163.654 1.00 11.99 344 TRP A O 1
ATOM 5612 N N . PRO A 1 345 ? 16.691 69.159 164.709 1.00 14.08 345 PRO A N 1
ATOM 5613 C CA . PRO A 1 345 ? 16.180 68.809 166.047 1.00 14.88 345 PRO A CA 1
ATOM 5614 C C . PRO A 1 345 ? 15.054 69.757 166.449 1.00 14.59 345 PRO A C 1
ATOM 5615 O O . PRO A 1 345 ? 15.208 70.714 167.194 1.00 15.68 345 PRO A O 1
ATOM 5626 N N . ARG A 1 346 ? 13.875 69.492 165.901 1.00 15.12 346 ARG A N 1
ATOM 5627 C CA . ARG A 1 346 ? 12.700 70.314 166.142 1.00 16.39 346 ARG A CA 1
ATOM 5628 C C . ARG A 1 346 ? 12.342 70.217 167.622 1.00 18.02 346 ARG A C 1
ATOM 5629 O O . ARG A 1 346 ? 12.294 69.119 168.170 1.00 19.13 346 ARG A O 1
ATOM 5650 N N . GLN A 1 347 ? 12.153 71.372 168.286 1.00 18.71 347 GLN A N 1
ATOM 5651 C CA . GLN A 1 347 ? 11.998 71.444 169.746 1.00 21.12 347 GLN A CA 1
ATOM 5652 C C . GLN A 1 347 ? 10.942 72.502 170.052 1.00 20.41 347 GLN A C 1
ATOM 5653 O O . GLN A 1 347 ? 11.233 73.705 170.100 1.00 19.81 347 GLN A O 1
ATOM 5667 N N . PHE A 1 348 ? 9.720 72.047 170.283 1.00 20.44 348 PHE A N 1
ATOM 5668 C CA . PHE A 1 348 ? 8.616 72.955 170.539 1.00 20.51 348 PHE A CA 1
ATOM 5669 C C . PHE A 1 348 ? 8.626 73.427 171.987 1.00 20.22 348 PHE A C 1
ATOM 5670 O O . PHE A 1 348 ? 8.713 72.625 172.923 1.00 20.93 348 PHE A O 1
ATOM 5687 N N . GLN A 1 349 ? 8.548 74.739 172.165 1.00 19.42 349 GLN A N 1
ATOM 5688 C CA . GLN A 1 349 ? 8.326 75.360 173.459 1.00 20.02 349 GLN A CA 1
ATOM 5689 C C . GLN A 1 349 ? 7.170 76.319 173.267 1.00 19.02 349 GLN A C 1
ATOM 5690 O O . GLN A 1 349 ? 7.212 77.168 172.373 1.00 18.27 349 GLN A O 1
ATOM 5704 N N . ASN A 1 350 ? 6.123 76.151 174.061 1.00 19.56 350 ASN A N 1
ATOM 5705 C CA . ASN A 1 350 ? 4.956 77.017 173.961 1.00 20.15 350 ASN A CA 1
ATOM 5706 C C . ASN A 1 350 ? 4.380 77.005 172.548 1.00 21.28 350 ASN A C 1
ATOM 5707 O O . ASN A 1 350 ? 3.885 78.016 172.047 1.00 22.22 350 ASN A O 1
ATOM 5718 N N . GLY A 1 351 ? 4.449 75.841 171.898 1.00 21.59 351 GLY A N 1
ATOM 5719 C CA . GLY A 1 351 ? 3.807 75.646 170.615 1.00 21.78 351 GLY A CA 1
ATOM 5720 C C . GLY A 1 351 ? 4.609 76.095 169.415 1.00 21.54 351 GLY A C 1
ATOM 5721 O O . GLY A 1 351 ? 4.081 76.085 168.296 1.00 22.98 351 GLY A O 1
ATOM 5725 N N . ASN A 1 352 ? 5.873 76.473 169.601 1.00 19.39 352 ASN A N 1
ATOM 5726 C CA . ASN A 1 352 ? 6.706 76.972 168.516 1.00 17.94 352 ASN A CA 1
ATOM 5727 C C . ASN A 1 352 ? 8.080 76.324 168.580 1.00 16.40 352 ASN A C 1
ATOM 5728 O O . ASN A 1 352 ? 8.643 76.150 169.663 1.00 16.46 352 ASN A O 1
ATOM 5739 N N . ASP A 1 353 ? 8.633 76.004 167.422 1.00 14.98 353 ASP A N 1
ATOM 5740 C CA . ASP A 1 353 ? 9.900 75.279 167.353 1.00 13.48 353 ASP A CA 1
ATOM 5741 C C . ASP A 1 353 ? 11.069 76.243 167.474 1.00 12.89 353 ASP A C 1
ATOM 5742 O O . ASP A 1 353 ? 11.337 77.018 166.550 1.00 13.51 353 ASP A O 1
ATOM 5751 N N . VAL A 1 354 ? 11.797 76.171 168.591 1.00 12.46 354 VAL A N 1
ATOM 5752 C CA . VAL A 1 354 ? 12.910 77.091 168.801 1.00 13.34 354 VAL A CA 1
ATOM 5753 C C . VAL A 1 354 ? 14.118 76.791 167.925 1.00 12.80 354 VAL A C 1
ATOM 5754 O O . VAL A 1 354 ? 15.031 77.626 167.828 1.00 14.37 354 VAL A O 1
ATOM 5767 N N . ASN A 1 355 ? 14.150 75.629 167.271 1.00 11.40 355 ASN A N 1
ATOM 5768 C CA . ASN A 1 355 ? 15.249 75.263 166.385 1.00 11.61 355 ASN A CA 1
ATOM 5769 C C . ASN A 1 355 ? 14.858 75.357 164.916 1.00 11.07 355 ASN A C 1
ATOM 5770 O O . ASN A 1 355 ? 15.501 74.738 164.055 1.00 11.37 355 ASN A O 1
ATOM 5781 N N . ASP A 1 356 ? 13.846 76.163 164.603 1.00 10.45 356 ASP A N 1
ATOM 5782 C CA . ASP A 1 356 ? 13.392 76.264 163.224 1.00 10.59 356 ASP A CA 1
ATOM 5783 C C . ASP A 1 356 ? 14.369 76.991 162.318 1.00 10.20 356 ASP A C 1
ATOM 5784 O O . ASP A 1 356 ? 14.164 77.004 161.108 1.00 11.50 356 ASP A O 1
ATOM 5793 N N . TRP A 1 357 ? 15.413 77.589 162.873 1.00 9.50 357 TRP A N 1
ATOM 5794 C CA . TRP A 1 357 ? 16.445 78.260 162.105 1.00 9.33 357 TRP A CA 1
ATOM 5795 C C . TRP A 1 357 ? 17.506 77.310 161.587 1.00 9.45 357 TRP A C 1
ATOM 5796 O O . TRP A 1 357 ? 18.262 77.682 160.691 1.00 9.73 357 TRP A O 1
ATOM 5817 N N . VAL A 1 358 ? 17.611 76.113 162.163 1.00 9.75 358 VAL A N 1
ATOM 5818 C CA . VAL A 1 358 ? 18.765 75.263 161.923 1.00 10.11 358 VAL A CA 1
ATOM 5819 C C . VAL A 1 358 ? 18.916 75.008 160.429 1.00 9.74 358 VAL A C 1
ATOM 5820 O O . VAL A 1 358 ? 17.940 74.697 159.731 1.00 9.45 358 VAL A O 1
ATOM 5833 N N . GLY A 1 359 ? 20.138 75.174 159.940 1.00 9.75 359 GLY A N 1
ATOM 5834 C CA . GLY A 1 359 ? 20.457 74.969 158.554 1.00 9.76 359 GLY A CA 1
ATOM 5835 C C . GLY A 1 359 ? 20.649 73.511 158.216 1.00 9.45 359 GLY A C 1
ATOM 5836 O O . GLY A 1 359 ? 20.441 72.612 159.033 1.00 9.87 359 GLY A O 1
ATOM 5840 N N . PRO A 1 360 ? 21.053 73.257 156.975 1.00 9.37 360 PRO A N 1
ATOM 5841 C CA . PRO A 1 360 ? 21.186 71.891 156.492 1.00 9.47 360 PRO A CA 1
ATOM 5842 C C . PRO A 1 360 ? 22.247 71.116 157.259 1.00 9.56 360 PRO A C 1
ATOM 5843 O O . PRO A 1 360 ? 23.138 71.706 157.888 1.00 9.99 360 PRO A O 1
ATOM 5854 N N . PRO A 1 361 ? 22.171 69.789 157.196 1.00 10.06 361 PRO A N 1
ATOM 5855 C CA . PRO A 1 361 ? 23.198 68.941 157.819 1.00 11.15 361 PRO A CA 1
ATOM 5856 C C . PRO A 1 361 ? 24.580 69.417 157.420 1.00 10.58 361 PRO A C 1
ATOM 5857 O O . PRO A 1 361 ? 24.847 69.680 156.246 1.00 10.71 361 PRO A O 1
ATOM 5868 N N . ASN A 1 362 ? 25.474 69.520 158.402 1.00 10.99 362 ASN A N 1
ATOM 5869 C CA . ASN A 1 362 ? 26.751 70.160 158.149 1.00 10.62 362 ASN A CA 1
ATOM 5870 C C . ASN A 1 362 ? 27.783 69.673 159.153 1.00 11.42 362 ASN A C 1
ATOM 5871 O O . ASN A 1 362 ? 27.454 69.243 160.266 1.00 12.34 362 ASN A O 1
ATOM 5882 N N . ASN A 1 363 ? 29.038 69.777 158.734 1.00 11.82 363 ASN A N 1
ATOM 5883 C CA . ASN A 1 363 ? 30.184 69.612 159.618 1.00 12.53 363 ASN A CA 1
ATOM 5884 C C . ASN A 1 363 ? 30.896 70.957 159.640 1.00 12.13 363 ASN A C 1
ATOM 5885 O O . ASN A 1 363 ? 31.427 71.411 158.620 1.00 12.32 363 ASN A O 1
ATOM 5896 N N . ASN A 1 364 ? 30.869 71.622 160.784 1.00 13.19 364 ASN A N 1
ATOM 5897 C CA . ASN A 1 364 ? 31.493 72.935 160.915 1.00 13.47 364 ASN A CA 1
ATOM 5898 C C . ASN A 1 364 ? 31.046 73.896 159.821 1.00 12.76 364 ASN A C 1
ATOM 5899 O O . ASN A 1 364 ? 31.834 74.691 159.309 1.00 13.61 364 ASN A O 1
ATOM 5910 N N . GLY A 1 365 ? 29.761 73.839 159.457 1.00 12.11 365 GLY A N 1
ATOM 5911 C CA . GLY A 1 365 ? 29.212 74.745 158.476 1.00 12.05 365 GLY A CA 1
ATOM 5912 C C . GLY A 1 365 ? 29.306 74.276 157.046 1.00 11.35 365 GLY A C 1
ATOM 5913 O O . GLY A 1 365 ? 28.720 74.918 156.168 1.00 12.06 365 GLY A O 1
ATOM 5917 N N . VAL A 1 366 ? 30.016 73.189 156.772 1.00 11.03 366 VAL A N 1
ATOM 5918 C CA . VAL A 1 366 ? 30.138 72.653 155.420 1.00 10.88 366 VAL A CA 1
ATOM 5919 C C . VAL A 1 366 ? 29.006 71.652 155.223 1.00 10.43 366 VAL A C 1
ATOM 5920 O O . VAL A 1 366 ? 28.901 70.664 155.962 1.00 11.06 366 VAL A O 1
ATOM 5933 N N . ILE A 1 367 ? 28.145 71.902 154.230 1.00 10.42 367 ILE A N 1
ATOM 5934 C CA . ILE A 1 367 ? 26.971 71.056 154.031 1.00 10.31 367 ILE A CA 1
ATOM 5935 C C . ILE A 1 367 ? 27.409 69.628 153.729 1.00 10.56 367 ILE A C 1
ATOM 5936 O O . ILE A 1 367 ? 28.325 69.391 152.931 1.00 11.20 367 ILE A O 1
ATOM 5952 N N . LYS A 1 368 ? 26.744 68.665 154.362 1.00 11.01 368 LYS A N 1
ATOM 5953 C CA . LYS A 1 368 ? 27.052 67.258 154.161 1.00 11.76 368 LYS A CA 1
ATOM 5954 C C . LYS A 1 368 ? 26.588 66.750 152.802 1.00 11.84 368 LYS A C 1
ATOM 5955 O O . LYS A 1 368 ? 25.576 67.187 152.247 1.00 11.95 368 LYS A O 1
ATOM 5974 N N . GLU A 1 369 ? 27.332 65.778 152.286 1.00 12.26 369 GLU A N 1
ATOM 5975 C CA . GLU A 1 369 ? 26.890 65.049 151.105 1.00 12.85 369 GLU A CA 1
ATOM 5976 C C . GLU A 1 369 ? 25.572 64.332 151.350 1.00 12.07 369 GLU A C 1
ATOM 5977 O O . GLU A 1 369 ? 25.256 63.905 152.463 1.00 13.03 369 GLU A O 1
ATOM 5989 N N . VAL A 1 370 ? 24.822 64.133 150.273 1.00 11.99 370 VAL A N 1
ATOM 5990 C CA . VAL A 1 370 ? 23.679 63.235 150.300 1.00 12.56 370 VAL A CA 1
ATOM 5991 C C . VAL A 1 370 ? 24.200 61.831 150.020 1.00 14.35 370 VAL A C 1
ATOM 5992 O O . VAL A 1 370 ? 24.670 61.531 148.921 1.00 16.67 370 VAL A O 1
ATOM 6005 N N . THR A 1 371 ? 24.110 60.965 151.001 1.00 14.17 371 THR A N 1
ATOM 6006 C CA . THR A 1 371 ? 24.483 59.575 150.807 1.00 14.78 371 THR A CA 1
ATOM 6007 C C . THR A 1 371 ? 23.223 58.776 150.513 1.00 14.77 371 THR A C 1
ATOM 6008 O O . THR A 1 371 ? 22.137 59.112 150.986 1.00 14.98 371 THR A O 1
ATOM 6019 N N . ILE A 1 372 ? 23.367 57.734 149.703 1.00 15.48 372 ILE A N 1
ATOM 6020 C CA . ILE A 1 372 ? 22.256 56.889 149.294 1.00 16.24 372 ILE A CA 1
ATOM 6021 C C . ILE A 1 372 ? 22.446 55.527 149.941 1.00 17.17 372 ILE A C 1
ATOM 6022 O O . ILE A 1 372 ? 23.489 54.888 149.769 1.00 18.12 372 ILE A O 1
ATOM 6038 N N . ASN A 1 373 ? 21.433 55.090 150.676 1.00 18.28 373 ASN A N 1
ATOM 6039 C CA . ASN A 1 373 ? 21.450 53.803 151.341 1.00 20.11 373 ASN A CA 1
ATOM 6040 C C . ASN A 1 373 ? 21.052 52.701 150.370 1.00 20.54 373 ASN A C 1
ATOM 6041 O O . ASN A 1 373 ? 20.427 52.957 149.338 1.00 19.98 373 ASN A O 1
ATOM 6052 N N . PRO A 1 374 ? 21.400 51.452 150.688 1.00 21.70 374 PRO A N 1
ATOM 6053 C CA . PRO A 1 374 ? 20.999 50.339 149.813 1.00 22.16 374 PRO A CA 1
ATOM 6054 C C . PRO A 1 374 ? 19.504 50.276 149.552 1.00 21.84 374 PRO A C 1
ATOM 6055 O O . PRO A 1 374 ? 19.095 49.881 148.455 1.00 22.34 374 PRO A O 1
ATOM 6066 N N . ASP A 1 375 ? 18.673 50.667 150.516 1.00 20.84 375 ASP A N 1
ATOM 6067 C CA . ASP A 1 375 ? 17.229 50.620 150.313 1.00 20.43 375 ASP A CA 1
ATOM 6068 C C . ASP A 1 375 ? 16.683 51.828 149.556 1.00 18.34 375 ASP A C 1
ATOM 6069 O O . ASP A 1 375 ? 15.464 51.935 149.416 1.00 18.41 375 ASP A O 1
ATOM 6078 N N . THR A 1 376 ? 17.552 52.713 149.068 1.00 16.35 376 THR A N 1
ATOM 6079 C CA . THR A 1 376 ? 17.265 53.900 148.248 1.00 15.65 376 THR A CA 1
ATOM 6080 C C . THR A 1 376 ? 16.823 55.114 149.068 1.00 14.92 376 THR A C 1
ATOM 6081 O O . THR A 1 376 ? 16.555 56.170 148.481 1.00 14.92 376 THR A O 1
ATOM 6092 N N . THR A 1 377 ? 16.774 55.013 150.394 1.00 15.70 377 THR A N 1
ATOM 6093 C CA . THR A 1 377 ? 16.653 56.189 151.234 1.00 16.61 377 THR A CA 1
ATOM 6094 C C . THR A 1 377 ? 17.993 56.917 151.278 1.00 15.13 377 THR A C 1
ATOM 6095 O O . THR A 1 377 ? 19.012 56.445 150.754 1.00 14.96 377 THR A O 1
ATOM 6106 N N . CYS 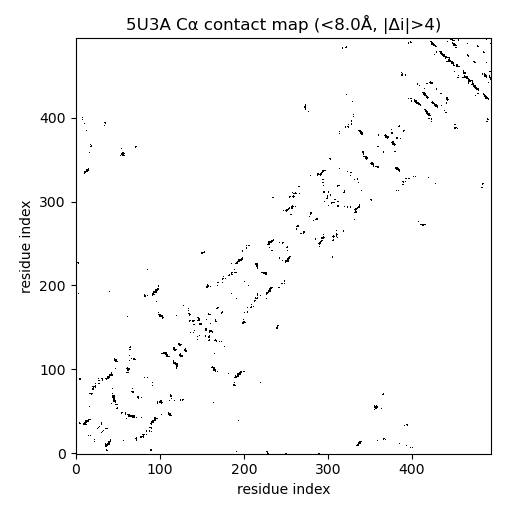A 1 378 ? 17.997 58.071 151.936 1.00 14.39 378 CYS A N 1
ATOM 6107 C CA . CYS A 1 378 ? 19.194 58.881 152.071 1.00 13.63 378 CYS A CA 1
ATOM 6108 C C . CYS A 1 378 ? 19.712 58.840 153.493 1.00 14.39 378 CYS A C 1
ATOM 6109 O O . CYS A 1 378 ? 18.945 58.711 154.452 1.00 15.92 378 CYS A O 1
ATOM 6116 N N . GLY A 1 379 ? 21.023 59.018 153.622 1.00 14.08 379 GLY A N 1
ATOM 6117 C CA . GLY A 1 379 ? 21.648 59.204 154.907 1.00 14.07 379 GLY A CA 1
ATOM 6118 C C . GLY A 1 379 ? 21.955 60.661 155.184 1.00 13.32 379 GLY A C 1
ATOM 6119 O O . GLY A 1 379 ? 21.493 61.571 154.493 1.00 13.01 379 GLY A O 1
ATOM 6123 N N . ASN A 1 380 ? 22.748 60.867 156.237 1.00 13.15 380 ASN A N 1
ATOM 6124 C CA . ASN A 1 380 ? 23.229 62.192 156.616 1.00 13.64 380 ASN A CA 1
ATOM 6125 C C . ASN A 1 380 ? 22.107 63.171 156.925 1.00 13.45 380 ASN A C 1
ATOM 6126 O O . ASN A 1 380 ? 22.283 64.380 156.778 1.00 14.20 380 ASN A O 1
ATOM 6137 N N . ASP A 1 381 ? 20.977 62.660 157.399 1.00 12.98 381 ASP A N 1
ATOM 6138 C CA . ASP A 1 381 ? 19.851 63.470 157.857 1.00 13.59 381 ASP A CA 1
ATOM 6139 C C . ASP A 1 381 ? 19.099 64.156 156.723 1.00 11.98 381 ASP A C 1
ATOM 6140 O O . ASP A 1 381 ? 18.255 65.023 156.988 1.00 12.96 381 ASP A O 1
ATOM 6149 N N . TRP A 1 382 ? 19.347 63.770 155.481 1.00 10.63 382 TRP A N 1
ATOM 6150 C CA . TRP A 1 382 ? 18.489 64.192 154.388 1.00 10.09 382 TRP A CA 1
ATOM 6151 C C . TRP A 1 382 ? 17.266 63.285 154.370 1.00 9.97 382 TRP A C 1
ATOM 6152 O O . TRP A 1 382 ? 17.391 62.060 154.390 1.00 11.26 382 TRP A O 1
ATOM 6173 N N . VAL A 1 383 ? 16.082 63.869 154.355 1.00 9.42 383 VAL A N 1
ATOM 6174 C CA . VAL A 1 383 ? 14.854 63.087 154.427 1.00 9.37 383 VAL A CA 1
ATOM 6175 C C . VAL A 1 383 ? 14.554 62.415 153.099 1.00 9.43 383 VAL A C 1
ATOM 6176 O O . VAL A 1 383 ? 14.051 61.291 153.060 1.00 10.33 383 VAL A O 1
ATOM 6189 N N . CYS A 1 384 ? 14.804 63.107 151.994 1.00 9.48 38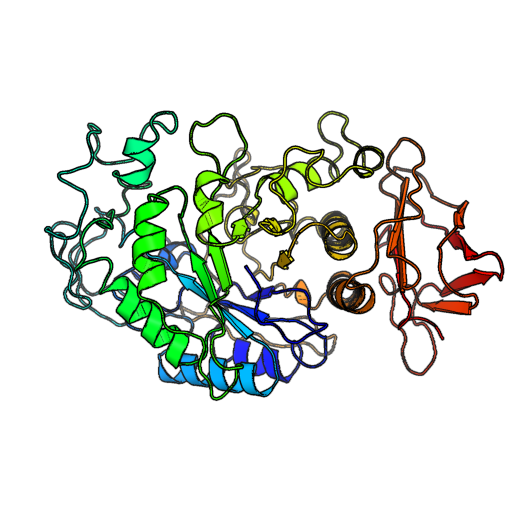4 CYS A N 1
ATOM 6190 C CA . CYS A 1 384 ? 14.567 62.551 150.668 1.00 10.17 384 CYS A CA 1
ATOM 6191 C C . CYS A 1 384 ? 13.155 61.992 150.506 1.00 9.40 384 CYS A C 1
ATOM 6192 O O . CYS A 1 384 ? 12.952 60.879 150.018 1.00 9.77 384 CYS A O 1
ATOM 6199 N N . GLU A 1 385 ? 12.159 62.831 150.819 1.00 9.34 385 GLU A N 1
ATOM 6200 C CA . GLU A 1 385 ? 10.761 62.450 150.600 1.00 9.67 385 GLU A CA 1
ATOM 6201 C C . GLU A 1 385 ? 10.513 62.019 149.171 1.00 9.34 385 GLU A C 1
ATOM 6202 O O . GLU A 1 385 ? 9.652 61.176 148.912 1.00 9.40 385 GLU A O 1
ATOM 6214 N N . HIS A 1 386 ? 11.222 62.628 148.221 1.00 9.31 386 HIS A N 1
ATOM 6215 C CA . HIS A 1 386 ? 11.002 62.318 146.814 1.00 9.36 386 HIS A CA 1
ATOM 6216 C C . HIS A 1 386 ? 11.445 60.910 146.436 1.00 9.13 386 HIS A C 1
ATOM 6217 O O . HIS A 1 386 ? 11.099 60.441 145.339 1.00 10.04 386 HIS A O 1
ATOM 6231 N N . ARG A 1 387 ? 12.185 60.240 147.322 1.00 8.85 387 ARG A N 1
ATOM 6232 C CA . ARG A 1 387 ? 12.550 58.845 147.183 1.00 9.25 387 ARG A CA 1
ATOM 6233 C C . ARG A 1 387 ? 11.635 57.904 147.957 1.00 9.51 387 ARG A C 1
ATOM 6234 O O . ARG A 1 387 ? 11.774 56.693 147.817 1.00 10.73 387 ARG A O 1
ATOM 6255 N N . TRP A 1 388 ? 10.728 58.403 148.788 1.00 9.01 388 TRP A N 1
ATOM 6256 C CA . TRP A 1 388 ? 9.780 57.504 149.426 1.00 9.05 388 TRP A CA 1
ATOM 6257 C C . TRP A 1 388 ? 8.960 56.821 148.338 1.00 8.84 388 TRP A C 1
ATOM 6258 O O . TRP A 1 388 ? 8.461 57.490 147.431 1.00 9.02 388 TRP A O 1
ATOM 6279 N N . ARG A 1 389 ? 8.782 55.501 148.429 1.00 9.16 389 ARG A N 1
ATOM 6280 C CA . ARG A 1 389 ? 8.066 54.772 147.382 1.00 9.75 389 ARG A CA 1
ATOM 6281 C C . ARG A 1 389 ? 6.724 55.420 147.084 1.00 9.00 389 ARG A C 1
ATOM 6282 O O . ARG A 1 389 ? 6.327 55.556 145.920 1.00 9.19 389 ARG A O 1
ATOM 6303 N N . GLN A 1 390 ? 5.997 55.780 148.142 1.00 9.04 390 GLN A N 1
ATOM 6304 C CA . GLN A 1 390 ? 4.629 56.272 148.015 1.00 9.17 390 GLN A CA 1
ATOM 6305 C C . GLN A 1 390 ? 4.560 57.619 147.319 1.00 9.24 390 GLN A C 1
ATOM 6306 O O . GLN A 1 390 ? 3.504 57.974 146.786 1.00 11.00 390 GLN A O 1
ATOM 6320 N N . ILE A 1 391 ? 5.630 58.406 147.391 1.00 8.20 391 ILE A N 1
ATOM 6321 C CA . ILE A 1 391 ? 5.701 59.700 146.729 1.00 8.22 391 ILE A CA 1
ATOM 6322 C C . ILE A 1 391 ? 6.275 59.563 145.328 1.00 7.94 391 ILE A C 1
ATOM 6323 O O . ILE A 1 391 ? 5.675 60.024 144.358 1.00 8.23 391 ILE A O 1
ATOM 6339 N N . ARG A 1 392 ? 7.430 58.906 145.186 1.00 8.20 392 ARG A N 1
ATOM 6340 C CA . ARG A 1 392 ? 7.980 58.663 143.859 1.00 8.59 392 ARG A CA 1
ATOM 6341 C C . ARG A 1 392 ? 6.966 57.994 142.946 1.00 7.99 392 ARG A C 1
ATOM 6342 O O . ARG A 1 392 ? 6.845 58.361 141.774 1.00 8.16 392 ARG A O 1
ATOM 6363 N N . ASN A 1 393 ? 6.231 56.997 143.453 1.00 8.10 393 ASN A N 1
ATOM 6364 C CA . ASN A 1 393 ? 5.292 56.306 142.574 1.00 8.19 393 ASN A CA 1
ATOM 6365 C C . ASN A 1 393 ? 4.129 57.188 142.184 1.00 7.71 393 ASN A C 1
ATOM 6366 O O . ASN A 1 393 ? 3.529 56.980 141.129 1.00 8.18 393 ASN A O 1
ATOM 6377 N N . MET A 1 394 ? 3.784 58.171 143.023 1.00 7.69 394 MET A N 1
ATOM 6378 C CA . MET A 1 394 ? 2.747 59.133 142.668 1.00 7.55 394 MET A CA 1
ATOM 6379 C C . MET A 1 394 ? 3.246 60.217 141.714 1.00 7.39 394 MET A C 1
ATOM 6380 O O . MET A 1 394 ? 2.465 60.724 140.908 1.00 7.43 394 MET A O 1
ATOM 6394 N N . VAL A 1 395 ? 4.540 60.550 141.762 1.00 7.50 395 VAL A N 1
ATOM 6395 C CA . VAL A 1 395 ? 5.134 61.386 140.722 1.00 7.66 395 VAL A CA 1
ATOM 6396 C C . VAL A 1 395 ? 4.969 60.693 139.374 1.00 7.47 395 VAL A C 1
ATOM 6397 O O . VAL A 1 395 ? 4.606 61.324 138.375 1.00 7.67 395 VAL A O 1
ATOM 6410 N N . ILE A 1 396 ? 5.214 59.378 139.339 1.00 7.84 396 ILE A N 1
ATOM 6411 C CA . ILE A 1 396 ? 5.043 58.607 138.116 1.00 8.38 396 ILE A CA 1
ATOM 6412 C C . ILE A 1 396 ? 3.568 58.523 137.726 1.00 7.74 396 ILE A C 1
ATOM 6413 O O . ILE A 1 396 ? 3.225 58.699 136.563 1.00 8.09 396 ILE A O 1
ATOM 6429 N N . PHE A 1 397 ? 2.675 58.279 138.698 1.00 7.79 397 PHE A N 1
ATOM 6430 C CA . PHE A 1 397 ? 1.234 58.295 138.433 1.00 7.66 397 PHE A CA 1
ATOM 6431 C C . PHE A 1 397 ? 0.846 59.561 137.683 1.00 7.16 397 PHE A C 1
ATOM 6432 O O . PHE A 1 397 ? 0.133 59.505 136.673 1.00 7.62 397 PHE A O 1
ATOM 6449 N N . ARG A 1 398 ? 1.308 60.719 138.167 1.00 7.38 398 ARG A N 1
ATOM 6450 C CA . ARG A 1 398 ? 0.912 61.979 137.551 1.00 7.50 398 ARG A CA 1
ATOM 6451 C C . ARG A 1 398 ? 1.359 62.048 136.096 1.00 7.48 398 ARG A C 1
ATOM 6452 O O . ARG A 1 398 ? 0.634 62.553 135.236 1.00 8.18 398 ARG A O 1
ATOM 6473 N N . ASN A 1 399 ? 2.565 61.560 135.813 1.00 7.65 399 ASN A N 1
ATOM 6474 C CA . ASN A 1 399 ? 3.039 61.470 134.436 1.00 8.21 399 ASN A CA 1
ATOM 6475 C C . ASN A 1 399 ? 2.128 60.571 133.605 1.00 8.28 399 ASN A C 1
ATOM 6476 O O . ASN A 1 399 ? 1.751 60.913 132.481 1.00 9.28 399 ASN A O 1
ATOM 6487 N N . VAL A 1 400 ? 1.804 59.391 134.132 1.00 8.28 400 VAL A N 1
ATOM 6488 C CA . VAL A 1 400 ? 1.038 58.399 133.380 1.00 9.13 400 VAL A CA 1
ATOM 6489 C C . VAL A 1 400 ? -0.333 58.937 132.995 1.00 9.17 400 VAL A C 1
ATOM 6490 O O . VAL A 1 400 ? -0.842 58.652 131.902 1.00 10.65 400 VAL A O 1
ATOM 6503 N N . VAL A 1 401 ? -0.959 59.700 133.898 1.00 8.76 401 VAL A N 1
ATOM 6504 C CA . VAL A 1 401 ? -2.330 60.156 133.704 1.00 9.46 401 VAL A CA 1
ATOM 6505 C C . VAL A 1 401 ? -2.402 61.553 133.099 1.00 10.40 401 VAL A C 1
ATOM 6506 O O . VAL A 1 401 ? -3.502 62.098 132.959 1.00 11.10 401 VAL A O 1
ATOM 6519 N N . ASP A 1 402 ? -1.264 62.137 132.729 1.00 10.10 402 ASP A N 1
ATOM 6520 C CA . ASP A 1 402 ? -1.213 63.515 132.264 1.00 11.20 402 ASP A CA 1
ATOM 6521 C C . ASP A 1 402 ? -2.258 63.758 131.189 1.00 11.64 402 ASP A C 1
ATOM 6522 O O . ASP A 1 402 ? -2.344 63.010 130.215 1.00 12.20 402 ASP A O 1
ATOM 6531 N N . GLY A 1 403 ? -3.023 64.838 131.345 1.00 12.29 403 GLY A N 1
ATOM 6532 C CA . GLY A 1 403 ? -4.034 65.210 130.389 1.00 12.85 403 GLY A CA 1
ATOM 6533 C C . GLY A 1 403 ? -5.394 64.576 130.586 1.00 12.79 403 GLY A C 1
ATOM 6534 O O . GLY A 1 403 ? -6.356 65.023 129.958 1.00 14.11 403 GLY A O 1
ATOM 6538 N N . GLN A 1 404 ? -5.510 63.557 131.419 1.00 11.79 404 GLN A N 1
ATOM 6539 C CA . GLN A 1 404 ? -6.774 62.853 131.566 1.00 11.58 404 GLN A CA 1
ATOM 6540 C C . GLN A 1 404 ? -7.686 63.591 132.539 1.00 11.35 404 GLN A C 1
ATOM 6541 O O . GLN A 1 404 ? -7.217 64.177 133.515 1.00 12.59 404 GLN A O 1
ATOM 6555 N N . PRO A 1 405 ? -8.991 63.540 132.320 1.00 10.87 405 PRO A N 1
ATOM 6556 C CA . PRO A 1 405 ? -9.915 64.301 133.165 1.00 11.19 405 PRO A CA 1
ATOM 6557 C C . PRO A 1 405 ? -10.135 63.666 134.531 1.00 11.46 405 PRO A C 1
ATOM 6558 O O . PRO A 1 405 ? -10.078 62.452 134.702 1.00 13.77 405 PRO A O 1
ATOM 6569 N N . PHE A 1 406 ? -10.455 64.505 135.498 1.00 11.58 406 PHE A N 1
ATOM 6570 C CA . PHE A 1 406 ? -10.978 64.071 136.790 1.00 10.69 406 PHE A CA 1
ATOM 6571 C C . PHE A 1 406 ? -12.358 63.457 136.597 1.00 11.05 406 PHE A C 1
ATOM 6572 O O . PHE A 1 406 ? -13.246 64.100 136.034 1.00 12.85 406 PHE A O 1
ATOM 6589 N N . THR A 1 407 ? -12.532 62.212 137.037 1.00 10.60 407 THR A N 1
ATOM 6590 C CA . THR A 1 407 ? -13.776 61.509 136.778 1.00 11.34 407 THR A CA 1
ATOM 6591 C C . THR A 1 407 ? -13.979 60.434 137.837 1.00 10.28 407 THR A C 1
ATOM 6592 O O . THR A 1 407 ? -13.104 60.175 138.662 1.00 10.41 407 THR A O 1
ATOM 6603 N N . ASN A 1 408 ? -15.164 59.817 137.820 1.00 10.42 408 ASN A N 1
ATOM 6604 C CA . ASN A 1 408 ? -15.454 58.668 138.692 1.00 10.52 408 ASN A CA 1
ATOM 6605 C C . ASN A 1 408 ? -15.211 58.967 140.173 1.00 10.32 408 ASN A C 1
ATOM 6606 O O . ASN A 1 408 ? -14.748 58.114 140.936 1.00 10.60 408 ASN A O 1
ATOM 6617 N N . TRP A 1 409 ? -15.579 60.167 140.603 1.00 10.22 409 TRP A N 1
ATOM 6618 C CA . TRP A 1 409 ? -15.487 60.502 142.017 1.00 10.54 409 TRP A CA 1
ATOM 6619 C C . TRP A 1 409 ? -16.481 59.680 142.835 1.00 10.59 409 TRP A C 1
ATOM 6620 O O . TRP A 1 409 ? -17.642 59.504 142.450 1.00 11.50 409 TRP A O 1
ATOM 6641 N N . TYR A 1 410 ? -16.016 59.202 143.980 1.00 10.13 410 TYR A N 1
ATOM 6642 C CA . TYR A 1 410 ? -16.829 58.551 144.991 1.00 10.20 410 TYR A CA 1
ATOM 6643 C C . TYR A 1 410 ? -16.498 59.165 146.345 1.00 10.06 410 TYR A C 1
ATOM 6644 O O . TYR A 1 410 ? -15.343 59.486 146.622 1.00 10.18 410 TYR A O 1
ATOM 6662 N N . ASP A 1 411 ? -17.504 59.293 147.211 1.00 10.15 411 ASP A N 1
ATOM 6663 C CA . ASP A 1 411 ? -17.221 59.522 148.624 1.00 10.84 411 ASP A CA 1
ATOM 6664 C C . ASP A 1 411 ? -18.305 58.889 149.485 1.00 11.18 411 ASP A C 1
ATOM 6665 O O . ASP A 1 411 ? -19.427 58.634 149.030 1.00 11.34 411 ASP A O 1
ATOM 6674 N N . ASN A 1 412 ? -17.954 58.653 150.755 1.00 11.37 412 ASN A N 1
ATOM 6675 C CA . ASN A 1 412 ? -18.874 58.093 151.741 1.00 12.04 412 ASN A CA 1
ATOM 6676 C C . ASN A 1 412 ? -19.488 59.159 152.638 1.00 12.77 412 ASN A C 1
ATOM 6677 O O . ASN A 1 412 ? -20.039 58.820 153.689 1.00 13.92 412 ASN A O 1
ATOM 6688 N N . GLY A 1 413 ? -19.385 60.429 152.266 1.00 12.74 413 GLY A N 1
ATOM 6689 C CA . GLY A 1 413 ? -19.892 61.503 153.092 1.00 13.06 413 GLY A CA 1
ATOM 6690 C C . GLY A 1 413 ? -19.026 61.824 154.279 1.00 13.17 413 GLY A C 1
ATOM 6691 O O . GLY A 1 413 ? -19.412 62.649 155.106 1.00 14.38 413 GLY A O 1
ATOM 6695 N N . SER A 1 414 ? -17.863 61.199 154.386 1.00 12.78 414 SER A N 1
ATOM 6696 C CA . SER A 1 414 ? -16.976 61.428 155.510 1.00 12.73 414 SER A CA 1
ATOM 6697 C C . SER A 1 414 ? -15.568 61.583 154.936 1.00 11.83 414 SER A C 1
ATOM 6698 O O . SER A 1 414 ? -15.284 62.606 154.309 1.00 12.15 414 SER A O 1
ATOM 6706 N N . ASN A 1 415 ? -14.702 60.581 155.108 1.00 11.35 415 ASN A N 1
ATOM 6707 C CA . ASN A 1 415 ? -13.314 60.697 154.674 1.00 11.26 415 ASN A CA 1
ATOM 6708 C C . ASN A 1 415 ? -12.856 59.513 153.842 1.00 11.33 415 ASN A C 1
ATOM 6709 O O . ASN A 1 415 ? -11.656 59.265 153.758 1.00 11.93 415 ASN A O 1
ATOM 6720 N N . GLN A 1 416 ? -13.771 58.791 153.223 1.00 10.82 416 GLN A N 1
ATOM 6721 C CA . GLN A 1 416 ? -13.423 57.733 152.279 1.00 11.13 416 GLN A CA 1
ATOM 6722 C C . GLN A 1 416 ? -13.825 58.231 150.902 1.00 10.83 416 GLN A C 1
ATOM 6723 O O . GLN A 1 416 ? -15.008 58.473 150.639 1.00 11.79 416 GLN A O 1
ATOM 6737 N N . VAL A 1 417 ? -12.833 58.438 150.039 1.00 9.91 417 VAL A N 1
ATOM 6738 C CA . VAL A 1 417 ? -13.069 59.037 148.736 1.00 9.30 417 VAL A CA 1
ATOM 6739 C C . VAL A 1 417 ? -12.228 58.311 147.706 1.00 9.11 417 VAL A C 1
ATOM 6740 O O . VAL A 1 417 ? -11.256 57.624 148.026 1.00 9.57 417 VAL A O 1
ATOM 6753 N N . ALA A 1 418 ? -12.597 58.498 146.443 1.00 9.03 418 ALA A N 1
ATOM 6754 C CA . ALA A 1 418 ? -11.841 57.902 145.351 1.00 9.23 418 ALA A CA 1
ATOM 6755 C C . ALA A 1 418 ? -12.115 58.724 144.107 1.00 8.95 418 ALA A C 1
ATOM 6756 O O . ALA A 1 418 ? -13.164 59.356 143.986 1.00 9.32 418 ALA A O 1
ATOM 6763 N N . PHE A 1 419 ? -11.185 58.675 143.156 1.00 8.65 419 PHE A N 1
ATOM 6764 C CA . PHE A 1 419 ? -11.464 59.248 141.857 1.00 8.70 419 PHE A CA 1
ATOM 6765 C C . PHE A 1 419 ? -10.486 58.691 140.844 1.00 8.49 419 PHE A C 1
ATOM 6766 O O . PHE A 1 419 ? -9.441 58.128 141.187 1.00 8.83 419 PHE A O 1
ATOM 6783 N N . GLY A 1 420 ? -10.847 58.876 139.582 1.00 8.97 420 GLY A N 1
ATOM 6784 C CA . GLY A 1 420 ? -10.030 58.467 138.466 1.00 9.06 420 GLY A CA 1
ATOM 6785 C C . GLY A 1 420 ? -9.527 59.642 137.649 1.00 8.52 420 GLY A C 1
ATOM 6786 O O . GLY A 1 420 ? -9.966 60.789 137.768 1.00 8.96 420 GLY A O 1
ATOM 6790 N N . ARG A 1 421 ? -8.569 59.306 136.795 1.00 8.61 421 ARG A N 1
ATOM 6791 C CA . ARG A 1 421 ? -8.030 60.203 135.792 1.00 8.79 421 ARG A CA 1
ATOM 6792 C C . ARG A 1 421 ? -8.256 59.515 134.456 1.00 9.11 421 ARG A C 1
ATOM 6793 O O . ARG A 1 421 ? -7.475 58.663 134.028 1.00 9.47 421 ARG A O 1
ATOM 6814 N N . GLY A 1 422 ? -9.372 59.857 133.830 1.00 10.03 422 GLY A N 1
ATOM 6815 C CA . GLY A 1 422 ? -9.801 59.209 132.606 1.00 10.96 422 GLY A CA 1
ATOM 6816 C C . GLY A 1 422 ? -9.742 57.710 132.719 1.00 10.77 422 GLY A C 1
ATOM 6817 O O . GLY A 1 422 ? -10.218 57.109 133.685 1.00 12.07 422 GLY A O 1
ATOM 6821 N N . ASN A 1 423 ? -9.142 57.089 131.708 1.00 10.30 423 ASN A N 1
ATOM 6822 C CA . ASN A 1 423 ? -8.990 55.648 131.689 1.00 11.48 423 ASN A CA 1
ATOM 6823 C C . ASN A 1 423 ? -7.574 55.223 132.043 1.00 10.76 423 ASN A C 1
ATOM 6824 O O . ASN A 1 423 ? -7.190 54.088 131.748 1.00 12.47 423 ASN A O 1
ATOM 6835 N N . ARG A 1 424 ? -6.798 56.100 132.696 1.00 9.74 424 ARG A N 1
ATOM 6836 C CA . ARG A 1 424 ? -5.387 55.844 132.939 1.00 9.86 424 ARG A CA 1
ATOM 6837 C C . ARG A 1 424 ? -4.981 55.668 134.397 1.00 8.94 424 ARG A C 1
ATOM 6838 O O . ARG A 1 424 ? -3.902 55.140 134.642 1.00 9.53 424 ARG A O 1
ATOM 6859 N N . GLY A 1 425 ? -5.773 56.122 135.357 1.00 8.56 425 GLY A N 1
ATOM 6860 C CA . GLY A 1 425 ? -5.411 55.929 136.749 1.00 8.96 425 GLY A CA 1
ATOM 6861 C C . GLY A 1 425 ? -6.609 56.039 137.653 1.00 8.38 425 GLY A C 1
ATOM 6862 O O . GLY A 1 425 ? -7.628 56.626 137.290 1.00 8.94 425 GLY A O 1
ATOM 6866 N N . PHE A 1 426 ? -6.462 55.485 138.861 1.00 8.17 426 PHE A N 1
ATOM 6867 C CA . PHE A 1 426 ? -7.535 55.525 139.844 1.00 8.18 426 PHE A CA 1
ATOM 6868 C C . PHE A 1 426 ? -6.883 55.493 141.222 1.00 8.21 426 PHE A C 1
ATOM 6869 O O . PHE A 1 426 ? -5.873 54.808 141.416 1.00 8.93 426 PHE A O 1
ATOM 6886 N N . ILE A 1 427 ? -7.461 56.228 142.166 1.00 8.08 427 ILE A N 1
ATOM 6887 C CA . ILE A 1 427 ? -6.888 56.353 143.496 1.00 8.24 427 ILE A CA 1
ATOM 6888 C C . ILE A 1 427 ? -8.008 56.365 144.529 1.00 8.13 427 ILE A C 1
ATOM 6889 O O . ILE A 1 427 ? -9.093 56.911 144.284 1.00 8.81 427 ILE A O 1
ATOM 6905 N N . VAL A 1 428 ? -7.731 55.742 145.679 1.00 8.36 428 VAL A N 1
ATOM 6906 C CA . VAL A 1 428 ? -8.723 55.493 146.716 1.00 8.75 428 VAL A CA 1
ATOM 6907 C C . VAL A 1 428 ? -8.103 55.830 148.059 1.00 8.52 428 VAL A C 1
ATOM 6908 O O . VAL A 1 428 ? -7.002 55.364 148.356 1.00 9.19 428 VAL A O 1
ATOM 6921 N N . PHE A 1 429 ? -8.802 56.622 148.871 1.00 8.90 429 PHE A N 1
ATOM 6922 C CA . PHE A 1 429 ? -8.295 57.105 150.153 1.00 9.25 429 PHE A CA 1
ATOM 6923 C C . PHE A 1 429 ? -9.248 56.732 151.279 1.00 9.46 429 PHE A C 1
ATOM 6924 O O . PHE A 1 429 ? -10.466 56.901 151.155 1.00 10.14 429 PHE A O 1
ATOM 6941 N N . ASN A 1 430 ? -8.678 56.325 152.407 1.00 9.77 430 ASN A N 1
ATOM 6942 C CA . ASN A 1 430 ? -9.451 56.104 153.629 1.00 10.03 430 ASN A CA 1
ATOM 6943 C C . ASN A 1 430 ? -8.835 56.918 154.761 1.00 10.17 430 ASN A C 1
ATOM 6944 O O . ASN A 1 430 ? -7.851 56.487 155.369 1.00 11.13 430 ASN A O 1
ATOM 6955 N N . ASN A 1 431 ? -9.420 58.075 155.057 1.00 10.25 431 ASN A N 1
ATOM 6956 C CA . ASN A 1 431 ? -8.992 58.850 156.217 1.00 10.87 431 ASN A CA 1
ATOM 6957 C C . ASN A 1 431 ? -10.044 58.870 157.316 1.00 11.08 431 ASN A C 1
ATOM 6958 O O . ASN A 1 431 ? -10.074 59.797 158.126 1.00 12.12 431 ASN A O 1
ATOM 6969 N N . ASP A 1 432 ? -10.909 57.853 157.360 1.00 10.93 432 ASP A N 1
ATOM 6970 C CA . ASP A 1 432 ? -11.833 57.672 158.468 1.00 11.50 432 ASP A CA 1
ATOM 6971 C C . ASP A 1 432 ? -11.254 56.697 159.489 1.00 12.55 432 ASP A C 1
ATOM 6972 O O . ASP A 1 432 ? -10.329 55.930 159.216 1.00 13.32 432 ASP A O 1
ATOM 6981 N N . ASP A 1 433 ? -11.872 56.684 160.664 1.00 13.29 433 ASP A N 1
ATOM 6982 C CA . ASP A 1 433 ? -11.448 55.795 161.740 1.00 14.30 433 ASP A CA 1
ATOM 6983 C C . ASP A 1 433 ? -12.133 54.435 161.675 1.00 14.63 433 ASP A C 1
ATOM 6984 O O . ASP A 1 433 ? -12.464 53.836 162.706 1.00 15.63 433 ASP A O 1
ATOM 6993 N N . TRP A 1 434 ? -12.363 53.931 160.467 1.00 14.30 434 TRP A N 1
ATOM 6994 C CA . TRP A 1 434 ? -12.896 52.591 160.236 1.00 14.63 434 TRP A CA 1
ATOM 6995 C C . TRP A 1 434 ? -12.477 52.159 158.835 1.00 14.12 434 TRP A C 1
ATOM 6996 O O . TRP A 1 434 ? -11.974 52.957 158.055 1.00 14.28 434 TRP A O 1
ATOM 7017 N N A SER A 1 435 ? -12.653 50.871 158.560 0.36 14.61 435 SER A N 1
ATOM 7018 N N B SER A 1 435 ? -12.752 50.900 158.485 0.64 14.23 435 SER A N 1
ATOM 7019 C CA A SER A 1 435 ? -12.159 50.283 157.330 0.36 15.20 435 SER A CA 1
ATOM 7020 C CA B SER A 1 435 ? -12.320 50.329 157.208 0.64 14.34 435 SER A CA 1
ATOM 7021 C C A SER A 1 435 ? -13.025 50.686 156.153 0.36 14.80 435 SER A C 1
ATOM 7022 C C B SER A 1 435 ? -13.149 50.832 156.023 0.64 13.71 435 SER A C 1
ATOM 7023 O O A SER A 1 435 ? -14.241 50.862 156.272 0.36 14.78 435 SER A O 1
ATOM 7024 O O B SER A 1 435 ? -14.318 51.208 156.168 0.64 14.03 435 SER A O 1
ATOM 7039 N N A PHE A 1 436 ? -12.376 50.826 155.008 0.36 14.74 436 PHE A N 1
ATOM 7040 N N B PHE A 1 436 ? -12.526 50.800 154.838 0.64 13.23 436 PHE A N 1
ATOM 7041 C CA A PHE A 1 436 ? -13.063 50.956 153.741 0.36 15.04 436 PHE A CA 1
ATOM 7042 C CA B PHE A 1 436 ? -13.119 51.204 153.549 0.64 13.61 436 PHE A CA 1
ATOM 7043 C C A PHE A 1 436 ? -13.006 49.610 153.038 0.36 15.12 436 PHE A C 1
ATOM 7044 C C B PHE A 1 436 ? -13.048 49.966 152.638 0.64 14.27 436 PHE A C 1
ATOM 7045 O O A PHE A 1 436 ? -11.960 48.954 153.007 0.36 15.30 436 PHE A O 1
ATOM 7046 O O B PHE A 1 436 ? -11.976 49.698 152.091 0.64 14.21 436 PHE A O 1
ATOM 7079 N N . SER A 1 437 ? -14.140 49.188 152.514 1.00 14.90 437 SER A N 1
ATOM 7080 C CA A SER A 1 437 ? -14.193 47.973 151.700 0.57 15.75 437 SER A CA 1
ATOM 7081 C CA C SER A 1 437 ? -14.194 47.994 151.683 0.43 15.52 437 SER A CA 1
ATOM 7082 C C . SER A 1 437 ? -15.390 48.097 150.769 1.00 15.76 437 SER A C 1
ATOM 7083 O O . SER A 1 437 ? -16.529 47.977 151.217 1.00 17.85 437 SER A O 1
ATOM 7097 N N . LEU A 1 438 ? -15.134 48.332 149.486 1.00 14.59 438 LEU A N 1
ATOM 7098 C CA . LEU A 1 438 ? -16.222 48.611 148.564 1.00 14.60 438 LEU A CA 1
ATOM 7099 C C . LEU A 1 438 ? -15.743 48.354 147.149 1.00 13.86 438 LEU A C 1
ATOM 7100 O O . LEU A 1 438 ? -14.566 48.538 146.838 1.00 13.56 438 LEU A O 1
ATOM 7116 N N . THR A 1 439 ? -16.676 47.953 146.293 1.00 13.88 439 THR A N 1
ATOM 7117 C CA . THR A 1 439 ? -16.418 47.864 144.868 1.00 13.86 439 THR A CA 1
ATOM 7118 C C . THR A 1 439 ? -16.750 49.205 144.230 1.00 13.57 439 THR A C 1
ATOM 7119 O O . THR A 1 439 ? -17.833 49.761 144.449 1.00 15.04 439 THR A O 1
ATOM 7130 N N . LEU A 1 440 ? -15.796 49.731 143.466 1.00 12.70 440 LEU A N 1
ATOM 7131 C CA . LEU A 1 440 ? -15.907 51.043 142.856 1.00 12.99 440 LEU A CA 1
ATOM 7132 C C . LEU A 1 440 ? -15.687 50.956 141.359 1.00 12.81 440 LEU A C 1
ATOM 7133 O O . LEU A 1 440 ? -14.883 50.152 140.879 1.00 12.85 440 LEU A O 1
ATOM 7149 N N . GLN A 1 441 ? -16.361 51.842 140.633 1.00 13.44 441 GLN A N 1
ATOM 7150 C CA . GLN A 1 441 ? -16.077 52.032 139.215 1.00 13.67 441 GLN A CA 1
ATOM 7151 C C . GLN A 1 441 ? -14.751 52.774 139.062 1.00 13.11 441 GLN A C 1
ATOM 7152 O O . GLN A 1 441 ? -14.603 53.903 139.551 1.00 13.27 441 GLN A O 1
ATOM 7166 N N . THR A 1 442 ? -13.787 52.144 138.370 1.00 13.04 442 THR A N 1
ATOM 7167 C CA . THR A 1 442 ? -12.436 52.697 138.241 1.00 13.28 442 THR A CA 1
ATOM 7168 C C . THR A 1 442 ? -12.189 53.428 136.944 1.00 13.19 442 THR A C 1
ATOM 7169 O O . THR A 1 442 ? -11.208 54.176 136.859 1.00 13.11 442 THR A O 1
ATOM 7180 N N . GLY A 1 443 ? -13.018 53.213 135.933 1.00 13.49 443 GLY A N 1
ATOM 7181 C CA . GLY A 1 443 ? -12.739 53.728 134.594 1.00 13.44 443 GLY A CA 1
ATOM 7182 C C . GLY A 1 443 ? -11.596 53.070 133.835 1.00 12.70 443 GLY A C 1
ATOM 7183 O O . GLY A 1 443 ? -11.300 53.486 132.704 1.00 13.26 443 GLY A O 1
ATOM 7187 N N . LEU A 1 444 ? -10.966 52.067 134.384 1.00 12.19 444 LEU A N 1
ATOM 7188 C CA . LEU A 1 444 ? -9.797 51.455 133.781 1.00 11.60 444 LEU A CA 1
ATOM 7189 C C . LEU A 1 444 ? -10.161 50.201 132.999 1.00 11.52 444 LEU A C 1
ATOM 7190 O O . LEU A 1 444 ? -11.150 49.530 133.299 1.00 12.25 444 LEU A O 1
ATOM 7206 N N . PRO A 1 445 ? -9.343 49.850 132.012 1.00 11.09 445 PRO A N 1
ATOM 7207 C CA . PRO A 1 445 ? -9.488 48.560 131.342 1.00 12.13 445 PRO A CA 1
ATOM 7208 C C . PRO A 1 445 ? -9.345 47.393 132.303 1.00 11.54 445 PRO A C 1
ATOM 7209 O O . PRO A 1 445 ? -8.595 47.447 133.274 1.00 11.42 445 PRO A O 1
ATOM 7220 N N . ALA A 1 446 ? -10.039 46.303 132.002 1.00 11.12 446 ALA A N 1
ATOM 7221 C CA . ALA A 1 446 ? -9.968 45.119 132.844 1.00 11.27 446 ALA A CA 1
ATOM 7222 C C . ALA A 1 446 ? -8.541 44.606 132.947 1.00 11.44 446 ALA A C 1
ATOM 7223 O O .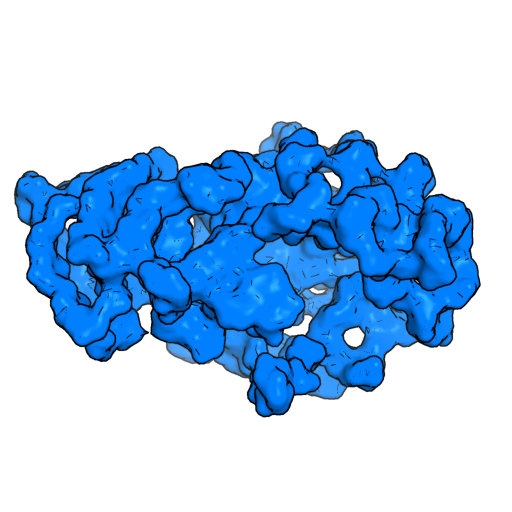 ALA A 1 446 ? -7.761 44.662 131.992 1.00 12.24 446 ALA A O 1
ATOM 7230 N N . GLY A 1 447 ? -8.220 44.045 134.099 1.00 11.41 447 GLY A N 1
ATOM 7231 C CA . GLY A 1 447 ? -6.927 43.440 134.299 1.00 12.20 447 GLY A CA 1
ATOM 7232 C C . GLY A 1 447 ? -6.538 43.466 135.760 1.00 11.80 447 GLY A C 1
ATOM 7233 O O . GLY A 1 447 ? -7.320 43.823 136.635 1.00 12.44 447 GLY A O 1
ATOM 7237 N N . THR A 1 448 ? -5.297 43.070 136.002 1.00 11.55 448 THR A N 1
ATOM 7238 C CA . THR A 1 448 ? -4.715 43.057 137.334 1.00 12.13 448 THR A CA 1
ATOM 7239 C C . THR A 1 448 ? -3.738 44.210 137.409 1.00 11.47 448 THR A C 1
ATOM 7240 O O . THR A 1 448 ? -2.854 44.330 136.557 1.00 11.94 448 THR A O 1
ATOM 7251 N N . TYR A 1 449 ? -3.888 45.038 138.437 1.00 11.02 449 TYR A N 1
ATOM 7252 C CA . TYR A 1 449 ? -3.075 46.230 138.605 1.00 10.72 449 TYR A CA 1
ATOM 7253 C C . TYR A 1 449 ? -2.353 46.180 139.939 1.00 10.69 449 TYR A C 1
ATOM 7254 O O . TYR A 1 449 ? -2.947 45.842 140.967 1.00 11.88 449 TYR A O 1
ATOM 7272 N N . CYS A 1 450 ? -1.090 46.574 139.933 1.00 10.23 450 CYS A N 1
ATOM 7273 C CA . CYS A 1 450 ? -0.355 46.709 141.177 1.00 10.22 450 CYS A CA 1
ATOM 7274 C C . CYS A 1 450 ? -0.680 48.050 141.825 1.00 9.84 450 CYS A C 1
ATOM 7275 O O . CYS A 1 450 ? -0.612 49.099 141.173 1.00 10.08 450 CYS A O 1
ATOM 7282 N N . ASP A 1 451 ? -1.000 48.009 143.111 1.00 9.77 451 ASP A N 1
ATOM 7283 C CA . ASP A 1 451 ? -1.033 49.210 143.927 1.00 9.40 451 ASP A CA 1
ATOM 7284 C C . ASP A 1 451 ? 0.380 49.749 144.069 1.00 9.52 451 ASP A C 1
ATOM 7285 O O . ASP A 1 451 ? 1.272 49.057 144.577 1.00 10.45 451 ASP A O 1
ATOM 7294 N N . VAL A 1 452 ? 0.583 50.995 143.635 1.00 8.76 452 VAL A N 1
ATOM 7295 C CA . VAL A 1 452 ? 1.909 51.599 143.670 1.00 9.01 452 VAL A CA 1
ATOM 7296 C C . VAL A 1 452 ? 2.178 52.317 144.981 1.00 8.80 452 VAL A C 1
ATOM 7297 O O . VAL A 1 452 ? 3.247 52.920 145.146 1.00 8.98 452 VAL A O 1
ATOM 7310 N N . ILE A 1 453 ? 1.246 52.263 145.926 1.00 8.97 453 ILE A N 1
ATOM 7311 C CA . ILE A 1 453 ? 1.496 52.809 147.251 1.00 9.01 453 ILE A CA 1
ATOM 7312 C C . ILE A 1 453 ? 2.129 51.765 148.156 1.00 9.73 453 ILE A C 1
ATOM 7313 O O . ILE A 1 453 ? 3.189 51.998 148.744 1.00 10.30 453 ILE A O 1
ATOM 7329 N N . SER A 1 454 ? 1.501 50.595 148.264 1.00 10.34 454 SER A N 1
ATOM 7330 C CA . SER A 1 454 ? 2.043 49.503 149.063 1.00 11.22 454 SER A CA 1
ATOM 7331 C C . SER A 1 454 ? 3.170 48.755 148.368 1.00 11.77 454 SER A C 1
ATOM 7332 O O . SER A 1 454 ? 3.891 48.003 149.030 1.00 13.36 454 SER A O 1
ATOM 7340 N N . GLY A 1 455 ? 3.352 48.936 147.071 1.00 11.39 455 GLY A N 1
ATOM 7341 C CA . GLY A 1 455 ? 4.357 48.181 146.373 1.00 11.80 455 GLY A CA 1
ATOM 7342 C C . GLY A 1 455 ? 4.664 48.759 145.015 1.00 11.78 455 GLY A C 1
ATOM 7343 O O . GLY A 1 455 ? 4.499 49.950 144.765 1.00 11.60 455 GLY A O 1
ATOM 7347 N N . ASP A 1 456 ? 5.152 47.884 144.152 1.00 12.59 456 ASP A N 1
ATOM 7348 C CA . ASP A 1 456 ? 5.654 48.225 142.835 1.00 12.90 456 ASP A CA 1
ATOM 7349 C C . ASP A 1 456 ? 5.330 47.091 141.880 1.00 13.54 456 ASP A C 1
ATOM 7350 O O . ASP A 1 456 ? 5.166 45.944 142.287 1.00 14.31 456 ASP A O 1
ATOM 7359 N N . LYS A 1 457 ? 5.284 47.417 140.590 1.00 13.84 457 LYS A N 1
ATOM 7360 C CA . LYS A 1 457 ? 5.301 46.409 139.538 1.00 14.22 457 LYS A CA 1
ATOM 7361 C C . LYS A 1 457 ? 6.759 46.135 139.203 1.00 15.19 457 LYS A C 1
ATOM 7362 O O . LYS A 1 457 ? 7.459 47.011 138.687 1.00 16.15 457 LYS A O 1
ATOM 7381 N N . ILE A 1 458 ? 7.210 44.922 139.505 1.00 16.69 458 ILE A N 1
ATOM 7382 C CA . ILE A 1 458 ? 8.586 44.505 139.261 1.00 19.35 458 ILE A CA 1
ATOM 7383 C C . ILE A 1 458 ? 8.557 43.088 138.706 1.00 20.88 458 ILE A C 1
ATOM 7384 O O . ILE A 1 458 ? 7.895 42.208 139.266 1.00 20.89 458 ILE A O 1
ATOM 7400 N N . ASN A 1 459 ? 9.295 42.862 137.623 1.00 22.87 459 ASN A N 1
ATOM 7401 C CA . ASN A 1 459 ? 9.385 41.539 136.996 1.00 24.50 459 ASN A CA 1
ATOM 7402 C C . ASN A 1 459 ? 8.009 40.932 136.727 1.00 23.64 459 ASN A C 1
ATOM 7403 O O . ASN A 1 459 ? 7.781 39.732 136.929 1.00 23.91 459 ASN A O 1
ATOM 7414 N N . GLY A 1 460 ? 7.094 41.752 136.224 1.00 22.05 460 GLY A N 1
ATOM 7415 C CA . GLY A 1 460 ? 5.792 41.251 135.842 1.00 21.38 460 GLY A CA 1
ATOM 7416 C C . GLY A 1 460 ? 4.938 40.796 137.000 1.00 20.34 460 GLY A C 1
ATOM 7417 O O . GLY A 1 460 ? 3.988 40.039 136.794 1.00 21.88 460 GLY A O 1
ATOM 7421 N N . ASN A 1 461 ? 5.257 41.241 138.215 1.00 17.92 461 ASN A N 1
ATOM 7422 C CA . ASN A 1 461 ? 4.484 40.924 139.404 1.00 16.65 461 ASN A CA 1
ATOM 7423 C C . ASN A 1 461 ? 4.329 42.180 140.243 1.00 15.99 461 ASN A C 1
ATOM 7424 O O . ASN A 1 461 ? 5.069 43.155 140.080 1.00 16.90 461 ASN A O 1
ATOM 7434 N N . CYS A 1 462 ? 3.362 42.141 141.152 1.00 15.57 462 CYS A N 1
ATOM 7435 C CA . CYS A 1 462 ? 3.163 43.191 142.134 1.00 15.06 462 CYS A CA 1
ATOM 7436 C C . CYS A 1 462 ? 3.810 42.783 143.448 1.00 14.89 462 CYS A C 1
ATOM 7437 O O . CYS A 1 462 ? 3.627 41.655 143.901 1.00 16.08 462 CYS A O 1
ATOM 7444 N N . THR A 1 463 ? 4.525 43.715 144.084 1.00 14.10 463 THR A N 1
ATOM 7445 C CA . THR A 1 463 ? 5.128 43.423 145.376 1.00 14.34 463 THR A CA 1
ATOM 7446 C C . THR A 1 463 ? 4.226 43.762 146.551 1.00 14.69 463 THR A C 1
ATOM 7447 O O . THR A 1 463 ? 4.524 43.344 147.673 1.00 16.10 463 THR A O 1
ATOM 7458 N N . GLY A 1 464 ? 3.152 44.503 146.327 1.00 13.57 464 GLY A N 1
ATOM 7459 C CA . GLY A 1 464 ? 2.189 44.797 147.365 1.00 13.27 464 GLY A CA 1
ATOM 7460 C C . GLY A 1 464 ? 0.796 44.366 146.964 1.00 12.58 464 GLY A C 1
ATOM 7461 O O . GLY A 1 464 ? 0.599 43.306 146.368 1.00 13.64 464 GLY A O 1
ATOM 7465 N N . ILE A 1 465 ? -0.181 45.202 147.288 1.00 12.05 465 ILE A N 1
ATOM 7466 C CA . ILE A 1 465 ? -1.570 44.907 146.982 1.00 11.59 465 ILE A CA 1
ATOM 7467 C C . ILE A 1 465 ? -1.774 44.812 145.478 1.00 11.54 465 ILE A C 1
ATOM 7468 O O . ILE A 1 465 ? -1.166 45.549 144.688 1.00 11.26 465 ILE A O 1
ATOM 7484 N N . LYS A 1 466 ? -2.656 43.903 145.082 1.00 12.56 466 LYS A N 1
ATOM 7485 C CA . LYS A 1 466 ? -3.116 43.742 143.713 1.00 13.07 466 LYS A CA 1
ATOM 7486 C C . LYS A 1 466 ? -4.602 44.060 143.659 1.00 12.34 466 LYS A C 1
ATOM 7487 O O . LYS A 1 466 ? -5.362 43.670 144.555 1.00 13.38 466 LYS A O 1
ATOM 7506 N N . ILE A 1 467 ? -4.998 44.760 142.598 1.00 11.50 467 ILE A N 1
ATOM 7507 C CA . ILE A 1 467 ? -6.382 45.151 142.375 1.00 11.46 467 ILE A CA 1
ATOM 7508 C C . ILE A 1 467 ? -6.841 44.515 141.077 1.00 11.59 467 ILE A C 1
ATOM 7509 O O . ILE A 1 467 ? -6.139 44.590 140.060 1.00 12.19 467 ILE A O 1
ATOM 7525 N N . TYR A 1 468 ? -8.024 43.927 141.101 1.00 11.69 468 TYR A N 1
ATOM 7526 C CA . TYR A 1 468 ? -8.562 43.200 139.958 1.00 12.51 468 TYR A CA 1
ATOM 7527 C C . TYR A 1 468 ? -9.745 43.983 139.389 1.00 12.62 468 TYR A C 1
ATOM 7528 O O . TYR A 1 468 ? -10.788 44.120 140.039 1.00 13.70 468 TYR A O 1
ATOM 7546 N N . VAL A 1 469 ? -9.572 44.513 138.179 1.00 12.00 469 VAL A N 1
ATOM 7547 C CA . VAL A 1 469 ? -10.597 45.294 137.502 1.00 12.22 469 VAL A CA 1
ATOM 7548 C C . VAL A 1 469 ? -11.332 44.367 136.544 1.00 12.60 469 VAL A C 1
ATOM 7549 O O . VAL A 1 469 ? -10.708 43.715 135.694 1.00 12.73 469 VAL A O 1
ATOM 7562 N N . SER A 1 470 ? -12.656 44.311 136.680 1.00 14.04 470 SER A N 1
ATOM 7563 C CA . SER A 1 470 ? -13.476 43.442 135.855 1.00 15.74 470 SER A CA 1
ATOM 7564 C C . SER A 1 470 ? -13.815 44.130 134.533 1.00 14.94 470 SER A C 1
ATOM 7565 O O . SER A 1 470 ? -13.484 45.297 134.293 1.00 14.78 470 SER A O 1
ATOM 7573 N N . ASP A 1 471 ? -14.520 43.393 133.673 1.00 15.21 471 ASP A N 1
ATOM 7574 C CA . ASP A 1 471 ? -14.883 43.919 132.365 1.00 15.84 471 ASP A CA 1
ATOM 7575 C C . ASP A 1 471 ? -15.769 45.152 132.451 1.00 17.03 471 ASP A C 1
ATOM 7576 O O . ASP A 1 471 ? -15.807 45.933 131.495 1.00 18.62 471 ASP A O 1
ATOM 7585 N N . ASP A 1 472 ? -16.494 45.330 133.554 1.00 16.66 472 ASP A N 1
ATOM 7586 C CA . ASP A 1 472 ? -17.338 46.502 133.770 1.00 17.35 472 ASP A CA 1
ATOM 7587 C C . ASP A 1 472 ? -16.566 47.707 134.296 1.00 16.31 472 ASP A C 1
ATOM 7588 O O . ASP A 1 472 ? -17.176 48.757 134.512 1.00 16.88 472 ASP A O 1
ATOM 7597 N N . GLY A 1 473 ? -15.257 47.592 134.486 1.00 14.99 473 GLY A N 1
ATOM 7598 C CA . GLY A 1 473 ? -14.457 48.664 135.050 1.00 14.33 473 GLY A CA 1
ATOM 7599 C C . GLY A 1 473 ? -14.448 48.721 136.559 1.00 13.16 473 GLY A C 1
ATOM 7600 O O . GLY A 1 473 ? -13.793 49.596 137.131 1.00 13.24 473 GLY A O 1
ATOM 7604 N N . LYS A 1 474 ? -15.170 47.844 137.226 1.00 13.33 474 LYS A N 1
ATOM 7605 C CA . LYS A 1 474 ? -15.271 47.871 138.671 1.00 13.54 474 LYS A CA 1
ATOM 7606 C C . LYS A 1 474 ? -14.160 47.044 139.301 1.00 12.91 474 LYS A C 1
ATOM 7607 O O . LYS A 1 474 ? -13.675 46.067 138.728 1.00 13.62 474 LYS A O 1
ATOM 7626 N N . ALA A 1 475 ? -13.765 47.447 140.501 1.00 12.92 475 ALA A N 1
ATOM 7627 C CA . ALA A 1 475 ? -12.780 46.711 141.267 1.00 13.12 475 ALA A CA 1
ATOM 7628 C C . ALA A 1 475 ? -13.088 46.883 142.742 1.00 12.95 475 ALA A C 1
ATOM 7629 O O . ALA A 1 475 ? -13.586 47.925 143.175 1.00 12.90 475 ALA A O 1
ATOM 7636 N N . HIS A 1 476 ? -12.751 45.859 143.504 1.00 13.64 476 HIS A N 1
ATOM 7637 C CA . HIS A 1 476 ? -12.930 45.899 144.936 1.00 14.02 476 HIS A CA 1
ATOM 7638 C C . HIS A 1 476 ? -11.685 46.460 145.602 1.00 13.70 476 HIS A C 1
ATOM 7639 O O . HIS A 1 476 ? -10.565 46.044 145.301 1.00 14.11 476 HIS A O 1
ATOM 7653 N N . PHE A 1 477 ? -11.893 47.391 146.522 1.00 13.26 477 PHE A N 1
ATOM 7654 C CA . PHE A 1 477 ? -10.818 47.999 147.290 1.00 13.40 477 PHE A CA 1
ATOM 7655 C C . PHE A 1 477 ? -11.087 47.783 148.763 1.00 13.81 477 PHE A C 1
ATOM 7656 O O . PHE A 1 477 ? -12.209 47.971 149.222 1.00 15.10 477 PHE A O 1
ATOM 7673 N N A SER A 1 478 ? -10.048 47.418 149.498 0.77 13.46 478 SER A N 1
ATOM 7674 N N B SER A 1 478 ? -10.057 47.372 149.503 0.23 13.56 478 SER A N 1
ATOM 7675 C CA A SER A 1 478 ? -10.153 47.218 150.929 0.77 13.57 478 SER A CA 1
ATOM 7676 C CA B SER A 1 478 ? -10.142 47.187 150.948 0.23 13.47 478 SER A CA 1
ATOM 7677 C C A SER A 1 478 ? -8.977 47.901 151.607 0.77 13.21 478 SER A C 1
ATOM 7678 C C B SER A 1 478 ? -8.973 47.915 151.592 0.23 13.00 478 SER A C 1
ATOM 7679 O O A SER A 1 478 ? -7.818 47.558 151.348 0.77 13.90 478 SER A O 1
ATOM 7680 O O B SER A 1 478 ? -7.812 47.611 151.298 0.23 13.10 478 SER A O 1
ATOM 7695 N N . ILE A 1 479 ? -9.277 48.875 152.463 1.00 12.59 479 ILE A N 1
ATOM 7696 C CA . ILE A 1 479 ? -8.261 49.672 153.138 1.00 12.29 479 ILE A CA 1
ATOM 7697 C C . ILE A 1 479 ? -8.668 49.803 154.598 1.00 12.49 479 ILE A C 1
ATOM 7698 O O . ILE A 1 479 ? -9.613 50.532 154.920 1.00 12.91 479 ILE A O 1
ATOM 7714 N N . SER A 1 480 ? -7.940 49.136 155.482 1.00 13.24 480 SER A N 1
ATOM 7715 C CA . SER A 1 480 ? -8.142 49.332 156.902 1.00 14.18 480 SER A CA 1
ATOM 7716 C C . SER A 1 480 ? -7.634 50.706 157.320 1.00 13.87 480 SER A C 1
ATOM 7717 O O . SER A 1 480 ? -6.638 51.208 156.799 1.00 14.14 480 SER A O 1
ATOM 7725 N N . ASN A 1 481 ? -8.289 51.289 158.323 1.00 13.98 481 ASN A N 1
ATOM 7726 C CA . ASN A 1 481 ? -7.735 52.492 158.927 1.00 14.54 481 ASN A CA 1
ATOM 7727 C C . ASN A 1 481 ? -6.428 52.230 159.665 1.00 14.88 481 ASN A C 1
ATOM 7728 O O . ASN A 1 481 ? -5.758 53.194 160.044 1.00 15.56 481 ASN A O 1
ATOM 7739 N N . SER A 1 482 ? -6.041 50.963 159.850 1.00 15.61 482 SER A N 1
ATOM 7740 C CA . SER A 1 482 ? -4.755 50.614 160.441 1.00 17.26 482 SER A CA 1
ATOM 7741 C C . SER A 1 482 ? -3.672 50.364 159.403 1.00 17.46 482 SER A C 1
ATOM 7742 O O . SER A 1 482 ? -2.543 50.038 159.785 1.00 18.61 482 SER A O 1
ATOM 7750 N N . ALA A 1 483 ? -3.978 50.510 158.112 1.00 16.79 483 ALA A N 1
ATOM 7751 C CA . ALA A 1 483 ? -2.987 50.231 157.084 1.00 16.92 483 ALA A CA 1
ATOM 7752 C C . ALA A 1 483 ? -1.818 51.194 157.221 1.00 16.53 483 ALA A C 1
ATOM 7753 O O . ALA A 1 483 ? -1.982 52.352 157.616 1.00 17.01 483 ALA A O 1
ATOM 7760 N N . GLU A 1 484 ? -0.625 50.717 156.861 1.00 16.41 484 GLU A N 1
ATOM 7761 C CA . GLU A 1 484 ? 0.549 51.583 156.858 1.00 16.79 484 GLU A CA 1
ATOM 7762 C C . GLU A 1 484 ? 0.268 52.857 156.078 1.00 14.22 484 GLU A C 1
ATOM 7763 O O . GLU A 1 484 ? 0.529 53.967 156.555 1.00 14.78 484 GLU A O 1
ATOM 7775 N N . ASP A 1 485 ? -0.253 52.709 154.866 1.00 12.31 485 ASP A N 1
ATOM 7776 C CA . ASP A 1 485 ? -0.685 53.838 154.046 1.00 11.21 485 ASP A CA 1
ATOM 7777 C C . ASP A 1 485 ? -2.130 53.582 153.682 1.00 10.33 485 ASP A C 1
ATOM 7778 O O . ASP A 1 485 ? -2.408 52.630 152.928 1.00 10.96 485 ASP A O 1
ATOM 7787 N N . PRO A 1 486 ? -3.075 54.370 154.165 1.00 10.38 486 PRO A N 1
ATOM 7788 C CA . PRO A 1 486 ? -4.496 54.081 153.930 1.00 11.10 486 PRO A CA 1
ATOM 7789 C C . PRO A 1 486 ? -4.993 54.666 152.614 1.00 10.16 486 PRO A C 1
ATOM 7790 O O . PRO A 1 486 ? -6.047 55.307 152.549 1.00 10.29 486 PRO A O 1
ATOM 7801 N N . PHE A 1 487 ? -4.229 54.440 151.547 1.00 9.72 487 PHE A N 1
ATOM 7802 C CA . PHE A 1 487 ? -4.658 54.813 150.213 1.00 9.09 487 PHE A CA 1
ATOM 7803 C C . PHE A 1 487 ? -4.012 53.859 149.225 1.00 8.68 487 PHE A C 1
ATOM 7804 O O . PHE A 1 487 ? -2.937 53.313 149.486 1.00 9.31 487 PHE A O 1
ATOM 7821 N N . ILE A 1 488 ? -4.704 53.646 148.108 1.00 8.68 488 ILE A N 1
ATOM 7822 C CA . ILE A 1 488 ? -4.302 52.730 147.037 1.00 8.66 488 ILE A CA 1
ATOM 7823 C C . ILE A 1 488 ? -4.349 53.499 145.725 1.00 8.48 488 ILE A C 1
ATOM 7824 O O . ILE A 1 488 ? -5.289 54.258 145.492 1.00 8.79 488 ILE A O 1
ATOM 7840 N N . ALA A 1 489 ? -3.347 53.301 144.871 1.00 8.41 489 ALA A N 1
ATOM 7841 C CA . ALA A 1 489 ? -3.304 53.967 143.577 1.00 8.37 489 ALA A CA 1
ATOM 7842 C C . ALA A 1 489 ? -2.862 52.973 142.518 1.00 8.07 489 ALA A C 1
ATOM 7843 O O . ALA A 1 489 ? -1.885 52.246 142.720 1.00 8.85 489 ALA A O 1
ATOM 7850 N N . ILE A 1 490 ? -3.572 52.958 141.397 1.00 8.54 490 ILE A N 1
ATOM 7851 C CA . ILE A 1 490 ? -3.286 52.059 140.284 1.00 8.78 490 ILE A CA 1
ATOM 7852 C C . ILE A 1 490 ? -3.325 52.867 138.996 1.00 8.46 490 ILE A C 1
ATOM 7853 O O . ILE A 1 490 ? -4.046 53.865 138.895 1.00 8.52 490 ILE A O 1
ATOM 7869 N N . HIS A 1 491 ? -2.544 52.453 138.003 1.00 8.98 491 HIS A N 1
ATOM 7870 C CA . HIS A 1 491 ? -2.539 53.193 136.758 1.00 8.57 491 HIS A CA 1
ATOM 7871 C C . HIS A 1 491 ? -2.125 52.285 135.608 1.00 8.75 491 HIS A C 1
ATOM 7872 O O . HIS A 1 491 ? -1.736 51.130 135.798 1.00 9.17 491 HIS A O 1
ATOM 7886 N N . ALA A 1 492 ? -2.213 52.836 134.399 1.00 9.06 492 ALA A N 1
ATOM 7887 C CA . ALA A 1 492 ? -2.017 52.041 133.197 1.00 10.19 492 ALA A CA 1
ATOM 7888 C C . ALA A 1 492 ? -0.663 51.351 133.161 1.00 10.19 492 ALA A C 1
ATOM 7889 O O . ALA A 1 492 ? -0.546 50.259 132.592 1.00 11.77 492 ALA A O 1
ATOM 7896 N N A GLU A 1 493 ? 0.367 51.960 133.732 0.61 9.59 493 GLU A N 1
ATOM 7897 N N B GLU A 1 493 ? 0.371 51.966 133.729 0.39 10.49 493 GLU A N 1
ATOM 7898 C CA A GLU A 1 493 ? 1.688 51.356 133.705 0.61 10.42 493 GLU A CA 1
ATOM 7899 C CA B GLU A 1 493 ? 1.704 51.378 133.724 0.39 11.51 493 GLU A CA 1
ATOM 7900 C C A GLU A 1 493 ? 1.955 50.461 134.904 0.61 10.57 493 GLU A C 1
ATOM 7901 C C B GLU A 1 493 ? 1.979 50.519 134.949 0.39 11.01 493 GLU A C 1
ATOM 7902 O O A GLU A 1 493 ? 3.025 49.845 134.971 0.61 12.17 493 GLU A O 1
ATOM 7903 O O B GLU A 1 493 ? 3.111 50.053 135.122 0.39 12.17 493 GLU A O 1
ATOM 7926 N N . SER A 1 494 ? 0.985 50.304 135.805 1.00 9.95 494 SER A N 1
ATOM 7927 C CA . SER A 1 494 ? 1.081 49.325 136.881 1.00 10.37 494 SER A CA 1
ATOM 7928 C C . SER A 1 494 ? 0.248 48.086 136.597 1.00 10.36 494 SER A C 1
ATOM 7929 O O . SER A 1 494 ? 0.189 47.177 137.439 1.00 11.16 494 SER A O 1
ATOM 7937 N N . LYS A 1 495 ? -0.369 48.021 135.420 1.00 11.40 495 LYS A N 1
ATOM 7938 C CA . LYS A 1 495 ? -1.121 46.853 134.994 1.00 11.69 495 LYS A CA 1
ATOM 7939 C C . LYS A 1 495 ? -0.172 45.721 134.609 1.00 12.06 495 LYS A C 1
ATOM 7940 O O . LYS A 1 495 ? 0.829 45.941 133.924 1.00 13.34 495 LYS A O 1
ATOM 7959 N N . LEU A 1 496 ? -0.491 44.501 135.049 1.00 12.22 496 LEU A N 1
ATOM 7960 C CA . LEU A 1 496 ? 0.308 43.329 134.692 1.00 13.71 496 LEU A CA 1
ATOM 7961 C C . LEU A 1 496 ? -0.017 42.856 133.288 1.00 15.05 496 LEU A C 1
ATOM 7962 O O . LEU A 1 496 ? 0.865 42.324 132.607 1.00 16.87 496 LEU A O 1
#

Secondary structure (DSSP, 8-state):
----PPTT--EEEEETT--HHHHHHHIIIIITTTT--EEEEPP-S-BB--TTTTS-GGGGGSBS-S-S-BTTB-HHHHHHHHHHHHHTT-EEEEEE--SEEEETTSPSBS-BTT---BBGGGTBBTTTTB-GGGBSTTT--SSSSB---TT-HHHHHHSBGGGEEEB-TTSHHHHHHHHHHHHHHHHHT--EEEETTGGGS-HHHHHHHHTTPPPPPTTTS-TTPPPEEEE-----SSSS--GGGGTTTSEEE-HHHHHHHHHHHHTGGG--GGGGGGTTGGGTPPPGGGEEE-S--TTGGGTSSTTGGG---GGGHHHHHHHHHHHHHS-SSEEEEEE-B-----EETTEETTTT--SSEETTEEPP--B-TTS-B-TTB--GGGSHHHHHHHHHHHHTTTPPEEEEEE-SSSEEEEEETTTEEEEEE-SSS-EEEEEE--SPSEEEE-TTT--EETTEESS-EEEE-TTSEEEEEE-TTSSS-EEEEEGGGB-

Nearest PDB structures (foldseek):
  3oli-assembly1_A  TM=9.993E-01  e=0.000E+00  Homo sapiens
  1nm9-assembly1_A  TM=9.994E-01  e=0.000E+00  Homo sapiens
  3dhp-assembly1_A  TM=9.982E-01  e=0.000E+00  Homo sapiens
  1ua3-assembly1_A  TM=1.000E+00  e=0.000E+00  Sus scrofa
  4x0n-assembly1_A  TM=9.980E-01  e=0.000E+00  Sus scrofa

Organism: Homo sapiens (NCBI:txid9606)

GO terms:
  GO:0005509 calcium ion binding (F, IDA)
  GO:0005576 extracellular region (C, IDA)
  GO:0031404 chloride ion binding (F, IDA)
  GO:0004556 alpha-amylase activity (F, IDA)
  GO:0016052 carbohydrate catabolic process (P, IDA)
  GO:0004556 alpha-amylase activity (F, EXP)
  GO:0005576 extracellular region (C, TAS)
  GO:0004556 alpha-amylase activity (F, TAS)
  GO:0044245 polysaccharide digestion (P, TAS)
  GO:0070062 extracellular exosome (C, HDA)

Foldseek 3Di:
DDAQFPALQFEEAEPQPAALQQLLVCLVPPCLVLRHRAYEYQAQAKFACDVVPHRFSCRSLAHLALARFALSHHPVSNLSSQVSNLVSRYAYAYAQNQFFHHALPDDFAQRMRVRQTDHSVQQARPNLGTGPVFFLQVVADDPVQADDDLQDLRNLQRGHDVRTTGTPLVDPVSLVSSQVSVQVVQQSFHQAYEHPSQSNHQLVSLVVSQVSHDAHHVVRGPPPHGRAYEYEDQPPDPHPDDCVSNQVNHAYEWLVLLLVLLCQLVCPPNHFQVVCPVPDCVVVTDAQRRYEYENDDLVCVQQPDRNRPSRDDCVNVQSRLVSLLVVLFASGHRYYYYWAFDDDFDDDPRHGPCSRHHAQDDSNNHDRWDADPVRATDSRTGPPCRQQSNSVSSSLSSQLPPFDWAQWDDPVGHWIKIERAQWKIKTADSDQFKDKDKGQHNYAFAKFAFSRQFACDPNDTPGDIWGQDRRRITIDIAGPPDSHRMTMTGPVRGD

Solvent-accessible surface area: 17653 Å² total

B-factor: mean 13.16, std 5.84, range [5.83, 42.67]

InterPro domains:
  IPR006046 Alpha amylase [PR00110] (73-90)
  IPR006046 Alpha amylase [PR00110] (105-116)
  IPR006046 Alpha amylase [PR00110] (206-217)
  IPR006046 Alpha amylase [PR00110] (244-262)
  IPR006046 Alpha amylase [PR00110] (305-317)
  IPR006047 Glycosyl hydrolase family 13, catalytic domain [PF00128] (85-217)
  IPR006047 Glycosyl hydrolase family 13, catalytic domain [SM00642] (26-413)
  IPR006048 Alpha-amylase/branching enzyme, C-terminal all beta [PF02806] (423-507)
  IPR013780 Glycosyl hydrolase, all-beta [G3DSA:2.60.40.1180] (419-511)
  IPR017853 Glycoside hydrolase superfamily [SSF51445] (17-414)
  IPR031319 Alpha-amylase, C-terminal domain [SM00632] (422-510)

Sequence (495 aa):
YSSPPNTQQGRTSIIVHLFEWRWVVDIALECERYYLAPKGFGGVQVSPPNENVAIIYNPFRPWWERYQPVSYKLCTRSGNEDEFRNMVTRCNNVGVRIYVDAVINHMCGNAVSAGTSSTCGSYFNPGSSRDDFPAVPYSGWDFNDGKKCKTGSGDIENYNDATQVRDCRLTTGLLDLALEEKDYVRSSKIAEYMNHLIDIGVVAGFRLDASKKHMWPGDIKAILDKLHNLNSNWFPAGSKPFIYQEVIDLGGEPIKSSSDYFGNGRVTEFKYGAKLGTTVIRKWNGEEKMSYLKNWGEGWGFVPSDRALVFVDNHDDNQRGHGAGGASILTFWDARLYKMAVGFMLAHPYGFTRVVMSSYRWPRQFQNGNDVNDWVGPPNNNGVIKEVTINPDTTCGNDWVCEHRWRQIRNMVIFRNVVDGQPFTNWYDNGSNQVAFGRGNRGFIVFNNDDWSSFFSSLTLQTGLPAGTYCDVISGDKINGNCTGIKIYVSDDGKAHFSSISNSAEDPFIAIHAEESKL

CATH classification: 3.20.20.80 (+1 more: 2.60.40.1180)